Protein 5E75 (pdb70)

B-factor: mean 17.1, std 8.45, range [7.16, 68.56]

GO terms:
  GO:0030247 polysaccharide binding (F, IDA)
  GO:2000899 xyloglucan catabolic process (P, IDA)
  GO:0085030 symbiotic process benefiting host (P, IDA)

Structure (mmCIF, N/CA/C/O backbone):
data_5E75
#
_entry.id   5E75
#
_cell.length_a   52.800
_cell.length_b   81.410
_cell.length_c   57.680
_cell.angle_alpha   90.000
_cell.angle_beta   107.850
_cell.angle_gamma   90.000
#
_symmetry.space_group_name_H-M   'P 1 21 1'
#
loop_
_entity.id
_entity.type
_entity.pdbx_description
1 polymer 'SusD-like protein BACOVA_02651'
2 non-polymer DI(HYDROXYETHYL)ETHER
3 non-polymer 1,2-ETHANEDIOL
4 non-polymer 2-AMINO-2-HYDROXYMETHYL-PROPANE-1,3-DIOL
5 non-polymer 'MAGNESIUM ION'
6 non-polymer 'CHLORIDE ION'
7 water water
#
loop_
_atom_site.group_PDB
_atom_site.id
_atom_site.type_symbol
_atom_site.label_atom_id
_atom_site.label_alt_id
_atom_site.label_comp_id
_atom_site.label_asym_id
_atom_site.label_entity_id
_atom_site.label_seq_id
_atom_site.pdbx_PDB_ins_code
_atom_site.Cartn_x
_atom_site.Cartn_y
_atom_site.Cartn_z
_atom_site.occupancy
_atom_site.B_iso_or_equiv
_atom_site.auth_seq_id
_atom_site.auth_comp_id
_atom_site.auth_asym_id
_atom_site.auth_atom_id
_atom_site.pdbx_PDB_model_num
ATOM 1 N N . PHE A 1 13 ? 51.338 46.669 9.397 1.00 41.30 40 PHE A N 1
ATOM 2 C CA . PHE A 1 13 ? 52.546 45.849 9.441 1.00 40.36 40 PHE A CA 1
ATOM 3 C C . PHE A 1 13 ? 53.167 45.868 10.836 1.00 37.67 40 PHE A C 1
ATOM 4 O O . PHE A 1 13 ? 54.018 46.710 11.135 1.00 36.40 40 PHE A O 1
ATOM 6 N N . TYR A 1 14 ? 52.739 44.938 11.685 1.00 20.11 41 TYR A N 1
ATOM 7 C CA . TYR A 1 14 ? 53.221 44.879 13.064 1.00 21.13 41 TYR A CA 1
ATOM 8 C C . TYR A 1 14 ? 54.527 44.091 13.108 1.00 20.89 41 TYR A C 1
ATOM 9 O O . TYR A 1 14 ? 54.571 42.933 12.700 1.00 21.20 41 TYR A O 1
ATOM 26 N N . THR A 1 15 ? 55.586 44.729 13.600 1.00 19.64 42 THR A N 1
ATOM 27 C CA . THR A 1 15 ? 56.922 44.141 13.574 1.00 21.79 42 THR A CA 1
ATOM 28 C C . THR A 1 15 ? 57.470 43.859 14.973 1.00 22.91 42 THR A C 1
ATOM 29 O O . THR A 1 15 ? 58.611 43.411 15.119 1.00 23.08 42 THR A O 1
ATOM 40 N N . SER A 1 16 ? 56.656 44.101 15.999 1.00 16.51 43 SER A N 1
ATOM 41 C CA . SER A 1 16 ? 57.0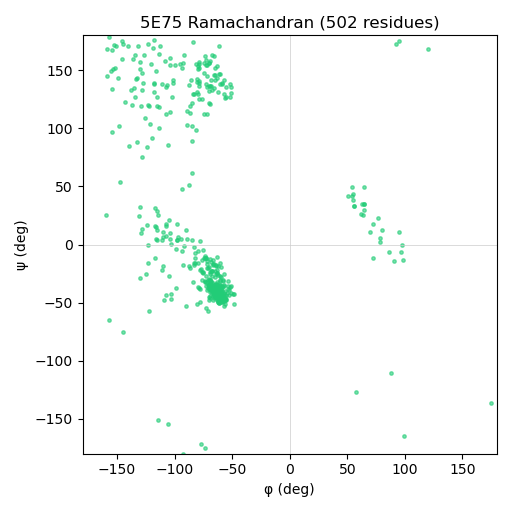27 43.725 17.364 1.00 17.90 43 SER A CA 1
ATOM 42 C C . SER A 1 16 ? 55.798 43.299 18.138 1.00 15.78 43 SER A C 1
ATOM 43 O O . SER A 1 16 ? 54.674 43.647 17.773 1.00 15.37 43 SER A O 1
ATOM 51 N N . ASP A 1 17 ? 56.021 42.557 19.213 1.00 15.53 44 ASP A N 1
ATOM 52 C CA . ASP A 1 17 ? 54.932 42.147 20.089 1.00 14.15 44 ASP A CA 1
ATOM 53 C C . ASP A 1 17 ? 54.204 43.382 20.637 1.00 14.44 44 ASP A C 1
ATOM 54 O O . ASP A 1 17 ? 52.970 43.409 20.691 1.00 15.76 44 ASP A O 1
ATOM 63 N N . GLU A 1 18 ? 54.955 44.423 20.995 1.00 16.24 45 GLU A N 1
ATOM 64 C CA . GLU A 1 18 ? 54.352 45.623 21.570 1.00 17.51 45 GLU A CA 1
ATOM 65 C C . GLU A 1 18 ? 53.474 46.365 20.559 1.00 17.46 45 GLU A C 1
ATOM 66 O O . GLU A 1 18 ? 52.427 46.914 20.920 1.00 16.89 45 GLU A O 1
ATOM 78 N N . ALA A 1 19 ? 53.872 46.344 19.290 1.00 15.49 46 ALA A N 1
ATOM 79 C CA . ALA A 1 19 ? 53.081 46.983 18.253 1.00 15.20 46 ALA A CA 1
ATOM 80 C C . ALA A 1 19 ? 51.759 46.254 18.085 1.00 14.16 46 ALA A C 1
ATOM 81 O O . ALA A 1 19 ? 50.710 46.877 17.904 1.00 16.12 46 ALA A O 1
ATOM 88 N N . LEU A 1 20 ? 51.801 44.928 18.151 1.00 14.78 47 LEU A N 1
ATOM 89 C CA . LEU A 1 20 ? 50.595 44.147 18.015 1.00 14.44 47 LEU A CA 1
ATOM 90 C C . LEU A 1 20 ? 49.682 44.412 19.206 1.00 15.68 47 LEU A C 1
ATOM 91 O O . LEU A 1 20 ? 48.465 44.505 19.059 1.00 15.02 47 LEU A O 1
ATOM 107 N N . GLU A 1 21 ? 50.271 44.542 20.385 1.00 14.50 48 GLU A N 1
ATOM 108 C CA . GLU A 1 21 ? 49.481 44.825 21.581 1.00 14.14 48 GLU A CA 1
ATOM 109 C C . GLU A 1 21 ? 48.771 46.182 21.503 1.00 14.76 48 GLU A C 1
ATOM 110 O O . GLU A 1 21 ? 47.658 46.338 22.013 1.00 13.24 48 GLU A O 1
ATOM 122 N N . ALA A 1 22 ? 49.396 47.158 20.862 1.00 14.91 49 ALA A N 1
ATOM 123 C CA . ALA A 1 22 ? 48.750 48.447 20.643 1.00 15.54 49 ALA A CA 1
ATOM 124 C C . ALA A 1 22 ? 47.499 48.285 19.763 1.00 15.66 49 ALA A C 1
ATOM 125 O O . ALA A 1 22 ? 46.513 49.008 19.935 1.00 19.56 49 ALA A O 1
ATOM 132 N N . ALA A 1 23 ? 47.519 47.324 18.841 1.00 15.75 50 ALA A N 1
ATOM 133 C CA . ALA A 1 23 ? 46.368 47.036 17.992 1.00 19.35 50 ALA A CA 1
ATOM 134 C C . ALA A 1 23 ? 45.241 46.261 18.694 1.00 19.16 50 ALA A C 1
ATOM 135 O O . ALA A 1 23 ? 44.078 46.311 18.266 1.00 19.30 50 ALA A O 1
ATOM 142 N N . THR A 1 24 ? 45.561 45.531 19.756 1.00 14.11 51 THR A N 1
ATOM 143 C CA . THR A 1 24 ? 44.546 44.773 20.475 1.00 13.47 51 THR A CA 1
ATOM 144 C C . THR A 1 24 ? 43.952 45.572 21.652 1.00 14.49 51 THR A C 1
ATOM 145 O O . THR A 1 24 ? 42.880 45.248 22.151 1.00 13.53 51 THR A O 1
ATOM 156 N N . ALA A 1 25 ? 44.645 46.622 22.083 1.00 12.01 52 ALA A N 1
ATOM 157 C CA . ALA A 1 25 ? 44.165 47.448 23.195 1.00 11.23 52 ALA A CA 1
ATOM 158 C C . ALA A 1 25 ? 42.742 47.973 22.981 1.00 11.37 52 ALA A C 1
ATOM 159 O O . ALA A 1 25 ? 41.963 47.982 23.922 1.00 10.31 52 ALA A O 1
ATOM 166 N N . PRO A 1 26 ? 42.370 48.356 21.750 1.00 9.28 53 PRO A N 1
ATOM 167 C CA . PRO A 1 26 ? 41.000 48.863 21.586 1.00 11.33 53 PRO A CA 1
ATOM 168 C C . PRO A 1 26 ? 39.888 47.821 21.807 1.00 9.14 53 PRO A C 1
ATOM 169 O O . PRO A 1 26 ? 38.718 48.206 21.942 1.00 10.06 53 PRO A O 1
ATOM 180 N N . LEU A 1 27 ? 40.224 46.533 21.856 1.00 9.97 54 LEU A N 1
ATOM 181 C CA . LEU A 1 27 ? 39.239 45.514 22.245 1.00 10.33 54 LEU A CA 1
ATOM 182 C C . LEU A 1 27 ? 38.675 45.728 23.644 1.00 10.70 54 LEU A C 1
ATOM 183 O O . LEU A 1 27 ? 37.625 45.188 23.982 1.00 10.99 54 LEU A O 1
ATOM 199 N N . TYR A 1 28 ? 39.386 46.506 24.451 1.00 10.11 55 TYR A N 1
ATOM 200 C CA . TYR A 1 28 ? 38.986 46.749 25.827 1.00 11.04 55 TYR A CA 1
ATOM 201 C C . TYR A 1 28 ? 38.261 48.075 26.017 1.00 10.22 55 TYR A C 1
ATOM 202 O O . TYR A 1 28 ? 37.833 48.370 27.126 1.00 10.47 55 TYR A O 1
ATOM 220 N N . ASN A 1 29 ? 38.134 48.891 24.972 1.00 9.36 56 ASN A N 1
ATOM 221 C CA . ASN A 1 29 ? 37.456 50.183 25.126 1.00 10.52 56 ASN A CA 1
ATOM 222 C C . ASN A 1 29 ? 36.662 50.580 23.888 1.00 9.89 56 ASN A C 1
ATOM 223 O O . ASN A 1 29 ? 35.446 50.459 23.875 1.00 11.08 56 ASN A O 1
ATOM 234 N N . ARG A 1 30 ? 37.349 51.014 22.834 1.00 9.78 57 ARG A N 1
ATOM 235 C CA . ARG A 1 30 ? 36.684 51.433 21.615 1.00 11.01 57 ARG A CA 1
ATOM 236 C C . ARG A 1 30 ? 35.640 50.421 21.125 1.00 9.99 57 ARG A C 1
ATOM 237 O O . ARG A 1 30 ? 34.548 50.794 20.698 1.00 11.16 57 ARG A O 1
ATOM 258 N N . ALA A 1 31 ? 35.978 49.138 21.176 1.00 11.20 58 ALA A N 1
ATOM 259 C CA . ALA A 1 31 ? 35.064 48.103 20.722 1.00 10.06 58 ALA A CA 1
ATOM 260 C C . ALA A 1 31 ? 33.714 48.122 21.442 1.00 9.36 58 ALA A C 1
ATOM 261 O O . ALA A 1 31 ? 32.685 47.872 20.820 1.00 11.19 58 ALA A O 1
ATOM 268 N N . TRP A 1 32 ? 33.745 48.457 22.732 1.00 10.15 59 TRP A N 1
ATOM 269 C CA . TRP A 1 32 ? 32.569 48.413 23.611 1.00 9.49 59 TRP A CA 1
ATOM 270 C C . TRP A 1 32 ? 31.833 49.747 23.700 1.00 13.46 59 TRP A C 1
ATOM 271 O O . TRP A 1 32 ? 30.758 49.830 24.302 1.00 12.73 59 TRP A O 1
ATOM 292 N N . PHE A 1 33 ? 32.388 50.784 23.094 1.00 10.29 60 PHE A N 1
ATOM 293 C CA . PHE A 1 33 ? 31.909 52.142 23.313 1.00 11.22 60 PHE A CA 1
ATOM 294 C C . PHE A 1 33 ? 30.415 52.328 22.987 1.00 12.28 60 PHE A C 1
ATOM 295 O O . PHE A 1 33 ? 29.699 52.970 23.764 1.00 11.78 60 PHE A O 1
ATOM 312 N N . ASP A 1 34 ? 29.924 51.785 21.878 1.00 11.64 61 ASP A N 1
ATOM 313 C CA . ASP A 1 34 ? 28.536 52.036 21.482 1.00 14.89 61 ASP A CA 1
ATOM 314 C C . ASP A 1 34 ? 27.573 51.440 22.499 1.00 11.68 61 ASP A C 1
ATOM 315 O O . ASP A 1 34 ? 26.452 51.906 22.627 1.00 14.51 61 ASP A O 1
ATOM 324 N N . TYR A 1 35 ? 27.997 50.384 23.189 1.00 10.75 62 TYR A N 1
ATOM 325 C CA . TYR A 1 35 ? 27.181 49.776 24.245 1.00 9.71 62 TYR A CA 1
ATOM 326 C C . TYR A 1 35 ? 27.305 50.556 25.548 1.00 10.18 62 TYR A C 1
ATOM 327 O O . TYR A 1 35 ? 26.291 50.941 26.133 1.00 9.23 62 TYR A O 1
ATOM 345 N N . ASN A 1 36 ? 28.533 50.809 25.981 1.00 9.58 63 ASN A N 1
ATOM 346 C CA . ASN A 1 36 ? 28.760 51.516 27.233 1.00 10.01 63 ASN A CA 1
ATOM 347 C C . ASN A 1 36 ? 28.216 52.930 27.236 1.00 11.04 63 ASN A C 1
ATOM 348 O O . ASN A 1 36 ? 27.864 53.445 28.292 1.00 12.15 63 ASN A O 1
ATOM 359 N N . GLN A 1 37 ? 28.106 53.564 26.075 1.00 10.36 64 GLN A N 1
ATOM 360 C CA . GLN A 1 37 ? 27.789 54.983 26.081 1.00 11.02 64 GLN A CA 1
ATOM 361 C C . GLN A 1 37 ? 26.352 55.269 26.489 1.00 14.96 64 GLN A C 1
ATOM 362 O O . GLN A 1 37 ? 26.023 56.404 26.829 1.00 16.37 64 GLN A O 1
ATOM 376 N N . ARG A 1 38 ? 25.489 54.265 26.448 1.00 13.29 65 ARG A N 1
ATOM 377 C CA . ARG A 1 38 ? 24.091 54.494 26.786 1.00 15.39 65 ARG A CA 1
ATOM 378 C C . ARG A 1 38 ? 23.360 53.237 27.235 1.00 14.00 65 ARG A C 1
ATOM 379 O O . ARG A 1 38 ? 22.930 53.160 28.389 1.00 12.36 65 ARG A O 1
ATOM 400 N N . SER A 1 39 ? 23.222 52.275 26.327 1.00 13.47 66 SER A N 1
ATOM 401 C CA . SER A 1 39 ? 22.300 51.163 26.514 1.00 11.66 66 SER A CA 1
ATOM 402 C C . SER A 1 39 ? 22.668 50.196 27.647 1.00 11.33 66 SER A C 1
ATOM 403 O O . SER A 1 39 ? 21.803 49.493 28.143 1.00 10.03 66 SER A O 1
ATOM 411 N N . ILE A 1 40 ? 23.938 50.157 28.027 1.00 9.20 67 ILE A N 1
ATOM 412 C CA . ILE A 1 40 ? 24.373 49.308 29.125 1.00 9.30 67 ILE A CA 1
ATOM 413 C C . ILE A 1 40 ? 23.512 49.548 30.372 1.00 8.88 67 ILE A C 1
ATOM 414 O O . ILE A 1 40 ? 23.190 48.594 31.099 1.00 8.78 67 ILE A O 1
ATOM 430 N N . VAL A 1 41 ? 23.109 50.794 30.608 1.00 9.37 68 VAL A N 1
ATOM 431 C CA . VAL A 1 41 ? 22.377 51.143 31.832 1.00 10.56 68 VAL A CA 1
ATOM 432 C C . VAL A 1 41 ? 20.942 50.575 31.847 1.00 9.14 68 VAL A C 1
ATOM 433 O O . VAL A 1 41 ? 20.597 49.827 32.752 1.00 8.67 68 VAL A O 1
ATOM 446 N N . PRO A 1 42 ? 20.113 50.908 30.839 1.00 9.01 69 PRO A N 1
ATOM 447 C CA . PRO A 1 42 ? 18.749 50.359 30.880 1.00 9.72 69 PRO A CA 1
ATOM 448 C C . PRO A 1 42 ? 18.694 48.856 30.635 1.00 11.55 69 PRO A C 1
ATOM 449 O O . PRO A 1 42 ? 17.831 48.200 31.200 1.00 10.61 69 PRO A O 1
ATOM 460 N N . ILE A 1 43 ? 19.583 48.296 29.830 1.00 9.67 70 ILE A N 1
ATOM 461 C CA . ILE A 1 43 ? 19.505 46.868 29.551 1.00 9.01 70 ILE A CA 1
ATOM 462 C C . ILE A 1 43 ? 20.064 46.039 30.707 1.00 9.09 70 ILE A C 1
ATOM 463 O O . ILE A 1 43 ? 19.413 45.106 31.182 1.00 11.10 70 ILE A O 1
ATOM 479 N N . GLY A 1 44 ? 21.254 46.366 31.189 1.00 9.13 71 GLY A N 1
ATOM 480 C CA . GLY A 1 44 ? 21.892 45.528 32.193 1.00 8.37 71 GLY A CA 1
ATOM 481 C C . GLY A 1 44 ? 21.342 45.699 33.604 1.00 7.74 71 GLY A C 1
ATOM 482 O O . GLY A 1 44 ? 21.226 44.724 34.363 1.00 8.51 71 GLY A O 1
ATOM 486 N N . SER A 1 45 ? 21.025 46.947 33.967 1.00 8.35 72 SER A N 1
ATOM 487 C CA . SER A 1 45 ? 20.555 47.287 35.315 1.00 7.77 72 SER A CA 1
ATOM 488 C C 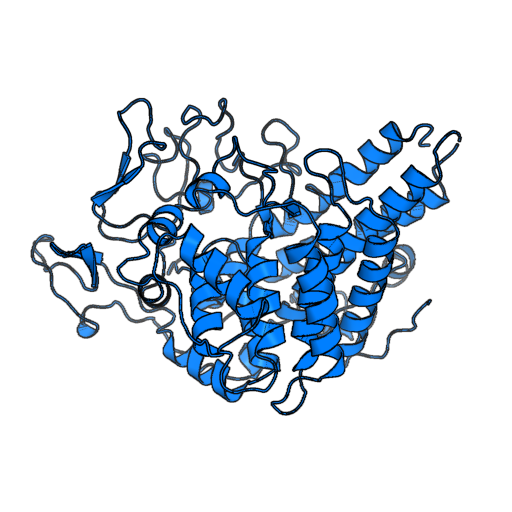. SER A 1 45 ? 19.072 47.664 35.380 1.00 7.92 72 SER A C 1
ATOM 489 O O . SER A 1 45 ? 18.341 47.171 36.240 1.00 8.79 72 SER A O 1
ATOM 497 N N . GLY A 1 46 ? 18.626 48.535 34.480 1.00 8.82 73 GLY A N 1
ATOM 498 C CA . GLY A 1 46 ? 17.234 48.959 34.504 1.00 9.33 73 GLY A CA 1
ATOM 499 C C . GLY A 1 46 ? 16.275 47.789 34.375 1.00 9.30 73 GLY A C 1
ATOM 500 O O . GLY A 1 46 ? 15.314 47.646 35.125 1.00 9.32 73 GLY A O 1
ATOM 504 N N . ARG A 1 47 ? 16.543 46.917 33.417 1.00 8.56 74 ARG A N 1
ATOM 505 C CA . ARG A 1 47 ? 15.624 45.833 33.127 1.00 9.39 74 ARG A CA 1
ATOM 506 C C . ARG A 1 47 ? 15.552 44.823 34.273 1.00 8.80 74 ARG A C 1
ATOM 507 O O . ARG A 1 47 ? 14.545 44.145 34.434 1.00 9.49 74 ARG A O 1
ATOM 528 N N . ALA A 1 48 ? 16.590 44.768 35.106 1.00 8.24 75 ALA A N 1
ATOM 529 C CA . ALA A 1 48 ? 16.588 43.950 36.317 1.00 8.40 75 ALA A CA 1
ATOM 530 C C . ALA A 1 48 ? 15.831 44.609 37.466 1.00 8.18 75 ALA A C 1
ATOM 531 O O . ALA A 1 48 ? 15.670 44.005 38.517 1.00 9.04 75 ALA A O 1
ATOM 538 N N . ASN A 1 49 ? 15.393 45.846 37.263 1.00 8.51 76 ASN A N 1
ATOM 539 C CA . ASN A 1 49 ? 14.849 46.691 38.326 1.00 8.92 76 ASN A CA 1
ATOM 540 C C . ASN A 1 49 ? 15.882 47.034 39.399 1.00 8.49 76 ASN A C 1
ATOM 541 O O . ASN A 1 49 ? 15.557 47.182 40.575 1.00 8.59 76 ASN A O 1
ATOM 552 N N . ASP A 1 50 ? 17.134 47.211 39.002 1.00 8.43 77 ASP A N 1
ATOM 553 C CA . ASP A 1 50 ? 18.121 47.761 39.939 1.00 8.44 77 ASP A CA 1
ATOM 554 C C . ASP A 1 50 ? 17.674 49.170 40.324 1.00 9.06 77 ASP A C 1
ATOM 555 O O . ASP A 1 50 ? 17.794 49.583 41.479 1.00 8.72 77 ASP A O 1
ATOM 564 N N . MET A 1 51 ? 17.193 49.917 39.335 1.00 8.46 78 MET A N 1
ATOM 565 C CA . MET A 1 51 ? 16.847 51.329 39.506 1.00 8.94 78 MET A CA 1
ATOM 566 C C . MET A 1 51 ? 15.782 51.713 38.480 1.00 9.92 78 MET A C 1
ATOM 567 O O . MET A 1 51 ? 15.505 50.965 37.526 1.00 10.07 78 MET A O 1
ATOM 581 N N . TYR A 1 52 ? 15.180 52.877 38.686 1.00 11.01 79 TYR A N 1
ATOM 582 C CA . TYR A 1 52 ? 14.089 53.352 37.850 1.00 9.55 79 TYR A CA 1
ATOM 583 C C . TYR A 1 52 ? 14.087 54.865 37.771 1.00 10.58 79 TYR A C 1
ATOM 584 O O . TYR A 1 52 ? 14.408 55.550 38.737 1.00 11.13 79 TYR A O 1
ATOM 602 N N . SER A 1 53 ? 13.735 55.363 36.594 1.00 10.97 80 SER A N 1
ATOM 603 C CA . SER A 1 53 ? 13.368 56.762 36.401 1.00 12.11 80 SER A CA 1
ATOM 604 C C . SER A 1 53 ? 12.125 56.803 35.541 1.00 11.58 80 SER A C 1
ATOM 605 O O . SER A 1 53 ? 12.074 56.139 34.509 1.00 11.96 80 SER A O 1
ATOM 613 N N . PRO A 1 54 ? 11.134 57.621 35.919 1.00 13.15 81 PRO A N 1
ATOM 614 C CA . PRO A 1 54 ? 9.942 57.735 35.079 1.00 13.28 81 PRO A CA 1
ATOM 615 C C . PRO A 1 54 ? 10.209 58.411 33.741 1.00 13.25 81 PRO A C 1
ATOM 616 O O . PRO A 1 54 ? 9.391 58.284 32.832 1.00 14.50 81 PRO A O 1
ATOM 627 N N . TRP A 1 55 ? 11.354 59.072 33.610 1.00 12.34 82 TRP A N 1
ATOM 628 C CA . TRP A 1 55 ? 11.656 59.825 32.392 1.00 12.32 82 TRP A CA 1
ATOM 629 C C . TRP A 1 55 ? 12.767 59.225 31.542 1.00 17.23 82 TRP A C 1
ATOM 630 O O . TRP A 1 55 ? 12.834 59.494 30.345 1.00 22.74 82 TRP A O 1
ATOM 651 N N . ASN A 1 56 ? 13.626 58.414 32.145 1.00 13.70 83 ASN A N 1
ATOM 652 C CA . ASN A 1 56 ? 14.737 57.822 31.413 1.00 13.65 83 ASN A CA 1
ATOM 653 C C . ASN A 1 56 ? 14.594 56.313 31.288 1.00 11.04 83 ASN A C 1
ATOM 654 O O . ASN A 1 56 ? 14.871 55.566 32.234 1.00 12.64 83 ASN A O 1
ATOM 665 N N . TYR A 1 57 ? 14.123 55.904 30.109 1.00 13.29 84 TYR A N 1
ATOM 666 C CA . TYR A 1 57 ? 13.967 54.497 29.717 1.00 13.86 84 TYR A CA 1
ATOM 667 C C . TYR A 1 57 ? 13.140 53.636 30.672 1.00 14.70 84 TYR A C 1
ATOM 668 O O . TYR A 1 57 ? 13.482 52.483 30.920 1.00 13.52 84 TYR A O 1
ATOM 686 N N . PRO A 1 58 ? 12.018 54.165 31.182 1.00 11.63 85 PRO A N 1
ATOM 687 C CA . PRO A 1 58 ? 11.232 53.346 32.115 1.00 12.94 85 PRO A CA 1
ATOM 688 C C . PRO A 1 58 ? 10.685 52.081 31.461 1.00 11.89 85 PRO A C 1
ATOM 689 O O . PRO A 1 58 ? 10.408 51.088 32.146 1.00 12.05 85 PRO A O 1
ATOM 700 N N . GLN A 1 59 ? 10.528 52.126 30.143 1.00 12.45 86 GLN A N 1
ATOM 701 C CA . GLN A 1 59 ? 9.965 50.994 29.421 1.00 12.48 86 GLN A CA 1
ATOM 702 C C . GLN A 1 59 ? 10.797 49.721 29.580 1.00 11.35 86 GLN A C 1
ATOM 703 O O . GLN A 1 59 ? 10.261 48.627 29.465 1.00 10.87 86 GLN A O 1
ATOM 717 N N . PHE A 1 60 ? 12.095 49.860 29.824 1.00 10.77 87 PHE A N 1
ATOM 718 C CA . PHE A 1 60 ? 12.929 48.692 30.051 1.00 11.56 87 PHE A CA 1
ATOM 719 C C . PHE A 1 60 ? 12.601 47.998 31.361 1.00 11.72 87 PHE A C 1
ATOM 720 O O . PHE A 1 60 ? 12.689 46.771 31.472 1.00 12.07 87 PHE A O 1
ATOM 737 N N . VAL A 1 61 ? 12.190 48.786 32.347 1.00 11.00 88 VAL A N 1
ATOM 738 C CA . VAL A 1 61 ? 11.819 48.284 33.661 1.00 11.49 88 VAL A CA 1
ATOM 739 C C . VAL A 1 61 ? 10.408 47.688 33.652 1.00 11.02 88 VAL A C 1
ATOM 740 O O . VAL A 1 61 ? 10.125 46.703 34.337 1.00 11.66 88 VAL A O 1
ATOM 753 N N . THR A 1 62 ? 9.507 48.309 32.895 1.00 12.93 89 THR A N 1
ATOM 754 C CA . THR A 1 62 ? 8.104 47.914 32.916 1.00 10.90 89 THR A CA 1
ATOM 755 C C . THR A 1 62 ? 7.701 46.982 31.769 1.00 13.65 89 THR A C 1
ATOM 756 O O . THR A 1 62 ? 6.543 46.605 31.642 1.00 15.03 89 THR A O 1
ATOM 767 N N . PHE A 1 63 ? 8.673 46.582 30.955 1.00 11.03 90 PHE A N 1
ATOM 768 C CA . PHE A 1 63 ? 8.449 45.654 29.843 1.00 11.29 90 PHE A CA 1
ATOM 769 C C . PHE A 1 63 ? 7.525 46.220 28.766 1.00 13.98 90 PHE A C 1
ATOM 770 O O . PHE A 1 63 ? 6.576 45.566 28.322 1.00 14.62 90 PHE A O 1
ATOM 787 N N . GLN A 1 64 ? 7.828 47.438 28.337 1.00 12.56 91 GLN A N 1
ATOM 788 C CA . GLN A 1 64 ? 7.074 48.083 27.272 1.00 13.22 91 GLN A CA 1
ATOM 789 C C . GLN A 1 64 ? 7.987 48.647 26.178 1.00 12.36 91 GLN A C 1
ATOM 790 O O . GLN A 1 64 ? 7.671 49.636 25.532 1.00 14.10 91 GLN A O 1
ATOM 804 N N . VAL A 1 65 ? 9.112 47.982 25.946 1.00 12.25 92 VAL A N 1
ATOM 805 C CA . VAL A 1 65 ? 10.065 48.425 24.932 1.00 13.36 92 VAL A CA 1
ATOM 806 C C . VAL A 1 65 ? 9.533 48.169 23.519 1.00 13.27 92 VAL A C 1
ATOM 807 O O . VAL A 1 65 ? 8.944 47.126 23.249 1.00 14.52 92 VAL A O 1
ATOM 820 N N . THR A 1 66 ? 9.726 49.141 22.633 1.00 13.38 93 THR A N 1
ATOM 821 C CA . THR A 1 66 ? 9.366 48.982 21.226 1.00 14.73 93 THR A CA 1
ATOM 822 C C . THR A 1 66 ? 10.619 48.751 20.393 1.00 13.86 93 THR A C 1
ATOM 823 O O . THR A 1 66 ? 11.737 49.060 20.810 1.00 14.19 93 THR A O 1
ATOM 834 N N . ALA A 1 67 ? 10.424 48.202 19.200 1.00 16.24 94 ALA A N 1
ATOM 835 C CA . ALA A 1 67 ? 11.534 47.879 18.309 1.00 14.98 94 ALA A CA 1
ATOM 836 C C . ALA A 1 67 ? 12.315 49.098 17.836 1.00 16.17 94 ALA A C 1
ATOM 837 O O . ALA A 1 67 ? 13.455 48.946 17.381 1.00 15.64 94 ALA A O 1
ATOM 844 N N . LEU A 1 68 ? 11.724 50.289 17.939 1.00 16.57 95 LEU A N 1
ATOM 845 C CA . LEU A 1 68 ? 12.402 51.526 17.534 1.00 15.85 95 LEU A CA 1
ATOM 846 C C . LEU A 1 68 ? 13.357 52.099 18.583 1.00 14.75 95 LEU A C 1
ATOM 847 O O . LEU A 1 68 ? 14.084 53.051 18.313 1.00 17.87 95 LEU A O 1
ATOM 863 N N . ASP A 1 69 ? 13.365 51.519 19.774 1.00 15.38 96 ASP A N 1
ATOM 864 C CA . ASP A 1 69 ? 14.149 52.056 20.872 1.00 14.78 96 ASP A CA 1
ATOM 865 C C . ASP A 1 69 ? 15.644 52.179 20.526 1.00 14.49 96 ASP A C 1
ATOM 866 O O . ASP A 1 69 ? 16.287 51.218 20.068 1.00 14.05 96 ASP A O 1
ATOM 875 N N . GLU A 1 70 ? 16.200 53.360 20.771 1.00 13.74 97 GLU A N 1
ATOM 876 C CA . GLU A 1 70 ? 17.598 53.641 20.434 1.00 14.45 97 GLU A CA 1
ATOM 877 C C . GLU A 1 70 ? 18.570 52.768 21.230 1.00 14.27 97 GLU A C 1
ATOM 878 O O . GLU A 1 70 ? 19.681 52.497 20.787 1.00 14.28 97 GLU A O 1
ATOM 890 N N . ASN A 1 71 ? 18.159 52.303 22.396 1.00 13.24 98 ASN A N 1
ATOM 891 C CA . ASN A 1 71 ? 19.027 51.439 23.169 1.00 12.89 98 ASN A CA 1
ATOM 892 C C . ASN A 1 71 ? 19.223 50.084 22.507 1.00 13.09 98 ASN A C 1
ATOM 893 O O . ASN A 1 71 ? 20.283 49.485 22.652 1.00 13.68 98 ASN A O 1
ATOM 904 N N . LEU A 1 72 ? 18.217 49.599 21.783 1.00 12.11 99 LEU A N 1
ATOM 905 C CA . LEU A 1 72 ? 18.350 48.327 21.091 1.00 12.58 99 LEU A CA 1
ATOM 906 C C . LEU A 1 72 ? 19.336 48.441 19.939 1.00 15.49 99 LEU A C 1
ATOM 907 O O . LEU A 1 72 ? 20.188 47.585 19.774 1.00 14.25 99 LEU A O 1
ATOM 923 N N . SER A 1 73 ? 19.212 49.499 19.141 1.00 14.99 100 SER A N 1
ATOM 924 C CA . SER A 1 73 ? 20.102 49.674 18.007 1.00 16.74 100 SER A CA 1
ATOM 925 C C . SER A 1 73 ? 21.524 49.963 18.493 1.00 16.27 100 SER A C 1
ATOM 926 O O . SER A 1 73 ? 22.488 49.446 17.936 1.00 14.01 100 SER A O 1
ATOM 934 N N . GLY A 1 74 ? 21.662 50.750 19.553 1.00 13.58 101 GLY A N 1
ATOM 935 C CA . GLY A 1 74 ? 22.970 51.051 20.101 1.00 14.97 101 GLY A CA 1
ATOM 936 C C . GLY A 1 74 ? 23.638 49.802 20.654 1.00 12.37 101 GLY A C 1
ATOM 937 O O . GLY A 1 74 ? 24.820 49.564 20.425 1.00 12.55 101 GLY A O 1
ATOM 941 N N . ALA A 1 75 ? 22.890 48.996 21.407 1.00 12.25 102 ALA A N 1
ATOM 942 C CA . ALA A 1 75 ? 23.468 47.780 21.990 1.00 11.07 102 ALA A CA 1
ATOM 943 C C . ALA A 1 75 ? 23.891 46.792 20.900 1.00 10.81 102 ALA A C 1
ATOM 944 O O . ALA A 1 75 ? 24.994 46.253 20.940 1.00 13.03 102 ALA A O 1
ATOM 951 N N . TRP A 1 76 ? 23.006 46.607 19.929 1.00 11.69 103 TRP A N 1
ATOM 952 C CA . TRP A 1 76 ? 23.255 45.720 18.784 1.00 10.83 103 TRP A CA 1
ATOM 953 C C . TRP A 1 76 ? 24.512 46.170 18.062 1.00 12.71 103 TRP A C 1
ATOM 954 O O . TRP A 1 76 ? 25.400 45.367 17.793 1.00 12.11 103 TRP A O 1
ATOM 975 N N . SER A 1 77 ? 24.599 47.466 17.777 1.00 11.89 104 SER A N 1
ATOM 976 C CA . SER A 1 77 ? 25.800 48.035 17.162 1.00 12.47 104 SER A CA 1
ATOM 977 C C . SER A 1 77 ? 27.052 47.801 17.994 1.00 13.60 104 SER A C 1
ATOM 978 O O . SER A 1 77 ? 28.094 47.427 17.461 1.00 12.33 104 SER A O 1
ATOM 986 N N . GLY A 1 78 ? 26.965 48.047 19.299 1.00 11.07 105 GLY A N 1
ATOM 987 C CA . GLY A 1 78 ? 28.098 47.868 20.181 1.00 13.11 105 GLY A CA 1
ATOM 988 C C . GLY A 1 78 ? 28.607 46.450 20.254 1.00 9.59 105 GLY A C 1
ATOM 989 O O . GLY A 1 78 ? 29.802 46.200 20.110 1.00 13.06 105 GLY A O 1
ATOM 993 N N . PHE A 1 79 ? 27.699 45.489 20.471 1.00 10.75 106 PHE A N 1
ATOM 994 C CA . PHE A 1 79 ? 28.127 44.115 20.570 1.00 10.26 106 PHE A CA 1
ATOM 995 C C . PHE A 1 79 ? 28.703 43.657 19.233 1.00 9.59 106 PHE A C 1
ATOM 996 O O . PHE A 1 79 ? 29.723 42.970 19.224 1.00 9.88 106 PHE A O 1
ATOM 1013 N N . TYR A 1 80 ? 28.062 44.029 18.122 1.00 9.08 107 TYR A N 1
ATOM 1014 C CA . TYR A 1 80 ? 28.626 43.653 16.822 1.00 9.89 107 TYR A CA 1
ATOM 1015 C C . TYR A 1 80 ? 29.931 44.391 16.511 1.00 11.25 107 TYR A C 1
ATOM 1016 O O . TYR A 1 80 ? 30.753 43.876 15.771 1.00 11.12 107 TYR A O 1
ATOM 1034 N N . SER A 1 81 ? 30.148 45.552 17.112 1.00 10.33 108 SER A N 1
ATOM 1035 C CA . SER A 1 81 ? 31.446 46.219 16.993 1.00 10.23 108 SER A CA 1
ATOM 1036 C C . SER A 1 81 ? 32.545 45.406 17.675 1.00 11.32 108 SER A C 1
ATOM 1037 O O . SER A 1 81 ? 33.667 45.295 17.178 1.00 11.52 108 SER A O 1
ATOM 1045 N N . VAL A 1 82 ? 32.233 44.818 18.826 1.00 9.77 109 VAL A N 1
ATOM 1046 C CA . VAL A 1 82 ? 33.179 43.917 19.480 1.00 9.07 109 VAL A CA 1
ATOM 1047 C C . VAL A 1 82 ? 33.476 42.710 18.584 1.00 10.08 109 VAL A C 1
ATOM 1048 O O . VAL A 1 82 ? 34.641 42.330 18.394 1.00 10.05 109 VAL A O 1
ATOM 1061 N N . VAL A 1 83 ? 32.431 42.090 18.050 1.00 10.25 110 VAL A N 1
ATOM 1062 C CA . VAL A 1 83 ? 32.601 40.917 17.219 1.00 9.20 110 VAL A CA 1
ATOM 1063 C C . VAL A 1 83 ? 33.450 41.248 16.002 1.00 9.87 110 VAL A C 1
ATOM 1064 O O . VAL A 1 83 ? 34.399 40.524 15.698 1.00 10.68 110 VAL A O 1
ATOM 1077 N N . THR A 1 84 ? 33.111 42.321 15.294 1.00 9.89 111 THR A N 1
ATOM 1078 C CA . THR A 1 84 ? 33.845 42.621 14.063 1.00 10.59 111 THR A CA 1
ATOM 1079 C C . THR A 1 84 ? 35.259 43.110 14.360 1.00 10.93 111 THR A C 1
ATOM 1080 O O . THR A 1 84 ? 36.185 42.789 13.603 1.00 9.91 111 THR A O 1
ATOM 1091 N N . MET A 1 85 ? 35.473 43.853 15.440 1.00 9.89 112 MET A N 1
ATOM 1092 C CA . MET A 1 85 ? 36.862 44.173 15.818 1.00 10.84 112 MET A CA 1
ATOM 1093 C C . MET A 1 85 ? 37.686 42.923 16.159 1.00 11.00 112 MET A C 1
ATOM 1094 O O . MET A 1 85 ? 38.866 42.813 15.794 1.00 11.66 112 MET A O 1
ATOM 1108 N N . ALA A 1 86 ? 37.090 41.999 16.902 1.00 10.26 113 ALA A N 1
ATOM 1109 C CA . ALA A 1 86 ? 37.744 40.732 17.216 1.00 10.33 113 ALA A CA 1
ATOM 1110 C C . ALA A 1 86 ? 38.137 40.023 15.917 1.00 9.81 113 ALA A C 1
ATOM 1111 O O . ALA A 1 86 ? 39.265 39.522 15.775 1.00 10.54 113 ALA A O 1
ATOM 1118 N N . ASN A 1 87 ? 37.201 39.959 14.975 1.00 10.31 114 ASN A N 1
ATOM 1119 C CA . ASN A 1 87 ? 37.479 39.306 13.694 1.00 10.03 114 ASN A CA 1
ATOM 1120 C C . ASN A 1 87 ? 38.629 40.001 12.944 1.00 10.16 114 ASN A C 1
ATOM 1121 O O . ASN A 1 87 ? 39.497 39.340 12.363 1.00 11.95 114 ASN A O 1
ATOM 1132 N N . SER A 1 88 ? 38.654 41.324 13.001 1.00 10.20 115 SER A N 1
ATOM 1133 C CA . SER A 1 88 ? 39.720 42.081 12.351 1.00 10.63 115 SER A CA 1
ATOM 1134 C C . SER A 1 88 ? 41.070 41.809 12.998 1.00 13.01 115 SER A C 1
ATOM 1135 O O . SER A 1 88 ? 42.083 41.663 12.292 1.00 13.79 115 SER A O 1
ATOM 1143 N N . VAL A 1 89 ? 41.114 41.753 14.325 1.00 12.30 116 VAL A N 1
ATOM 1144 C CA . VAL A 1 89 ? 42.343 41.399 15.029 1.00 11.14 116 VAL A CA 1
ATOM 1145 C C . VAL A 1 89 ? 42.838 40.008 14.634 1.00 13.10 116 VAL A C 1
ATOM 1146 O O . VAL A 1 89 ? 44.022 39.817 14.360 1.00 13.95 116 VAL A O 1
ATOM 1159 N N . ILE A 1 90 ? 41.950 39.024 14.598 1.00 11.02 117 ILE A N 1
ATOM 1160 C CA . ILE A 1 90 ? 42.342 37.669 14.236 1.00 12.17 117 ILE A CA 1
ATOM 1161 C C . ILE A 1 90 ? 42.933 37.676 12.819 1.00 14.91 117 ILE A C 1
ATOM 1162 O O . ILE A 1 90 ? 43.968 37.051 12.567 1.00 16.47 117 ILE A O 1
ATOM 1178 N N . ASN A 1 91 ? 42.291 38.405 11.916 1.00 11.68 118 ASN A N 1
ATOM 1179 C CA . ASN A 1 91 ? 42.789 38.530 10.536 1.00 14.46 118 ASN A CA 1
ATOM 1180 C C . ASN A 1 91 ? 44.149 39.224 10.505 1.00 15.10 118 ASN A C 1
ATOM 1181 O O . ASN A 1 91 ? 45.043 38.799 9.767 1.00 15.73 118 ASN A O 1
ATOM 1192 N N . ALA A 1 92 ? 44.312 40.289 11.279 1.00 14.27 119 ALA A N 1
ATOM 1193 C CA . ALA A 1 92 ? 45.576 41.035 11.297 1.00 13.96 119 ALA A CA 1
ATOM 1194 C C . ALA A 1 92 ? 46.732 40.185 11.811 1.00 15.43 119 ALA A C 1
ATOM 1195 O O . ALA A 1 92 ? 47.874 40.326 11.340 1.00 14.06 119 ALA A O 1
ATOM 1202 N N . VAL A 1 93 ? 46.469 39.324 12.783 1.00 14.06 120 VAL A N 1
ATOM 1203 C CA . VAL A 1 93 ? 47.503 38.430 13.302 1.00 14.82 120 VAL A CA 1
ATOM 1204 C C . VAL A 1 93 ? 48.016 37.542 12.170 1.00 19.88 120 VAL A C 1
ATOM 1205 O O . VAL A 1 93 ? 49.221 37.277 12.060 1.00 18.76 120 VAL A O 1
ATOM 1218 N N . GLU A 1 94 ? 47.095 37.128 11.308 1.00 19.85 121 GLU A N 1
ATOM 1219 C CA . GLU A 1 94 ? 47.403 36.187 10.246 1.00 26.12 121 GLU A CA 1
ATOM 1220 C C . GLU A 1 94 ? 47.900 36.861 8.966 1.00 24.25 121 GLU A C 1
ATOM 1221 O O . GLU A 1 94 ? 48.535 36.188 8.154 1.00 35.69 121 GLU A O 1
ATOM 1233 N N . THR A 1 95 ? 47.668 38.164 8.785 1.00 18.92 122 THR A N 1
ATOM 1234 C CA . THR A 1 95 ? 48.067 38.867 7.548 1.00 20.81 122 THR A CA 1
ATOM 1235 C C . THR A 1 95 ? 48.990 40.079 7.719 1.00 25.42 122 THR A C 1
ATOM 1236 O O . THR A 1 95 ? 49.595 40.535 6.742 1.00 26.18 122 THR A O 1
ATOM 1247 N N . GLN A 1 96 ? 49.103 40.616 8.930 1.00 20.87 123 GLN A N 1
ATOM 1248 C CA . GLN A 1 96 ? 49.804 41.886 9.126 1.00 21.42 123 GLN A CA 1
ATOM 1249 C C . GLN A 1 96 ? 50.938 41.800 10.134 1.00 20.00 123 GLN A C 1
ATOM 1250 O O . GLN A 1 96 ? 51.415 42.822 10.615 1.00 25.29 123 GLN A O 1
ATOM 1264 N N . THR A 1 97 ? 51.379 40.590 10.445 1.00 19.70 124 THR A N 1
ATOM 1265 C CA . THR A 1 97 ? 52.525 40.423 11.336 1.00 24.80 124 THR A CA 1
ATOM 1266 C C . THR A 1 97 ? 53.752 39.961 10.561 1.00 29.61 124 THR A C 1
ATOM 1267 O O . THR A 1 97 ? 53.669 39.073 9.718 1.00 28.42 124 THR A O 1
ATOM 1278 N N . GLN A 1 98 ? 54.886 40.582 10.863 1.00 29.46 125 GLN A N 1
ATOM 1279 C CA . GLN A 1 98 ? 56.128 40.338 10.140 1.00 37.53 125 GLN A CA 1
ATOM 1280 C C . GLN A 1 98 ? 57.301 40.302 11.112 1.00 34.39 125 GLN A C 1
ATOM 1281 O O . GLN A 1 98 ? 57.219 40.847 12.218 1.00 32.27 125 GLN A O 1
ATOM 1287 N N . SER A 1 100 ? 59.364 38.801 13.318 1.00 34.27 127 SER A N 1
ATOM 1288 C CA . SER A 1 100 ? 59.821 39.288 14.620 1.00 32.33 127 SER A CA 1
ATOM 1289 C C . SER A 1 100 ? 58.742 39.283 15.718 1.00 30.76 127 SER A C 1
ATOM 1290 O O . SER A 1 100 ? 59.050 39.453 16.896 1.00 29.68 127 SER A O 1
ATOM 1293 N N . VAL A 1 101 ? 57.485 39.078 15.333 1.00 24.93 128 VAL A N 1
ATOM 1294 C CA . VAL A 1 101 ? 56.399 38.918 16.304 1.00 21.30 128 VAL A CA 1
ATOM 1295 C C . VAL A 1 101 ? 56.350 37.464 16.783 1.00 17.25 128 VAL A C 1
ATOM 1296 O O . VAL A 1 101 ? 56.343 36.534 15.976 1.00 21.58 128 VAL A O 1
ATOM 1308 N N . SER A 1 102 ? 56.316 37.260 18.097 1.00 14.01 129 SER A N 1
ATOM 1309 C CA . SER A 1 102 ? 56.388 35.925 18.678 1.00 13.80 129 SER A CA 1
ATOM 1310 C C . SER A 1 102 ? 55.064 35.166 18.619 1.00 15.95 129 SER A C 1
ATOM 1311 O O . SER A 1 102 ? 53.991 35.763 18.569 1.00 14.32 129 SER A O 1
ATOM 1319 N N . GLU A 1 103 ? 55.144 33.842 18.638 1.00 14.97 130 GLU A N 1
ATOM 1320 C CA . GLU A 1 103 ? 53.945 33.016 18.677 1.00 15.64 130 GLU A CA 1
ATOM 1321 C C . GLU A 1 103 ? 53.163 33.264 19.968 1.00 15.71 130 GLU A C 1
ATOM 1322 O O . GLU A 1 103 ? 51.931 33.252 19.955 1.00 14.99 130 GLU A O 1
ATOM 1334 N N . ALA A 1 104 ? 53.847 33.511 21.081 1.00 16.32 131 ALA A N 1
ATOM 1335 C CA . ALA A 1 104 ? 53.180 33.862 22.322 1.00 18.00 131 ALA A CA 1
ATOM 1336 C C . ALA A 1 104 ? 52.293 35.084 22.120 1.00 15.35 131 ALA A C 1
ATOM 1337 O O . ALA A 1 104 ? 51.148 35.102 22.549 1.00 15.12 131 ALA A O 1
ATOM 1344 N N . ALA A 1 105 ? 52.815 36.099 21.451 1.00 12.94 132 ALA A N 1
ATOM 1345 C CA . ALA A 1 105 ? 52.055 37.320 21.260 1.00 13.79 132 ALA A CA 1
ATOM 1346 C C . ALA A 1 105 ? 50.901 37.112 20.274 1.00 12.82 132 ALA A C 1
ATOM 1347 O O . ALA A 1 105 ? 49.812 37.661 20.463 1.00 11.42 132 ALA A O 1
ATOM 1354 N N . LYS A 1 106 ? 51.122 36.318 19.237 1.00 11.32 133 LYS A N 1
ATOM 1355 C CA . LYS A 1 106 ? 50.090 36.096 18.235 1.00 11.27 133 LYS A CA 1
ATOM 1356 C C . LYS A 1 106 ? 48.902 35.359 18.839 1.00 11.51 133 LYS A C 1
ATOM 1357 O O . LYS A 1 106 ? 47.746 35.752 18.645 1.00 10.97 133 LYS A O 1
ATOM 1376 N N . THR A 1 107 ? 49.184 34.311 19.592 1.00 9.83 134 THR A N 1
ATOM 1377 C CA . THR A 1 107 ? 48.131 33.535 20.224 1.00 11.31 134 THR A CA 1
ATOM 1378 C C . THR A 1 107 ? 47.448 34.294 21.354 1.00 13.15 134 THR A C 1
ATOM 1379 O O . THR A 1 107 ? 46.250 34.134 21.557 1.00 10.39 134 THR A O 1
ATOM 1390 N N . LYS A 1 108 ? 48.192 35.130 22.075 1.00 10.43 135 LYS A N 1
ATOM 1391 C CA . LYS A 1 108 ? 47.586 35.992 23.084 1.00 11.83 135 LYS A CA 1
ATOM 1392 C C . LYS A 1 108 ? 46.599 36.957 22.428 1.00 10.91 135 LYS A C 1
ATOM 1393 O O . LYS A 1 108 ? 45.497 37.178 22.945 1.00 10.29 135 LYS A O 1
ATOM 1412 N N . ALA A 1 109 ? 46.977 37.535 21.292 1.00 9.20 136 ALA A N 1
ATOM 1413 C CA . ALA A 1 109 ? 46.101 38.479 20.610 1.00 8.98 136 ALA A CA 1
ATOM 1414 C C . ALA A 1 109 ? 44.827 37.805 20.102 1.00 9.90 136 ALA A C 1
ATOM 1415 O O . ALA A 1 109 ? 43.720 38.343 20.251 1.00 9.49 136 ALA A O 1
ATOM 1422 N N . ILE A 1 110 ? 44.973 36.628 19.499 1.00 10.01 137 ILE A N 1
ATOM 1423 C CA . ILE A 1 110 ? 43.810 35.864 19.067 1.00 10.05 137 ILE A CA 1
ATOM 1424 C C . ILE A 1 110 ? 42.951 35.513 20.273 1.00 10.49 137 ILE A C 1
ATOM 1425 O O . ILE A 1 110 ? 41.720 35.598 20.209 1.00 10.22 137 ILE A O 1
ATOM 1441 N N . ALA A 1 111 ? 43.588 35.131 21.373 1.00 9.53 138 ALA A N 1
ATOM 1442 C CA . ALA A 1 111 ? 42.844 34.762 22.579 1.00 8.80 138 ALA A CA 1
ATOM 1443 C C . ALA A 1 111 ? 42.066 35.941 23.163 1.00 9.72 138 ALA A C 1
ATOM 1444 O O . ALA A 1 111 ? 40.929 35.770 23.599 1.00 9.58 138 ALA A O 1
ATOM 1451 N N . GLU A 1 112 ? 42.665 37.134 23.180 1.00 9.59 139 GLU A N 1
ATOM 1452 C CA . GLU A 1 112 ? 41.946 38.298 23.683 1.00 8.80 139 GLU A CA 1
ATOM 1453 C C . GLU A 1 112 ? 40.768 38.620 22.775 1.00 10.05 139 GLU A C 1
ATOM 1454 O O . GLU A 1 112 ? 39.676 38.936 23.265 1.00 9.37 139 GLU A O 1
ATOM 1466 N N . ALA A 1 113 ? 40.972 38.545 21.462 1.00 8.87 140 ALA A N 1
ATOM 1467 C CA . ALA A 1 113 ? 39.905 38.782 20.498 1.00 8.48 140 ALA A CA 1
ATOM 1468 C C . ALA A 1 113 ? 38.774 37.776 20.725 1.00 9.51 140 ALA A C 1
ATOM 1469 O O . ALA A 1 113 ? 37.610 38.163 20.806 1.00 9.49 140 ALA A O 1
ATOM 1476 N N . ARG A 1 114 ? 39.105 36.492 20.840 1.00 9.44 141 ARG A N 1
ATOM 1477 C CA . ARG A 1 114 ? 38.070 35.479 20.987 1.00 8.88 141 ARG A CA 1
ATOM 1478 C C . ARG A 1 114 ? 37.369 35.582 22.351 1.00 9.62 141 ARG A C 1
ATOM 1479 O O . ARG A 1 114 ? 36.165 35.339 22.451 1.00 9.29 141 ARG A O 1
ATOM 1500 N N . LEU A 1 115 ? 38.091 35.983 23.390 1.00 8.84 142 LEU A N 1
ATOM 1501 C CA . LEU A 1 115 ? 37.458 36.225 24.691 1.00 8.87 142 LEU A CA 1
ATOM 1502 C C . LEU A 1 115 ? 36.422 37.328 24.588 1.00 9.60 142 LEU A C 1
ATOM 1503 O O . LEU A 1 115 ? 35.310 37.201 25.114 1.00 8.84 142 LEU A O 1
ATOM 1519 N N . MET A 1 116 ? 36.771 38.425 23.929 1.00 8.68 143 MET A N 1
ATOM 1520 C CA . MET A 1 116 ? 35.835 39.534 23.812 1.00 8.62 143 MET A CA 1
ATOM 1521 C C . MET A 1 116 ? 34.659 39.163 22.931 1.00 9.07 143 MET A C 1
ATOM 1522 O O . MET A 1 116 ? 33.516 39.511 23.245 1.00 9.32 143 MET A O 1
ATOM 1536 N N . ARG A 1 117 ? 34.906 38.441 21.847 1.00 9.05 144 ARG A N 1
ATOM 1537 C CA . ARG A 1 117 ? 33.831 37.984 20.982 1.00 8.89 144 ARG A CA 1
ATOM 1538 C C . ARG A 1 117 ? 32.861 37.087 21.757 1.00 8.35 144 ARG A C 1
ATOM 1539 O O . ARG A 1 117 ? 31.636 37.206 21.616 1.00 8.93 144 ARG A O 1
ATOM 1560 N N . ALA A 1 118 ? 33.404 36.219 22.598 1.00 7.97 145 ALA A N 1
ATOM 1561 C CA . ALA A 1 118 ? 32.590 35.356 23.438 1.00 7.81 145 ALA A CA 1
ATOM 1562 C C . ALA A 1 118 ? 31.744 36.170 24.397 1.00 7.97 145 ALA A C 1
ATOM 1563 O O . ALA A 1 118 ? 30.556 35.907 24.561 1.00 8.31 145 ALA A O 1
ATOM 1570 N N . CYS A 1 119 ? 32.344 37.157 25.047 1.00 8.47 146 CYS A N 1
ATOM 1571 C CA . CYS A 1 119 ? 31.575 37.993 25.942 1.00 8.71 146 CYS A CA 1
ATOM 1572 C C . CYS A 1 119 ? 30.447 38.729 25.242 1.00 8.80 146 CYS A C 1
ATOM 1573 O O . CYS A 1 119 ? 29.338 38.814 25.773 1.00 8.73 146 CYS A O 1
ATOM 1581 N N . ALA A 1 120 ? 30.715 39.294 24.080 1.00 8.00 147 ALA A N 1
ATOM 1582 C CA . ALA A 1 120 ? 29.694 39.988 23.322 1.00 8.11 147 ALA A CA 1
ATOM 1583 C C . ALA A 1 120 ? 28.536 39.058 22.971 1.00 8.08 147 ALA A C 1
ATOM 1584 O O . ALA A 1 120 ? 27.381 39.415 23.171 1.00 8.80 147 ALA A O 1
ATOM 1591 N N . TYR A 1 121 ? 28.843 37.872 22.459 1.00 8.09 148 TYR A N 1
ATOM 1592 C CA . TYR A 1 121 ? 27.790 36.926 22.111 1.00 8.32 148 TYR A CA 1
ATOM 1593 C C . TYR A 1 121 ? 27.041 36.444 23.349 1.00 7.93 148 TYR A C 1
ATOM 1594 O O . TYR A 1 121 ? 25.842 36.224 23.284 1.00 7.82 148 TYR A O 1
ATOM 1612 N N . PHE A 1 122 ? 27.721 36.296 24.482 1.00 8.16 149 PHE A N 1
ATOM 1613 C CA . PHE A 1 122 ? 27.039 35.846 25.698 1.00 7.48 149 PHE A CA 1
ATOM 1614 C C . PHE A 1 122 ? 26.076 36.908 26.212 1.00 9.93 149 PHE A C 1
ATOM 1615 O O . PHE A 1 122 ? 24.974 36.576 26.688 1.00 9.37 149 PHE A O 1
ATOM 1632 N N . TYR A 1 123 ? 26.426 38.191 26.109 1.00 7.94 150 TYR A N 1
ATOM 1633 C CA . TYR A 1 123 ? 25.453 39.236 26.403 1.00 7.79 150 TYR A CA 1
ATOM 1634 C C . TYR A 1 123 ? 24.270 39.165 25.428 1.00 8.76 150 TYR A C 1
ATOM 1635 O O . TYR A 1 123 ? 23.098 39.182 25.836 1.00 8.70 150 TYR A O 1
ATOM 1653 N N . MET A 1 124 ? 24.557 39.093 24.129 1.00 8.12 151 MET A N 1
ATOM 1654 C CA . MET A 1 124 ? 23.483 39.078 23.126 1.00 9.33 151 MET A CA 1
ATOM 1655 C C . MET A 1 124 ? 22.520 37.911 23.297 1.00 8.18 151 MET A C 1
ATOM 1656 O O . MET A 1 124 ? 21.305 38.052 23.100 1.00 8.94 151 MET A O 1
ATOM 1670 N N . LEU A 1 125 ? 23.058 36.759 23.689 1.00 8.65 152 LEU A N 1
ATOM 1671 C CA . LEU A 1 125 ? 22.271 35.550 23.900 1.00 8.76 152 LEU A CA 1
ATOM 1672 C C . LEU A 1 125 ? 21.209 35.765 24.987 1.00 9.90 152 LEU A C 1
ATOM 1673 O O . LEU A 1 125 ? 20.145 35.146 24.946 1.00 10.71 152 LEU A O 1
ATOM 1689 N N . ARG A 1 126 ? 21.508 36.632 25.950 1.00 10.00 153 ARG A N 1
ATOM 1690 C CA . ARG A 1 126 ? 20.629 36.902 27.082 1.00 12.73 153 ARG A CA 1
ATOM 1691 C C . ARG A 1 126 ? 19.919 38.265 26.930 1.00 15.13 153 ARG A C 1
ATOM 1692 O O . ARG A 1 126 ? 19.508 38.850 27.952 1.00 20.75 153 ARG A O 1
ATOM 1713 N N . ILE A 1 127 ? 19.835 38.785 25.690 1.00 10.04 154 ILE A N 1
ATOM 1714 C CA . ILE A 1 127 ? 19.030 39.954 25.298 1.00 10.59 154 ILE A CA 1
ATOM 1715 C C . ILE A 1 127 ? 18.050 39.568 24.191 1.00 12.05 154 ILE A C 1
ATOM 1716 O O . ILE A 1 127 ? 16.835 39.717 24.350 1.00 11.65 154 ILE A O 1
ATOM 1732 N N . TRP A 1 128 ? 18.578 39.047 23.086 1.00 11.30 155 TRP A N 1
ATOM 1733 C CA . TRP A 1 128 ? 17.785 38.656 21.919 1.00 9.95 155 TRP A CA 1
ATOM 1734 C C . TRP A 1 128 ? 17.594 37.142 21.774 1.00 11.93 155 TRP A C 1
ATOM 1735 O O . TRP A 1 128 ? 16.594 36.708 21.197 1.00 13.25 155 TRP A O 1
ATOM 1756 N N . GLY A 1 129 ? 18.530 36.347 22.294 1.00 10.39 156 GLY A N 1
ATOM 1757 C CA . GLY A 1 129 ? 18.504 34.902 22.095 1.00 9.72 156 GLY A CA 1
ATOM 1758 C C . GLY A 1 129 ? 19.245 34.563 20.812 1.00 9.30 156 GLY A C 1
ATOM 1759 O O . GLY A 1 129 ? 20.451 34.743 20.757 1.00 10.85 156 GLY A O 1
ATOM 1763 N N . PRO A 1 130 ? 18.539 34.105 19.763 1.00 9.89 157 PRO A N 1
ATOM 1764 C CA . PRO A 1 130 ? 19.217 33.883 18.486 1.00 11.77 157 PRO A CA 1
ATOM 1765 C C . PRO A 1 130 ? 19.860 35.163 17.982 1.00 11.01 157 PRO A C 1
ATOM 1766 O O . PRO A 1 130 ? 19.265 36.244 18.061 1.00 10.91 157 PRO A O 1
ATOM 1777 N N . VAL A 1 131 ? 21.074 35.046 17.461 1.00 9.38 158 VAL A N 1
ATOM 1778 C CA . VAL A 1 131 ? 21.754 36.172 16.812 1.00 9.54 158 VAL A CA 1
ATOM 1779 C C . VAL A 1 131 ? 22.583 35.620 15.653 1.00 10.20 158 VAL A C 1
ATOM 1780 O O . VAL A 1 131 ? 22.676 34.399 15.498 1.00 10.94 158 VAL A O 1
ATOM 1793 N N . ILE A 1 132 ? 23.162 36.490 14.829 1.00 9.13 159 ILE A N 1
ATOM 1794 C CA . ILE A 1 132 ? 23.958 36.054 13.687 1.00 10.66 159 ILE A CA 1
ATOM 1795 C C . ILE A 1 132 ? 25.402 35.813 14.129 1.00 10.28 159 ILE A C 1
ATOM 1796 O O . ILE A 1 132 ? 26.065 36.741 14.607 1.00 10.76 159 ILE A O 1
ATOM 1812 N N . LEU A 1 133 ? 25.880 34.582 13.977 1.00 9.45 160 LEU A N 1
ATOM 1813 C CA . LEU A 1 133 ? 27.266 34.232 14.278 1.00 10.23 160 LEU A CA 1
ATOM 1814 C C . LEU A 1 133 ? 28.162 34.556 13.091 1.00 12.46 160 LEU A C 1
ATOM 1815 O O . LEU A 1 133 ? 27.841 34.206 11.949 1.00 12.14 160 LEU A O 1
ATOM 1831 N N . ILE A 1 134 ? 29.251 35.273 13.365 1.00 10.54 161 ILE A N 1
ATOM 1832 C CA . ILE A 1 134 ? 30.134 35.804 12.319 1.00 11.76 161 ILE A CA 1
ATOM 1833 C C . ILE A 1 134 ? 31.590 35.618 12.693 1.00 10.49 161 ILE A C 1
ATOM 1834 O O . ILE A 1 134 ? 32.042 36.148 13.716 1.00 12.15 161 ILE A O 1
ATOM 1850 N N . GLU A 1 135 ? 32.327 34.882 11.860 1.00 12.66 162 GLU A N 1
ATOM 1851 C CA . GLU A 1 135 ? 33.779 34.788 11.993 1.00 11.97 162 GLU A CA 1
ATOM 1852 C C . GLU A 1 135 ? 34.521 35.502 10.861 1.00 13.45 162 GLU A C 1
ATOM 1853 O O . GLU A 1 135 ? 35.704 35.787 11.003 1.00 15.08 162 GLU A O 1
ATOM 1865 N N . ASP A 1 136 ? 33.825 35.763 9.751 1.00 12.41 163 ASP A N 1
ATOM 1866 C CA . ASP A 1 136 ? 34.432 36.368 8.557 1.00 13.85 163 ASP A CA 1
ATOM 1867 C C . ASP A 1 136 ? 33.702 37.665 8.246 1.00 12.47 163 ASP A C 1
ATOM 1868 O O . ASP A 1 136 ? 32.594 37.651 7.713 1.00 11.81 163 ASP A O 1
ATOM 1877 N N . ASN A 1 137 ? 34.330 38.783 8.578 1.00 10.85 164 ASN A N 1
ATOM 1878 C CA . ASN A 1 137 ? 33.729 40.086 8.324 1.00 10.89 164 ASN A CA 1
ATOM 1879 C C . ASN A 1 137 ? 33.399 40.295 6.848 1.00 12.43 164 ASN A C 1
ATOM 1880 O O . ASN A 1 137 ? 32.440 40.980 6.534 1.00 14.13 164 ASN A O 1
ATOM 1891 N N . GLN A 1 138 ? 34.186 39.705 5.951 1.00 12.92 165 GLN A N 1
ATOM 1892 C CA . GLN A 1 138 ? 33.964 39.909 4.522 1.00 14.66 165 GLN A CA 1
ATOM 1893 C C . GLN A 1 138 ? 32.655 39.295 4.060 1.00 16.63 165 GLN A C 1
ATOM 1894 O O . GLN A 1 138 ? 32.005 39.826 3.158 1.00 14.33 165 GLN A O 1
ATOM 1908 N N . LYS A 1 139 ? 32.258 38.177 4.667 1.00 16.20 166 LYS A N 1
ATOM 1909 C CA . LYS A 1 139 ? 30.976 37.576 4.332 1.00 16.03 166 LYS A CA 1
ATOM 1910 C C . LYS A 1 139 ? 29.840 38.542 4.609 1.00 15.74 166 LYS A C 1
ATOM 1911 O O . LYS A 1 139 ? 28.893 38.627 3.836 1.00 15.74 166 LYS A O 1
ATOM 1930 N N . LEU A 1 140 ? 29.948 39.290 5.708 1.00 17.32 167 LEU A N 1
ATOM 1931 C CA . LEU A 1 140 ? 28.940 40.272 6.091 1.00 20.25 167 LEU A CA 1
ATOM 1932 C C . LEU A 1 140 ? 28.881 41.449 5.134 1.00 19.03 167 LEU A C 1
ATOM 1933 O O . LEU A 1 140 ? 27.832 42.013 4.866 1.00 19.55 167 LEU A O 1
ATOM 1949 N N . VAL A 1 141 ? 30.040 41.838 4.632 1.00 15.68 168 VAL A N 1
ATOM 1950 C CA . VAL A 1 141 ? 30.122 42.955 3.710 1.00 15.65 168 VAL A CA 1
ATOM 1951 C C . VAL A 1 141 ? 29.491 42.554 2.378 1.00 15.43 168 VAL A C 1
ATOM 1952 O O . VAL A 1 141 ? 28.721 43.311 1.787 1.00 19.99 168 VAL A O 1
ATOM 1965 N N . ASP A 1 142 ? 29.823 41.358 1.907 1.00 17.09 169 ASP A N 1
ATOM 1966 C CA . ASP A 1 142 ? 29.337 40.881 0.615 1.00 14.01 169 ASP A CA 1
ATOM 1967 C C . ASP A 1 142 ? 27.837 40.595 0.613 1.00 22.47 169 ASP A C 1
ATOM 1968 O O . ASP A 1 142 ? 27.159 40.846 -0.382 1.00 22.81 169 ASP A O 1
ATOM 1977 N N . ASN A 1 143 ? 27.307 40.058 1.707 1.00 19.69 170 ASN A N 1
ATOM 1978 C CA . ASN A 1 143 ? 25.858 39.938 1.801 1.00 24.51 170 ASN A CA 1
ATOM 1979 C C . ASN A 1 143 ? 25.400 40.074 3.235 1.00 16.23 170 ASN A C 1
ATOM 1980 O O . ASN A 1 143 ? 25.510 39.124 4.016 1.00 19.38 170 ASN A O 1
ATOM 1991 N N . PRO A 1 144 ? 24.887 41.260 3.575 1.00 19.91 171 PRO A N 1
ATOM 1992 C CA . PRO A 1 144 ? 24.443 41.506 4.945 1.00 15.82 171 PRO A CA 1
ATOM 1993 C C . PRO A 1 144 ? 23.126 40.817 5.259 1.00 18.57 171 PRO A C 1
ATOM 1994 O O . PRO A 1 144 ? 22.762 40.756 6.430 1.00 18.13 171 PRO A O 1
ATOM 2005 N N . VAL A 1 145 ? 22.426 40.301 4.256 1.00 13.94 172 VAL A N 1
ATOM 2006 C CA . VAL A 1 145 ? 21.165 39.592 4.502 1.00 13.19 172 VAL A CA 1
ATOM 2007 C C . VAL A 1 145 ? 21.465 38.134 4.838 1.00 17.25 172 VAL A C 1
ATOM 2008 O O . VAL A 1 145 ? 21.552 37.279 3.960 1.00 17.23 172 VAL A O 1
ATOM 2021 N N . ARG A 1 146 ? 21.671 37.893 6.131 1.00 15.81 173 ARG A N 1
ATOM 2022 C CA . ARG A 1 146 ? 22.124 36.610 6.654 1.00 16.82 173 ARG A CA 1
ATOM 2023 C C . ARG A 1 146 ? 21.192 36.146 7.768 1.00 13.24 173 ARG A C 1
ATOM 2024 O O . ARG A 1 146 ? 20.679 36.974 8.516 1.00 14.04 173 ARG A O 1
ATOM 2045 N N . PRO A 1 147 ? 21.002 34.823 7.903 1.00 12.81 174 PRO A N 1
ATOM 2046 C CA . PRO A 1 147 ? 20.054 34.343 8.903 1.00 12.04 174 PRO A CA 1
ATOM 2047 C C . PRO A 1 147 ? 20.603 34.336 10.322 1.00 11.29 174 PRO A C 1
ATOM 2048 O O . PRO A 1 147 ? 21.820 34.304 10.545 1.00 13.50 174 PRO A O 1
ATOM 2059 N N . LEU A 1 148 ? 19.678 34.379 11.268 1.00 10.46 175 LEU A N 1
ATOM 2060 C CA . LEU A 1 148 ? 19.974 34.122 12.660 1.00 11.65 175 LEU A CA 1
ATOM 2061 C C . LEU A 1 148 ? 20.427 32.684 12.848 1.00 10.64 175 LEU A C 1
ATOM 2062 O O . LEU A 1 148 ? 20.028 31.794 12.097 1.00 10.78 175 LEU A O 1
ATOM 2078 N N . ASN A 1 149 ? 21.241 32.461 13.874 1.00 10.29 176 ASN A N 1
ATOM 2079 C CA . ASN A 1 149 ? 21.580 31.112 14.308 1.00 10.56 176 ASN A CA 1
ATOM 2080 C C . ASN A 1 149 ? 20.916 30.773 15.634 1.00 11.29 176 ASN A C 1
ATOM 2081 O O . ASN A 1 149 ? 20.542 31.666 16.396 1.00 11.89 176 ASN A O 1
ATOM 2092 N N . ARG A 1 150 ? 20.761 29.481 15.913 1.00 11.25 177 ARG A N 1
ATOM 2093 C CA . ARG A 1 150 ? 19.976 29.044 17.069 1.00 11.27 177 ARG A CA 1
ATOM 2094 C C . ARG A 1 150 ? 20.694 29.316 18.380 1.00 10.30 177 ARG A C 1
ATOM 2095 O O . ARG A 1 150 ? 21.910 29.409 18.418 1.00 11.08 177 ARG A O 1
ATOM 2116 N N . GLU A 1 151 ? 19.930 29.462 19.454 1.00 10.48 178 GLU A N 1
ATOM 2117 C CA . GLU A 1 151 ? 20.503 29.635 20.775 1.00 11.31 178 GLU A CA 1
ATOM 2118 C C . GLU A 1 151 ? 21.575 28.573 21.081 1.00 9.18 178 GLU A C 1
ATOM 2119 O O . GLU A 1 151 ? 22.627 28.910 21.627 1.00 10.68 178 GLU A O 1
ATOM 2131 N N . GLU A 1 152 ? 21.344 27.302 20.738 1.00 10.43 179 GLU A N 1
ATOM 2132 C CA . GLU A 1 152 ? 22.349 26.283 21.019 1.00 10.39 179 GLU A CA 1
ATOM 2133 C C . GLU A 1 152 ? 23.642 26.515 20.238 1.00 11.69 179 GLU A C 1
ATOM 2134 O O . GLU A 1 152 ? 24.718 26.253 20.766 1.00 11.56 179 GLU A O 1
ATOM 2146 N N . ASP A 1 153 ? 23.533 26.986 18.994 1.00 10.89 180 ASP A N 1
ATOM 2147 C CA . ASP A 1 153 ? 24.710 27.315 18.197 1.00 10.26 180 ASP A CA 1
ATOM 2148 C C . ASP A 1 153 ? 25.508 28.425 18.868 1.00 10.24 180 ASP A C 1
ATOM 2149 O O . ASP A 1 153 ? 26.743 28.386 18.887 1.00 9.95 180 ASP A O 1
ATOM 2158 N N . VAL A 1 154 ? 24.802 29.438 19.373 1.00 10.02 181 VAL A N 1
ATOM 2159 C CA . VAL A 1 154 ? 25.434 30.600 19.987 1.00 9.18 181 VAL A CA 1
ATOM 2160 C C . VAL A 1 154 ? 26.203 30.134 21.220 1.00 9.17 181 VAL A C 1
ATOM 2161 O O . VAL A 1 154 ? 27.372 30.480 21.394 1.00 9.51 181 VAL A O 1
ATOM 2174 N N . PHE A 1 155 ? 25.586 29.273 22.036 1.00 7.98 182 PHE A N 1
ATOM 2175 C CA . PHE A 1 155 ? 26.303 28.706 23.169 1.00 9.46 182 PHE A CA 1
ATOM 2176 C C . PHE A 1 155 ? 27.584 27.989 22.746 1.00 9.82 182 PHE A C 1
ATOM 2177 O O . PHE A 1 155 ? 28.632 28.177 23.356 1.00 9.82 182 PHE A O 1
ATOM 2194 N N . GLN A 1 156 ? 27.504 27.138 21.728 1.00 10.40 183 GLN A N 1
ATOM 2195 C CA . GLN A 1 156 ? 28.684 26.392 21.315 1.00 10.39 183 GLN A CA 1
ATOM 2196 C C . GLN A 1 156 ? 29.779 27.321 20.784 1.00 9.41 183 GLN A C 1
ATOM 2197 O O . GLN A 1 156 ? 30.959 27.101 21.044 1.00 9.60 183 GLN A O 1
ATOM 2211 N N . PHE A 1 157 ? 29.391 28.376 20.070 1.00 8.81 184 PHE A N 1
ATOM 2212 C CA . PHE A 1 157 ? 30.342 29.334 19.510 1.00 7.97 184 PHE A CA 1
ATOM 2213 C C . PHE A 1 157 ? 31.085 30.039 20.650 1.00 9.22 184 PHE A C 1
ATOM 2214 O O . PHE A 1 157 ? 32.305 30.204 20.621 1.00 10.37 184 PHE A O 1
ATOM 2231 N N . ILE A 1 158 ? 30.333 30.463 21.660 1.00 7.98 185 ILE A N 1
ATOM 2232 C CA . ILE A 1 158 ? 30.904 31.085 22.848 1.00 9.05 185 ILE A CA 1
ATOM 2233 C C . ILE A 1 158 ? 31.882 30.141 23.558 1.00 9.37 185 ILE A C 1
ATOM 2234 O O . ILE A 1 158 ? 33.002 30.517 23.893 1.00 8.92 185 ILE A O 1
ATOM 2250 N N . ILE A 1 159 ? 31.461 28.894 23.751 1.00 9.23 186 ILE A N 1
ATOM 2251 C CA . ILE A 1 159 ? 32.314 27.892 24.389 1.00 9.40 186 ILE A CA 1
ATOM 2252 C C . ILE A 1 159 ? 33.622 27.671 23.607 1.00 10.92 186 ILE A C 1
ATOM 2253 O O . ILE A 1 159 ? 34.719 27.608 24.190 1.00 9.83 186 ILE A O 1
ATOM 2269 N N . ASN A 1 160 ? 33.520 27.586 22.290 1.00 9.77 187 ASN A N 1
ATOM 2270 C CA . ASN A 1 160 ? 34.713 27.368 21.482 1.00 10.39 187 ASN A CA 1
ATOM 2271 C C . ASN A 1 160 ? 35.699 28.527 21.629 1.00 9.59 187 ASN A C 1
ATOM 2272 O O . ASN A 1 160 ? 36.913 28.322 21.758 1.00 9.39 187 ASN A O 1
ATOM 2283 N N . ASP A 1 161 ? 35.180 29.746 21.617 1.00 9.22 188 ASP A N 1
ATOM 2284 C CA . ASP A 1 161 ? 36.012 30.931 21.779 1.00 9.52 188 ASP A CA 1
ATOM 2285 C C . ASP A 1 161 ? 36.671 30.940 23.163 1.00 10.43 188 ASP A C 1
ATOM 2286 O O . ASP A 1 161 ? 37.876 31.209 23.294 1.00 9.01 188 ASP A O 1
ATOM 2295 N N . LEU A 1 162 ? 35.893 30.647 24.198 1.00 9.19 189 LEU A N 1
ATOM 2296 C CA . LEU A 1 162 ? 36.450 30.611 25.535 1.00 9.45 189 LEU A CA 1
ATOM 2297 C C . LEU A 1 162 ? 37.488 29.503 25.718 1.00 9.67 189 LEU A C 1
ATOM 2298 O O . LEU A 1 162 ? 38.476 29.694 26.439 1.00 10.24 189 LEU A O 1
ATOM 2314 N N . ASN A 1 163 ? 37.274 28.351 25.089 1.00 9.33 190 ASN A N 1
ATOM 2315 C CA . ASN A 1 163 ? 38.259 27.260 25.161 1.00 11.56 190 ASN A CA 1
ATOM 2316 C C . ASN A 1 163 ? 39.604 27.736 24.631 1.00 11.53 190 ASN A C 1
ATOM 2317 O O . ASN A 1 163 ? 40.627 27.487 25.244 1.00 11.88 190 ASN A O 1
ATOM 2328 N N . TYR A 1 164 ? 39.589 28.435 23.502 1.00 10.07 191 TYR A N 1
ATOM 2329 C CA . TYR A 1 164 ? 40.834 28.928 22.937 1.00 9.89 191 TYR A CA 1
ATOM 2330 C C . TYR A 1 164 ? 41.486 29.902 23.907 1.00 11.37 191 TYR A C 1
ATOM 2331 O O . TYR A 1 164 ? 42.695 29.860 24.128 1.00 11.00 191 TYR A O 1
ATOM 2349 N N . ALA A 1 165 ? 40.696 30.788 24.507 1.00 10.25 192 ALA A N 1
ATOM 2350 C CA . ALA A 1 165 ? 41.255 31.771 25.418 1.00 9.98 192 ALA A CA 1
ATOM 2351 C C . ALA A 1 165 ? 41.811 31.126 26.688 1.00 11.45 192 ALA A C 1
ATOM 2352 O O . ALA A 1 165 ? 42.846 31.551 27.196 1.00 11.25 192 ALA A O 1
ATOM 2359 N N . VAL A 1 166 ? 41.125 30.111 27.216 1.00 10.84 193 VAL A N 1
ATOM 2360 C CA . VAL A 1 166 ? 41.644 29.395 28.374 1.00 10.60 193 VAL A CA 1
ATOM 2361 C C . VAL A 1 166 ? 43.025 28.810 28.044 1.00 13.27 193 VAL A C 1
ATOM 2362 O O . VAL A 1 166 ? 43.943 28.865 28.862 1.00 15.06 193 VAL A O 1
ATOM 2375 N N . ASP A 1 167 ? 43.157 28.235 26.855 1.00 12.19 194 ASP A N 1
ATOM 2376 C CA . ASP A 1 167 ? 44.402 27.571 26.471 1.00 15.00 194 ASP A CA 1
ATOM 2377 C C . ASP A 1 167 ? 45.528 28.514 26.069 1.00 15.36 194 ASP A C 1
ATOM 2378 O O . ASP A 1 167 ? 46.698 28.116 26.103 1.00 18.20 194 ASP A O 1
ATOM 2387 N N . ASN A 1 168 ? 45.209 29.745 25.687 1.00 12.43 195 ASN A N 1
ATOM 2388 C CA . ASN A 1 168 ? 46.226 30.623 25.108 1.00 12.66 195 ASN A CA 1
ATOM 2389 C C . ASN A 1 168 ? 46.464 31.964 25.803 1.00 14.41 195 ASN A C 1
ATOM 2390 O O . ASN A 1 168 ? 47.308 32.750 25.371 1.00 17.30 195 ASN A O 1
ATOM 2401 N N . LEU A 1 169 ? 45.728 32.244 26.864 1.00 11.84 196 LEU A N 1
ATOM 2402 C CA . LEU A 1 169 ? 46.074 33.364 27.726 1.00 12.87 196 LEU A CA 1
ATOM 2403 C C . LEU A 1 169 ? 46.954 32.831 28.850 1.00 14.84 196 LEU A C 1
ATOM 2404 O O . LEU A 1 169 ? 46.906 31.652 29.181 1.00 15.71 196 LEU A O 1
ATOM 2420 N N . SER A 1 170 ? 47.752 33.702 29.442 1.00 17.92 197 SER A N 1
ATOM 2421 C CA . SER A 1 170 ? 48.601 33.307 30.560 1.00 15.95 197 SER A CA 1
ATOM 2422 C C . SER A 1 170 ? 47.888 33.545 31.877 1.00 16.52 197 SER A C 1
ATOM 2423 O O . SER A 1 170 ? 46.900 34.281 31.924 1.00 15.04 197 SER A O 1
ATOM 2431 N N . GLU A 1 171 ? 48.391 32.927 32.942 1.00 14.33 198 GLU A N 1
ATOM 2432 C CA . GLU A 1 171 ? 47.849 33.115 34.285 1.00 16.01 198 GLU A CA 1
ATOM 2433 C C . GLU A 1 171 ? 48.079 34.522 34.812 1.00 15.07 198 GLU A C 1
ATOM 2434 O O . GLU A 1 171 ? 47.332 35.003 35.667 1.00 17.14 198 GLU A O 1
ATOM 2446 N N . GLN A 1 172 ? 49.135 35.165 34.323 1.00 15.20 199 GLN A N 1
ATOM 2447 C CA . GLN A 1 172 ? 49.418 36.555 34.674 1.00 14.77 199 GLN A CA 1
ATOM 2448 C C . GLN A 1 172 ? 49.425 37.395 33.404 1.00 14.71 199 GLN A C 1
ATOM 2449 O O . GLN A 1 172 ? 49.667 36.878 32.324 1.00 18.28 199 GLN A O 1
ATOM 2463 N N . SER A 1 173 ? 49.163 38.687 33.550 1.00 13.13 200 SER A N 1
ATOM 2464 C CA . SER A 1 173 ? 49.095 39.605 32.438 1.00 14.41 200 SER A CA 1
ATOM 2465 C C . SER A 1 173 ? 49.484 40.996 32.883 1.00 11.93 200 SER A C 1
ATOM 2466 O O . SER A 1 173 ? 49.619 41.264 34.072 1.00 14.15 200 SER A O 1
ATOM 2474 N N . ASP A 1 174 ? 49.638 41.885 31.920 1.00 13.03 201 ASP A N 1
ATOM 2475 C CA . ASP A 1 174 ? 49.784 43.297 32.200 1.00 13.87 201 ASP A CA 1
ATOM 2476 C C . ASP A 1 174 ? 48.512 43.755 32.915 1.00 12.99 201 ASP A C 1
ATOM 2477 O O . ASP A 1 174 ? 47.418 43.266 32.620 1.00 14.10 201 ASP A O 1
ATOM 2486 N N . LYS A 1 175 ? 48.642 44.711 33.821 1.00 14.49 202 LYS A N 1
ATOM 2487 C CA . LYS A 1 175 ? 47.467 45.247 34.495 1.00 15.16 202 LYS A CA 1
ATOM 2488 C C . LYS A 1 175 ? 46.453 45.780 33.479 1.00 14.55 202 LYS A C 1
ATOM 2489 O O . LYS A 1 175 ? 46.790 46.582 32.625 1.00 16.34 202 LYS A O 1
ATOM 2508 N N . GLY A 1 176 ? 45.208 45.304 33.578 1.00 13.16 203 GLY A N 1
ATOM 2509 C CA . GLY A 1 176 ? 44.160 45.676 32.649 1.00 13.85 203 GLY A CA 1
ATOM 2510 C C . GLY A 1 176 ? 43.904 44.680 31.538 1.00 13.06 203 GLY A C 1
ATOM 2511 O O . GLY A 1 176 ? 42.898 44.779 30.846 1.00 14.42 203 GLY A O 1
ATOM 2515 N N . ARG A 1 177 ? 44.812 43.727 31.353 1.00 11.55 204 ARG A N 1
ATOM 2516 C CA . ARG A 1 177 ? 44.655 42.714 30.321 1.00 12.29 204 ARG A CA 1
ATOM 2517 C C . ARG A 1 177 ? 44.132 41.401 30.878 1.00 11.37 204 ARG A C 1
ATOM 2518 O O . ARG A 1 177 ? 44.333 41.076 32.054 1.00 14.38 204 ARG A O 1
ATOM 2539 N N . ALA A 1 178 ? 43.474 40.633 30.019 1.00 12.00 205 ALA A N 1
ATOM 2540 C CA . ALA A 1 178 ? 42.857 39.384 30.432 1.00 11.35 205 ALA A CA 1
ATOM 2541 C C . ALA A 1 178 ? 43.873 38.292 30.730 1.00 12.11 205 ALA A C 1
ATOM 2542 O O . ALA A 1 178 ? 44.912 38.186 30.085 1.00 12.74 205 ALA A O 1
ATOM 2549 N N . THR A 1 179 ? 43.545 37.471 31.716 1.00 11.42 206 THR A N 1
ATOM 2550 C CA . THR A 1 179 ? 44.277 36.251 32.006 1.00 11.03 206 THR A CA 1
ATOM 2551 C C . THR A 1 179 ? 43.417 35.026 31.715 1.00 11.33 206 THR A C 1
ATOM 2552 O O . THR A 1 179 ? 42.207 35.124 31.489 1.00 11.40 206 THR A O 1
ATOM 2563 N N . SER A 1 180 ? 44.025 33.853 31.764 1.00 10.43 207 SER A N 1
ATOM 2564 C CA . SER A 1 180 ? 43.255 32.628 31.622 1.00 9.90 207 SER A CA 1
ATOM 2565 C C . SER A 1 180 ? 42.242 32.437 32.756 1.00 10.72 207 SER A C 1
ATOM 2566 O O . SER A 1 180 ? 41.237 31.773 32.551 1.00 10.79 207 SER A O 1
ATOM 2574 N N . TRP A 1 181 ? 42.479 33.040 33.926 1.00 10.85 208 TRP A N 1
ATOM 2575 C CA . TRP A 1 181 ? 41.496 32.983 35.008 1.00 10.18 208 TRP A CA 1
ATOM 2576 C C . TRP A 1 181 ? 40.196 33.675 34.616 1.00 10.74 208 TRP A C 1
ATOM 2577 O O . TRP A 1 181 ? 39.105 33.199 34.970 1.00 10.91 208 TRP A O 1
ATOM 2598 N N . ALA A 1 182 ? 40.297 34.795 33.905 1.00 9.88 209 ALA A N 1
ATOM 2599 C CA . ALA A 1 182 ? 39.108 35.474 33.414 1.00 10.09 209 ALA A CA 1
ATOM 2600 C C . ALA A 1 182 ? 38.338 34.582 32.441 1.00 10.08 209 ALA A C 1
ATOM 2601 O O . ALA A 1 182 ? 37.121 34.458 32.523 1.00 9.85 209 ALA A O 1
ATOM 2608 N N . ALA A 1 183 ? 39.047 33.945 31.512 1.00 9.44 210 ALA A N 1
ATOM 2609 C CA . ALA A 1 183 ? 38.403 33.056 30.546 1.00 9.00 210 ALA A CA 1
ATOM 2610 C C . ALA A 1 183 ? 37.728 31.874 31.250 1.00 8.66 210 ALA A C 1
ATOM 2611 O O . ALA A 1 183 ? 36.613 31.506 30.907 1.00 9.46 210 ALA A O 1
ATOM 2618 N N . LYS A 1 184 ? 38.399 31.285 32.231 1.00 9.13 211 LYS A N 1
ATOM 2619 C CA . LYS A 1 184 ? 37.814 30.178 32.969 1.00 8.73 211 LYS A CA 1
ATOM 2620 C C . LYS A 1 184 ? 36.567 30.628 33.748 1.00 8.61 211 LYS A C 1
ATOM 2621 O O . LYS A 1 184 ? 35.578 29.893 33.823 1.00 9.77 211 LYS A O 1
ATOM 2640 N N . GLY A 1 185 ? 36.610 31.825 34.325 1.00 8.55 212 GLY A N 1
ATOM 2641 C CA . GLY A 1 185 ? 35.472 32.351 35.065 1.00 9.14 212 GLY A CA 1
ATOM 2642 C C . GLY A 1 185 ? 34.252 32.579 34.190 1.00 9.96 212 GLY A C 1
ATOM 2643 O O . GLY A 1 185 ? 33.124 32.224 34.561 1.00 10.17 212 GLY A O 1
ATOM 2647 N N . ILE A 1 186 ? 34.461 33.180 33.019 1.00 9.05 213 ILE A N 1
ATOM 2648 C CA . ILE A 1 186 ? 33.353 33.361 32.077 1.00 9.38 213 ILE A CA 1
ATOM 2649 C C . ILE A 1 186 ? 32.822 32.003 31.615 1.00 10.05 213 ILE A C 1
ATOM 2650 O O . ILE A 1 186 ? 31.621 31.793 31.536 1.00 9.15 213 ILE A O 1
ATOM 2666 N N . LEU A 1 187 ? 33.724 31.072 31.317 1.00 8.72 214 LEU A N 1
ATOM 2667 C CA . LEU A 1 187 ? 33.308 29.756 30.864 1.00 8.83 214 LEU A CA 1
ATOM 2668 C C . LEU A 1 187 ? 32.466 29.014 31.910 1.00 7.66 214 LEU A C 1
ATOM 2669 O O . LEU A 1 187 ? 31.469 28.370 31.572 1.00 8.91 214 LEU A O 1
ATOM 2685 N N . ALA A 1 188 ? 32.822 29.174 33.185 1.00 9.14 215 ALA A N 1
ATOM 2686 C CA . ALA A 1 188 ? 32.014 28.602 34.254 1.00 7.73 215 ALA A CA 1
ATOM 2687 C C . ALA A 1 188 ? 30.597 29.180 34.218 1.00 9.34 215 ALA A C 1
ATOM 2688 O O . ALA A 1 188 ? 29.605 28.438 34.364 1.00 10.10 215 ALA A O 1
ATOM 2695 N N . LYS A 1 189 ? 30.498 30.497 34.027 1.00 8.82 216 LYS A N 1
ATOM 2696 C CA . LYS A 1 189 ? 29.200 31.167 33.954 1.00 8.64 216 LYS A CA 1
ATOM 2697 C C . LYS A 1 189 ? 28.385 30.673 32.764 1.00 7.92 216 LYS A C 1
ATOM 2698 O O . LYS A 1 189 ? 27.172 30.507 32.852 1.00 9.35 216 LYS A O 1
ATOM 2717 N N . VAL A 1 190 ? 29.058 30.452 31.639 1.00 8.59 217 VAL A N 1
ATOM 2718 C CA . VAL A 1 190 ? 28.397 29.980 30.423 1.00 7.61 217 VAL A CA 1
ATOM 2719 C C . VAL A 1 190 ? 27.852 28.553 30.604 1.00 8.90 217 VAL A C 1
ATOM 2720 O O . VAL A 1 190 ? 26.701 28.284 30.262 1.00 8.84 217 VAL A O 1
ATOM 2733 N N . TYR A 1 191 ? 28.669 27.651 31.141 1.00 9.65 218 TYR A N 1
ATOM 2734 C CA . TYR A 1 191 ? 28.190 26.295 31.394 1.00 9.16 218 TYR A CA 1
ATOM 2735 C C . TYR A 1 191 ? 27.028 26.288 32.391 1.00 9.37 218 TYR A C 1
ATOM 2736 O O . TYR A 1 191 ? 26.042 25.565 32.202 1.00 10.44 218 TYR A O 1
ATOM 2754 N N . LEU A 1 192 ? 27.120 27.092 33.448 1.00 8.68 219 LEU A N 1
ATOM 2755 C CA . LEU A 1 192 ? 26.007 27.171 34.388 1.00 9.33 219 LEU A CA 1
ATOM 2756 C C . LEU A 1 192 ? 24.748 27.685 33.696 1.00 9.89 219 LEU A C 1
ATOM 2757 O O . LEU A 1 192 ? 23.642 27.143 33.902 1.00 9.80 219 LEU A O 1
ATOM 2773 N N . ALA A 1 193 ? 24.898 28.716 32.856 1.00 8.29 220 ALA A N 1
ATOM 2774 C CA . ALA A 1 193 ? 23.756 29.261 32.136 1.00 9.02 220 ALA A CA 1
ATOM 2775 C C . ALA A 1 193 ? 23.155 28.245 31.176 1.00 9.44 220 ALA A C 1
ATOM 2776 O O . ALA A 1 193 ? 21.938 28.175 31.025 1.00 9.62 220 ALA A O 1
ATOM 2783 N N . ARG A 1 194 ? 24.001 27.462 30.505 1.00 8.94 221 ARG A N 1
ATOM 2784 C CA . ARG A 1 194 ? 23.493 26.470 29.565 1.00 9.53 221 ARG A CA 1
ATOM 2785 C C . ARG A 1 194 ? 22.794 25.299 30.270 1.00 10.58 221 ARG A C 1
ATOM 2786 O O . ARG A 1 194 ? 21.856 24.711 29.717 1.00 12.02 221 ARG A O 1
ATOM 2807 N N . SER A 1 195 ? 23.243 24.979 31.482 1.00 9.68 222 SER A N 1
ATOM 2808 C CA . SER A 1 195 ? 22.827 23.742 32.142 1.00 10.17 222 SER A CA 1
ATOM 2809 C C . SER A 1 195 ? 21.306 23.600 32.193 1.00 11.77 222 SER A C 1
ATOM 2810 O O . SER A 1 195 ? 20.784 22.525 31.922 1.00 12.38 222 SER A O 1
ATOM 2818 N N . GLY A 1 196 ? 20.596 24.674 32.523 1.00 10.95 223 GLY A N 1
ATOM 2819 C CA . GLY A 1 196 ? 19.149 24.616 32.639 1.00 12.34 223 GLY A CA 1
ATOM 2820 C C . GLY A 1 196 ? 18.382 25.237 31.488 1.00 11.25 223 GLY A C 1
ATOM 2821 O O . GLY A 1 196 ? 17.156 25.336 31.530 1.00 13.54 223 GLY A O 1
ATOM 2825 N N . TRP A 1 197 ? 19.099 25.676 30.457 1.00 10.15 224 TRP A N 1
ATOM 2826 C CA . TRP A 1 197 ? 18.505 26.535 29.428 1.00 11.38 224 TRP A CA 1
ATOM 2827 C C . TRP A 1 197 ? 17.553 25.765 28.537 1.00 13.10 224 TRP A C 1
ATOM 2828 O O . TRP A 1 197 ? 17.971 24.910 27.780 1.00 14.18 224 TRP A O 1
ATOM 2849 N N . ASN A 1 198 ? 16.261 26.081 28.631 1.00 14.76 225 ASN A N 1
ATOM 2850 C CA . ASN A 1 198 ? 15.218 25.355 27.892 1.00 16.80 225 ASN A CA 1
ATOM 2851 C C . ASN A 1 198 ? 15.287 23.852 28.173 1.00 15.35 225 ASN A C 1
ATOM 2852 O O . ASN A 1 198 ? 15.082 23.042 27.271 1.00 21.71 225 ASN A O 1
ATOM 2863 N N . ASN A 1 199 ? 15.585 23.478 29.415 1.00 15.02 226 ASN A N 1
ATOM 2864 C CA . ASN A 1 199 ? 15.835 22.074 29.743 1.00 14.60 226 ASN A CA 1
ATOM 2865 C C . ASN A 1 199 ? 14.801 21.462 30.699 1.00 20.72 226 ASN A C 1
ATOM 2866 O O . ASN A 1 199 ? 15.119 20.560 31.488 1.00 20.45 226 ASN A O 1
ATOM 2877 N N . GLY A 1 200 ? 13.577 21.979 30.658 1.00 19.47 227 GLY A N 1
ATOM 2878 C CA . GLY A 1 200 ? 12.461 21.346 31.339 1.00 19.07 227 GLY A CA 1
ATOM 2879 C C . GLY A 1 200 ? 12.461 21.444 32.852 1.00 23.37 227 GLY A C 1
ATOM 2880 O O . GLY A 1 200 ? 11.765 20.679 33.516 1.00 25.82 227 GLY A O 1
ATOM 2884 N N . GLY A 1 201 ? 13.230 22.371 33.412 1.00 18.82 228 GLY A N 1
ATOM 2885 C CA . GLY A 1 201 ? 13.215 22.610 34.844 1.00 19.15 228 GLY A CA 1
ATOM 2886 C C . GLY A 1 201 ? 14.283 21.877 35.632 1.00 18.58 228 GLY A C 1
ATOM 2887 O O . GLY A 1 201 ? 14.254 21.859 36.868 1.00 22.95 228 GLY A O 1
ATOM 2891 N N . THR A 1 202 ? 15.241 21.278 34.936 1.00 15.04 229 THR A N 1
ATOM 2892 C CA . THR A 1 202 ? 16.401 20.681 35.587 1.00 15.28 229 THR A CA 1
ATOM 2893 C C . THR A 1 202 ? 17.681 21.166 34.912 1.00 13.93 229 THR A C 1
ATOM 2894 O O . THR A 1 202 ? 17.656 21.621 33.765 1.00 14.31 229 THR A O 1
ATOM 2905 N N . ARG A 1 203 ? 18.781 21.112 35.652 1.00 12.29 230 ARG A N 1
ATOM 2906 C CA . ARG A 1 203 ? 20.081 21.522 35.145 1.00 13.08 230 ARG A CA 1
ATOM 2907 C C . ARG A 1 203 ? 20.929 20.304 34.787 1.00 14.08 230 ARG A C 1
ATOM 2908 O O . ARG A 1 203 ? 21.121 19.392 35.593 1.00 15.37 230 ARG A O 1
ATOM 2929 N N . ASP A 1 204 ? 21.429 20.300 33.557 1.00 11.89 231 ASP A N 1
ATOM 2930 C CA . ASP A 1 204 ? 22.253 19.213 33.048 1.00 12.87 231 ASP A CA 1
ATOM 2931 C C . ASP A 1 204 ? 23.441 18.965 33.957 1.00 14.19 231 ASP A C 1
ATOM 2932 O O . ASP A 1 204 ? 24.219 19.871 34.231 1.00 13.10 231 ASP A O 1
ATOM 2941 N N . GLU A 1 205 ? 23.617 17.722 34.392 1.00 13.62 232 GLU A N 1
ATOM 2942 C CA . GLU A 1 205 ? 24.670 17.407 35.343 1.00 14.61 232 GLU A CA 1
ATOM 2943 C C . GLU A 1 205 ? 26.067 17.522 34.721 1.00 13.13 232 GLU A C 1
ATOM 2944 O O . GLU A 1 205 ? 27.032 17.856 35.407 1.00 14.38 232 GLU A O 1
ATOM 2956 N N . GLY A 1 206 ? 26.179 17.267 33.421 1.00 13.62 233 GLY A N 1
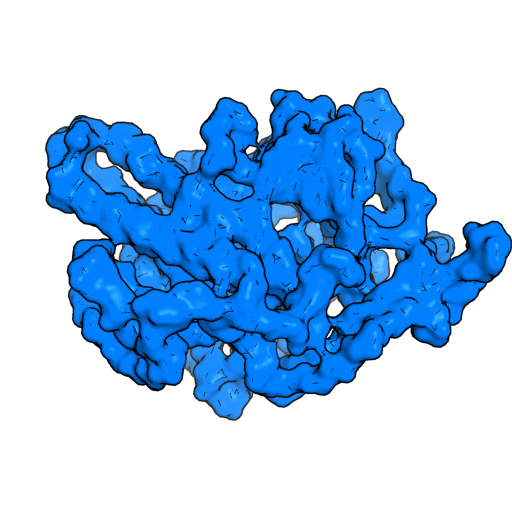ATOM 2957 C CA . GLY A 1 206 ? 27.441 17.456 32.736 1.00 15.66 233 GLY A CA 1
ATOM 2958 C C . GLY A 1 206 ? 27.885 18.908 32.741 1.00 14.31 233 GLY A C 1
ATOM 2959 O O . GLY A 1 206 ? 29.033 19.206 33.056 1.00 14.55 233 GLY A O 1
ATOM 2963 N N . ASP A 1 207 ? 26.969 19.801 32.391 1.00 13.00 234 ASP A N 1
ATOM 2964 C CA . ASP A 1 207 ? 27.277 21.223 32.401 1.00 12.49 234 ASP A CA 1
ATOM 2965 C C . ASP A 1 207 ? 27.535 21.724 33.822 1.00 11.24 234 ASP A C 1
ATOM 2966 O O . ASP A 1 207 ? 28.411 22.560 34.015 1.00 11.65 234 ASP A O 1
ATOM 2975 N N . LEU A 1 208 ? 26.786 21.223 34.810 1.00 11.28 235 LEU A N 1
ATOM 2976 C CA . LEU A 1 208 ? 27.043 21.584 36.206 1.00 11.22 235 LEU A CA 1
ATOM 2977 C C . LEU A 1 208 ? 28.452 21.186 36.623 1.00 11.05 235 LEU A C 1
ATOM 2978 O O . LEU A 1 208 ? 29.163 21.935 37.292 1.00 12.31 235 LEU A O 1
ATOM 2994 N N . GLU A 1 209 ? 28.855 19.983 36.231 1.00 11.12 236 GLU A N 1
ATOM 2995 C CA . GLU A 1 209 ? 30.178 19.499 36.578 1.00 13.59 236 GLU A CA 1
ATOM 2996 C C . GLU A 1 209 ? 31.253 20.387 35.953 1.00 12.48 236 GLU A C 1
ATOM 2997 O O . GLU A 1 209 ? 32.215 20.755 36.609 1.00 12.11 236 GLU A O 1
ATOM 3009 N N . LEU A 1 210 ? 31.096 20.717 34.676 1.00 12.28 237 LEU A N 1
ATOM 3010 C CA . LEU A 1 210 ? 32.045 21.607 34.021 1.00 11.86 237 LEU A CA 1
ATOM 3011 C C . LEU A 1 210 ? 32.091 23.009 34.657 1.00 10.01 237 LEU A C 1
ATOM 3012 O O . LEU A 1 210 ? 33.167 23.557 34.870 1.00 11.35 237 LEU A O 1
ATOM 3028 N N . ALA A 1 211 ? 30.934 23.576 34.987 1.00 11.30 238 ALA A N 1
ATOM 3029 C CA . ALA A 1 211 ? 30.890 24.860 35.684 1.00 9.95 238 ALA A CA 1
ATOM 3030 C C . ALA A 1 211 ? 31.660 24.785 37.006 1.00 10.03 238 ALA A C 1
ATOM 3031 O O . ALA A 1 211 ? 32.424 25.682 37.357 1.00 11.09 238 ALA A O 1
ATOM 3038 N N . ARG A 1 212 ? 31.452 23.696 37.747 1.00 11.26 239 ARG A N 1
ATOM 3039 C CA . ARG A 1 212 ? 32.183 23.515 39.007 1.00 11.51 239 ARG A CA 1
ATOM 3040 C C . ARG A 1 212 ? 33.682 23.390 38.783 1.00 10.81 239 ARG A C 1
ATOM 3041 O O . ARG A 1 212 ? 34.477 23.944 39.528 1.00 12.63 239 ARG A O 1
ATOM 3062 N N . GLN A 1 213 ? 34.075 22.635 37.767 1.00 11.57 240 GLN A N 1
ATOM 3063 C CA . GLN A 1 213 ? 35.492 22.459 37.505 1.00 12.94 240 GLN A CA 1
ATOM 3064 C C . GLN A 1 213 ? 36.184 23.780 37.167 1.00 11.60 240 GLN A C 1
ATOM 3065 O O . GLN A 1 213 ? 37.234 24.088 37.717 1.00 14.08 240 GLN A O 1
ATOM 3079 N N . TYR A 1 214 ? 35.594 24.568 36.266 1.00 11.83 241 TYR A N 1
ATOM 3080 C CA . TYR A 1 214 ? 36.201 25.842 35.905 1.00 11.36 241 TYR A CA 1
ATOM 3081 C C . TYR A 1 214 ? 36.145 26.853 37.057 1.00 11.87 241 TYR A C 1
ATOM 3082 O O . TYR A 1 214 ? 37.126 27.545 37.317 1.00 12.41 241 TYR A O 1
ATOM 3100 N N . ALA A 1 215 ? 35.003 26.953 37.731 1.00 11.08 242 ALA A N 1
ATOM 3101 C CA . ALA A 1 215 ? 34.888 27.931 38.799 1.00 9.75 242 ALA A CA 1
ATOM 3102 C C . ALA A 1 215 ? 35.787 27.557 39.985 1.00 10.04 242 ALA A C 1
ATOM 3103 O O . ALA A 1 215 ? 36.444 28.413 40.559 1.00 10.93 242 ALA A O 1
ATOM 3110 N N . SER A 1 216 ? 35.835 26.272 40.335 1.00 10.43 243 SER A N 1
ATOM 3111 C CA . SER A 1 216 ? 36.654 25.850 41.473 1.00 11.50 243 SER A CA 1
ATOM 3112 C C . SER A 1 216 ? 38.129 26.113 41.204 1.00 11.99 243 SER A C 1
ATOM 3113 O O . SER A 1 216 ? 38.864 26.519 42.090 1.00 12.99 243 SER A O 1
ATOM 3121 N N . ASP A 1 217 ? 38.559 25.906 39.957 1.00 12.13 244 ASP A N 1
ATOM 3122 C CA . ASP A 1 217 ? 39.953 26.167 39.592 1.00 12.61 244 ASP A CA 1
ATOM 3123 C C . ASP A 1 217 ? 40.290 27.646 39.879 1.00 11.28 244 ASP A C 1
ATOM 3124 O O . ASP A 1 217 ? 41.280 27.964 40.536 1.00 12.16 244 ASP A O 1
ATOM 3133 N N . VAL A 1 218 ? 39.434 28.560 39.425 1.00 11.87 245 VAL A N 1
ATOM 3134 C CA . VAL A 1 218 ? 39.656 29.978 39.690 1.00 11.89 245 VAL A CA 1
ATOM 3135 C C . VAL A 1 218 ? 39.645 30.285 41.191 1.00 10.98 245 VAL A C 1
ATOM 3136 O O . VAL A 1 218 ? 40.543 30.948 41.713 1.00 12.16 245 VAL A O 1
ATOM 3149 N N . CYS A 1 219 ? 38.619 29.813 41.882 1.00 11.37 246 CYS A N 1
ATOM 3150 C CA . CYS A 1 219 ? 38.473 30.116 43.295 1.00 11.27 246 CYS A CA 1
ATOM 3151 C C . CYS A 1 219 ? 39.623 29.577 44.133 1.00 11.51 246 CYS A C 1
ATOM 3152 O O . CYS A 1 219 ? 40.155 30.272 45.001 1.00 12.54 246 CYS A O 1
ATOM 3160 N N . GLU A 1 220 ? 39.982 28.322 43.895 1.00 11.73 247 GLU A N 1
ATOM 3161 C CA . GLU A 1 220 ? 40.992 27.649 44.713 1.00 13.21 247 GLU A CA 1
ATOM 3162 C C . GLU A 1 220 ? 42.434 27.917 44.309 1.00 14.26 247 GLU A C 1
ATOM 3163 O O . GLU A 1 220 ? 43.301 27.945 45.183 1.00 16.57 247 GLU A O 1
ATOM 3175 N N . ASN A 1 221 ? 42.704 28.128 43.014 1.00 12.99 248 ASN A N 1
ATOM 3176 C CA . ASN A 1 221 ? 44.074 28.066 42.497 1.00 14.31 248 ASN A CA 1
ATOM 3177 C C . ASN A 1 221 ? 44.628 29.363 41.921 1.00 12.52 248 ASN A C 1
ATOM 3178 O O . ASN A 1 221 ? 45.826 29.448 41.646 1.00 14.90 248 ASN A O 1
ATOM 3189 N N . SER A 1 222 ? 43.784 30.371 41.709 1.00 12.91 249 SER A N 1
ATOM 3190 C CA . SER A 1 222 ? 44.238 31.599 41.067 1.00 12.26 249 SER A CA 1
ATOM 3191 C C . SER A 1 222 ? 45.187 32.439 41.907 1.00 14.41 249 SER A C 1
ATOM 3192 O O . SER A 1 222 ? 45.948 33.231 41.351 1.00 17.35 249 SER A O 1
ATOM 3200 N N . GLY A 1 223 ? 45.111 32.308 43.231 1.00 14.22 250 GLY A N 1
ATOM 3201 C CA . GLY A 1 223 ? 45.899 33.139 44.119 1.00 20.59 250 GLY A CA 1
ATOM 3202 C C . GLY A 1 223 ? 45.307 34.530 44.282 1.00 20.13 250 GLY A C 1
ATOM 3203 O O . GLY A 1 223 ? 45.914 35.388 44.923 1.00 22.89 250 GLY A O 1
ATOM 3207 N N . LEU A 1 224 ? 44.125 34.752 43.705 1.00 13.38 251 LEU A N 1
ATOM 3208 C CA . LEU A 1 224 ? 43.444 36.034 43.792 1.00 13.50 251 LEU A CA 1
ATOM 3209 C C . LEU A 1 224 ? 42.476 36.009 44.954 1.00 13.37 251 LEU A C 1
ATOM 3210 O O . LEU A 1 224 ? 41.965 34.952 45.326 1.00 13.52 251 LEU A O 1
ATOM 3226 N N . ASP A 1 225 ? 42.220 37.180 45.521 1.00 12.82 252 ASP A N 1
ATOM 3227 C CA . ASP A 1 225 ? 41.241 37.275 46.598 1.00 11.86 252 ASP A CA 1
ATOM 3228 C C . ASP A 1 225 ? 40.315 38.451 46.367 1.00 11.99 252 ASP A C 1
ATOM 3229 O O . ASP A 1 225 ? 40.593 39.348 45.577 1.00 13.41 252 ASP A O 1
ATOM 3238 N N . LEU A 1 226 ? 39.198 38.435 47.073 1.00 10.74 253 LEU A N 1
ATOM 3239 C CA . LEU A 1 226 ? 38.308 39.593 47.106 1.00 11.26 253 LEU A CA 1
ATOM 3240 C C . LEU A 1 226 ? 38.983 40.791 47.771 1.00 11.71 253 LEU A C 1
ATOM 3241 O O . LEU A 1 226 ? 39.725 40.626 48.744 1.00 13.25 253 LEU A O 1
ATOM 3257 N N . MET A 1 227 ? 38.747 41.995 47.256 1.00 9.63 254 MET A N 1
ATOM 3258 C CA . MET A 1 227 ? 39.175 43.192 47.974 1.00 11.06 254 MET A CA 1
ATOM 3259 C C . MET A 1 227 ? 38.548 43.194 49.380 1.00 11.28 254 MET A C 1
ATOM 3260 O O . MET A 1 227 ? 37.392 42.810 49.563 1.00 11.10 254 MET A O 1
ATOM 3274 N N . THR A 1 228 ? 39.316 43.638 50.372 1.00 12.87 255 THR A N 1
ATOM 3275 C CA . THR A 1 228 ? 38.851 43.653 51.756 1.00 13.25 255 THR A CA 1
ATOM 3276 C C . THR A 1 228 ? 37.592 44.497 51.939 1.00 11.15 255 THR A C 1
ATOM 3277 O O . THR A 1 228 ? 36.664 44.112 52.665 1.00 13.80 255 THR A O 1
ATOM 3288 N N . ASN A 1 229 ? 37.560 45.653 51.285 1.00 11.92 256 ASN A N 1
ATOM 3289 C CA . ASN A 1 229 ? 36.438 46.575 51.414 1.00 11.55 256 ASN A CA 1
ATOM 3290 C C . ASN A 1 229 ? 35.692 46.694 50.101 1.00 11.44 256 ASN A C 1
ATOM 3291 O O . ASN A 1 229 ? 36.263 47.117 49.103 1.00 10.80 256 ASN A O 1
ATOM 3302 N N . TYR A 1 230 ? 34.420 46.310 50.111 1.00 10.42 257 TYR A N 1
ATOM 3303 C CA . TYR A 1 230 ? 33.590 46.375 48.927 1.00 10.09 257 TYR A CA 1
ATOM 3304 C C . TYR A 1 230 ? 33.644 47.756 48.270 1.00 9.40 257 TYR A C 1
ATOM 3305 O O . TYR A 1 230 ? 33.712 47.848 47.056 1.00 10.20 257 TYR A O 1
ATOM 3323 N N . GLU A 1 231 ? 33.617 48.828 49.065 1.00 11.91 258 GLU A N 1
ATOM 3324 C CA . GLU A 1 231 ? 33.601 50.174 48.502 1.00 10.33 258 GLU A CA 1
ATOM 3325 C C . GLU A 1 231 ? 34.823 50.467 47.640 1.00 10.24 258 GLU A C 1
ATOM 3326 O O . GLU A 1 231 ? 34.761 51.287 46.721 1.00 11.36 258 GLU A O 1
ATOM 3338 N N . ASP A 1 232 ? 35.937 49.799 47.940 1.00 10.07 259 ASP A N 1
ATOM 3339 C CA . ASP A 1 232 ? 37.177 50.058 47.221 1.00 10.17 259 ASP A CA 1
ATOM 3340 C C . ASP A 1 232 ? 37.122 49.610 45.763 1.00 10.07 259 ASP A C 1
ATOM 3341 O O . ASP A 1 232 ? 37.870 50.124 44.937 1.00 10.94 259 ASP A O 1
ATOM 3350 N N . LEU A 1 233 ? 36.229 48.672 45.443 1.00 8.80 260 LEU A N 1
ATOM 3351 C CA . LEU A 1 233 ? 36.109 48.171 44.077 1.00 9.08 260 LEU A CA 1
ATOM 3352 C C . LEU A 1 233 ? 35.675 49.263 43.103 1.00 9.95 260 LEU A C 1
ATOM 3353 O O . LEU A 1 233 ? 35.904 49.155 41.903 1.00 9.84 260 LEU A O 1
ATOM 3369 N N . PHE A 1 234 ? 35.044 50.314 43.621 1.00 9.25 261 PHE A N 1
ATOM 3370 C CA . PHE A 1 234 ? 34.356 51.294 42.786 1.00 9.47 261 PHE A CA 1
ATOM 3371 C C . PHE A 1 234 ? 34.982 52.670 42.906 1.00 10.31 261 PHE A C 1
ATOM 3372 O O . PHE A 1 234 ? 34.324 53.692 42.721 1.00 9.95 261 PHE A O 1
ATOM 3389 N N . LYS A 1 235 ? 36.297 52.664 43.149 1.00 10.64 262 LYS A N 1
ATOM 3390 C CA . LYS A 1 235 ? 37.125 53.860 43.165 1.00 10.91 262 LYS A CA 1
ATOM 3391 C C . LYS A 1 235 ? 38.166 53.735 42.062 1.00 9.98 262 LYS A C 1
ATOM 3392 O O . LYS A 1 235 ? 38.734 52.658 41.845 1.00 11.10 262 LYS A O 1
ATOM 3411 N N . TYR A 1 236 ? 38.411 54.834 41.366 1.00 10.31 263 TYR A N 1
ATOM 3412 C CA . TYR A 1 236 ? 39.319 54.838 40.220 1.00 11.64 263 TYR A CA 1
ATOM 3413 C C . TYR A 1 236 ? 40.751 54.395 40.559 1.00 12.00 263 TYR A C 1
ATOM 3414 O O . TYR A 1 236 ? 41.402 53.721 39.754 1.00 11.06 263 TYR A O 1
ATOM 3432 N N . LYS A 1 237 ? 41.236 54.743 41.747 1.00 11.13 264 LYS A N 1
ATOM 3433 C CA . LYS A 1 237 ? 42.589 54.350 42.139 1.00 13.24 264 LYS A CA 1
ATOM 3434 C C . LYS A 1 237 ? 42.733 52.847 42.207 1.00 11.44 264 LYS A C 1
ATOM 3435 O O . LYS A 1 237 ? 43.853 52.341 42.181 1.00 14.63 264 LYS A O 1
ATOM 3454 N N . ASN A 1 238 ? 41.618 52.123 42.299 1.00 10.77 265 ASN A N 1
ATOM 3455 C CA . ASN A 1 238 ? 41.649 50.665 42.365 1.00 10.64 265 ASN A CA 1
ATOM 3456 C C . ASN A 1 238 ? 41.163 50.000 41.088 1.00 10.20 265 ASN A C 1
ATOM 3457 O O . ASN A 1 238 ? 40.863 48.808 41.102 1.00 11.80 265 ASN A O 1
ATOM 3468 N N . ASN A 1 239 ? 41.123 50.738 39.977 1.00 10.32 266 ASN A N 1
ATOM 3469 C CA . ASN A 1 239 ? 40.909 50.098 38.686 1.00 10.02 266 ASN A CA 1
ATOM 3470 C C . ASN A 1 239 ? 41.934 48.964 38.577 1.00 11.56 266 ASN A C 1
ATOM 3471 O O . ASN A 1 239 ? 43.095 49.124 38.972 1.00 11.13 266 ASN A O 1
ATOM 3482 N N . ASN A 1 240 ? 41.505 47.816 38.060 1.00 11.06 267 ASN A N 1
ATOM 3483 C CA . ASN A 1 240 ? 42.389 46.671 37.820 1.00 10.60 267 ASN A CA 1
ATOM 3484 C C . ASN A 1 240 ? 42.984 46.088 39.087 1.00 10.94 267 ASN A C 1
ATOM 3485 O O . ASN A 1 240 ? 44.059 45.501 39.087 1.00 11.81 267 ASN A O 1
ATOM 3496 N N . ASN A 1 241 ? 42.239 46.212 40.166 1.00 10.47 268 ASN A N 1
ATOM 3497 C CA . ASN A 1 241 ? 42.545 45.516 41.402 1.00 9.81 268 ASN A CA 1
ATOM 3498 C C . ASN A 1 241 ? 42.504 43.998 41.194 1.00 10.33 268 ASN A C 1
ATOM 3499 O O . ASN A 1 241 ? 42.055 43.508 40.148 1.00 10.34 268 ASN A O 1
ATOM 3510 N N . GLN A 1 242 ? 42.950 43.239 42.187 1.00 9.69 269 GLN A N 1
ATOM 3511 C CA . GLN A 1 242 ? 43.084 41.796 42.005 1.00 11.59 269 GLN A CA 1
ATOM 3512 C C . GLN A 1 242 ? 41.759 41.066 41.782 1.00 10.75 269 GLN A C 1
ATOM 3513 O O . GLN A 1 242 ? 41.754 39.967 41.214 1.00 10.83 269 GLN A O 1
ATOM 3527 N N . GLU A 1 243 ? 40.654 41.664 42.231 1.00 9.59 270 GLU A N 1
ATOM 3528 C CA . GLU A 1 243 ? 39.317 41.084 42.045 1.00 9.02 270 GLU A CA 1
ATOM 3529 C C . GLU A 1 243 ? 38.768 41.344 40.629 1.00 9.12 270 GLU A C 1
ATOM 3530 O O . GLU A 1 243 ? 37.806 40.694 40.185 1.00 10.13 270 GLU A O 1
ATOM 3542 N N . SER A 1 244 ? 39.376 42.288 39.920 1.00 9.81 271 SER A N 1
ATOM 3543 C CA . SER A 1 244 ? 38.940 42.643 38.576 1.00 10.02 271 SER A CA 1
ATOM 3544 C C . SER A 1 244 ? 39.520 41.646 37.572 1.00 10.52 271 SER A C 1
ATOM 3545 O O . SER A 1 244 ? 40.690 41.769 37.150 1.00 11.75 271 SER A O 1
ATOM 3553 N N . LEU A 1 245 ? 38.732 40.653 37.174 1.00 9.30 272 LEU A N 1
ATOM 3554 C CA . LEU A 1 245 ? 39.201 39.648 36.222 1.00 8.64 272 LEU A CA 1
ATOM 3555 C C . LEU A 1 245 ? 39.136 40.170 34.788 1.00 8.80 272 LEU A C 1
ATOM 3556 O O . LEU A 1 245 ? 40.021 39.887 33.978 1.00 9.67 272 LEU A O 1
ATOM 3572 N N . LEU A 1 246 ? 38.110 40.953 34.472 1.00 9.34 273 LEU A N 1
ATOM 3573 C CA . LEU A 1 246 ? 37.961 41.515 33.139 1.00 8.13 273 LEU A CA 1
ATOM 3574 C C . LEU A 1 246 ? 37.137 42.790 33.251 1.00 9.82 273 LEU A C 1
ATOM 3575 O O . LEU A 1 246 ? 36.091 42.813 33.912 1.00 9.37 273 LEU A O 1
ATOM 3591 N N . ALA A 1 247 ? 37.589 43.852 32.599 1.00 8.37 274 ALA A N 1
ATOM 3592 C CA . ALA A 1 247 ? 36.890 45.130 32.632 1.00 8.54 274 ALA A CA 1
ATOM 3593 C C . ALA A 1 247 ? 37.208 45.915 31.381 1.00 8.63 274 ALA A C 1
ATOM 3594 O O . ALA A 1 247 ? 38.306 45.792 30.810 1.00 9.33 274 ALA A O 1
ATOM 3601 N N . MET A 1 248 ? 36.253 46.750 30.980 1.00 9.02 275 MET A N 1
ATOM 3602 C CA . MET A 1 248 ? 36.492 47.746 29.949 1.00 8.24 275 MET A CA 1
ATOM 3603 C C . MET A 1 248 ? 37.417 48.817 30.514 1.00 8.52 275 MET A C 1
ATOM 3604 O O . MET A 1 248 ? 37.219 49.338 31.609 1.00 10.69 275 MET A O 1
ATOM 3618 N N . GLN A 1 249 ? 38.439 49.125 29.728 1.00 9.68 276 GLN A N 1
ATOM 3619 C CA . GLN A 1 249 ? 39.587 49.909 30.160 1.00 9.47 276 GLN A CA 1
ATOM 3620 C C . GLN A 1 249 ? 39.513 51.322 29.580 1.00 11.60 276 GLN A C 1
ATOM 3621 O O . GLN A 1 249 ? 40.086 51.618 28.530 1.00 12.77 276 GLN A O 1
ATOM 3635 N N . TRP A 1 250 ? 38.811 52.201 30.273 1.00 11.48 277 TRP A N 1
ATOM 3636 C CA . TRP A 1 250 ? 38.568 53.533 29.738 1.00 11.68 277 TRP A CA 1
ATOM 3637 C C . TRP A 1 250 ? 39.782 54.455 29.894 1.00 17.98 277 TRP A C 1
ATOM 3638 O O . TRP A 1 250 ? 40.607 54.278 30.791 1.00 18.27 277 TRP A O 1
ATOM 3659 N N . VAL A 1 251 ? 39.879 55.419 28.977 1.00 15.88 278 VAL A N 1
ATOM 3660 C CA . VAL A 1 251 ? 41.018 56.334 28.887 1.00 18.10 278 VAL A CA 1
ATOM 3661 C C . VAL A 1 251 ? 40.483 57.763 28.967 1.00 21.67 278 VAL A C 1
ATOM 3662 O O . VAL A 1 251 ? 40.262 58.406 27.941 1.00 19.38 278 VAL A O 1
ATOM 3675 N N . PRO A 1 252 ? 40.270 58.271 30.185 1.00 19.21 279 PRO A N 1
ATOM 3676 C CA . PRO A 1 252 ? 39.626 59.583 30.361 1.00 20.08 279 PRO A CA 1
ATOM 3677 C C . PRO A 1 252 ? 40.347 60.752 29.676 1.00 27.59 279 PRO A C 1
ATOM 3678 O O . PRO A 1 252 ? 39.682 61.702 29.250 1.00 21.27 279 PRO A O 1
ATOM 3689 N N . LEU A 1 253 ? 41.670 60.674 29.555 1.00 19.35 280 LEU A N 1
ATOM 3690 C CA . LEU A 1 253 ? 42.427 61.723 28.874 1.00 24.17 280 LEU A CA 1
ATOM 3691 C C . LEU A 1 253 ? 42.734 61.359 27.415 1.00 31.77 280 LEU A C 1
ATOM 3692 O O . LEU A 1 253 ? 43.600 61.975 26.795 1.00 29.51 280 LEU A O 1
ATOM 3708 N N . GLY A 1 254 ? 42.006 60.383 26.867 1.00 28.50 281 GLY A N 1
ATOM 3709 C CA . GLY A 1 254 ? 42.200 59.935 25.489 1.00 24.70 281 GLY A CA 1
ATOM 3710 C C . GLY A 1 254 ? 41.105 60.399 24.543 1.00 27.29 281 GLY A C 1
ATOM 3711 O O . GLY A 1 254 ? 40.453 61.408 24.793 1.00 32.67 281 GLY A O 1
ATOM 3715 N N . GLU A 1 255 ? 40.896 59.662 23.453 1.00 24.92 282 GLU A N 1
ATOM 3716 C CA . GLU A 1 255 ? 39.920 60.055 22.432 1.00 29.03 282 GLU A CA 1
ATOM 3717 C C . GLU A 1 255 ? 38.490 59.831 22.905 1.00 32.15 282 GLU A C 1
ATOM 3718 O O . GLU A 1 255 ? 38.258 59.076 23.849 1.00 23.55 282 GLU A O 1
ATOM 3730 N N . TRP A 1 256 ? 37.533 60.474 22.240 1.00 26.43 283 TRP A N 1
ATOM 3731 C CA . TRP A 1 256 ? 36.134 60.386 22.641 1.00 28.98 283 TRP A CA 1
ATOM 3732 C C . TRP A 1 256 ? 35.629 58.936 22.706 1.00 29.72 283 TRP A C 1
ATOM 3733 O O . TRP A 1 256 ? 34.881 58.580 23.606 1.00 24.14 283 TRP A O 1
ATOM 3754 N N . TYR A 1 257 ? 36.041 58.106 21.755 1.00 29.31 284 TYR A N 1
ATOM 3755 C CA . TYR A 1 257 ? 35.585 56.710 21.698 1.00 24.22 284 TYR A CA 1
ATOM 3756 C C . TYR A 1 257 ? 36.311 55.810 22.705 1.00 16.21 284 TYR A C 1
ATOM 3757 O O . TYR A 1 257 ? 36.073 54.600 22.743 1.00 17.55 284 TYR A O 1
ATOM 3775 N N . GLU A 1 258 ? 37.189 56.401 23.509 1.00 15.61 285 GLU A N 1
ATOM 3776 C CA . GLU A 1 258 ? 37.949 55.697 24.538 1.00 16.25 285 GLU A CA 1
ATOM 3777 C C . GLU A 1 258 ? 37.508 56.085 25.943 1.00 12.49 285 GLU A C 1
ATOM 3778 O O . GLU A 1 258 ? 38.109 55.666 26.914 1.00 15.96 285 GLU A O 1
ATOM 3790 N N . CYS A 1 259 ? 36.478 56.909 26.058 1.00 12.86 286 CYS A N 1
ATOM 3791 C CA A CYS A 1 259 ? 36.034 57.389 27.367 0.64 11.89 286 CYS A CA 1
ATOM 3792 C CA B CYS A 1 259 ? 36.064 57.373 27.382 0.36 11.88 286 CYS A CA 1
ATOM 3793 C C . CYS A 1 259 ? 34.775 56.714 27.851 1.00 10.53 286 CYS A C 1
ATOM 3794 O O . CYS A 1 259 ? 33.963 56.260 27.045 1.00 10.89 286 CYS A O 1
ATOM 3807 N N . ASN A 1 260 ? 34.640 56.667 29.175 1.00 11.83 287 ASN A N 1
ATOM 3808 C CA . ASN A 1 260 ? 33.445 56.197 29.850 1.00 10.87 287 ASN A CA 1
ATOM 3809 C C . ASN A 1 260 ? 32.493 57.381 29.946 1.00 11.10 287 ASN A C 1
ATOM 3810 O O . ASN A 1 260 ? 32.679 58.254 30.799 1.00 12.79 287 ASN A O 1
ATOM 3821 N N . THR A 1 261 ? 31.483 57.424 29.081 1.00 10.96 288 THR A N 1
ATOM 3822 C CA . THR A 1 261 ? 30.645 58.611 28.974 1.00 12.91 288 THR A CA 1
ATOM 3823 C C . THR A 1 261 ? 29.416 58.635 29.886 1.00 16.02 288 THR A C 1
ATOM 3824 O O . THR A 1 261 ? 28.568 59.516 29.742 1.00 17.63 288 THR A O 1
ATOM 3835 N N . LEU A 1 262 ? 29.348 57.729 30.853 1.00 11.38 289 LEU A N 1
ATOM 3836 C CA . LEU A 1 262 ? 28.152 57.557 31.682 1.00 12.07 289 LEU A CA 1
ATOM 3837 C C . LEU A 1 262 ? 28.027 58.523 32.854 1.00 13.60 289 LEU A C 1
ATOM 3838 O O . LEU A 1 262 ? 26.961 58.569 33.461 1.00 12.87 289 LEU A O 1
ATOM 3854 N N . LEU A 1 263 ? 29.083 59.266 33.183 1.00 11.59 290 LEU A N 1
ATOM 3855 C CA . LEU A 1 263 ? 29.147 60.050 34.429 1.00 13.25 290 LEU A CA 1
ATOM 3856 C C . LEU A 1 263 ? 27.897 60.894 34.660 1.00 12.92 290 LEU A C 1
ATOM 3857 O O . LEU A 1 263 ? 27.283 60.857 35.737 1.00 13.53 290 LEU A O 1
ATOM 3873 N N . SER A 1 264 ? 27.517 61.659 33.648 1.00 12.36 291 SER A N 1
ATOM 3874 C CA . SER A 1 264 ? 26.460 62.642 33.804 1.00 14.19 291 SER A CA 1
ATOM 3875 C C . SER A 1 264 ? 25.067 62.011 33.848 1.00 14.92 291 SER A C 1
ATOM 3876 O O . SER A 1 264 ? 24.129 62.590 34.417 1.00 15.46 291 SER A O 1
ATOM 3884 N N . ASP A 1 265 ? 24.923 60.824 33.269 1.00 14.14 292 ASP A N 1
ATOM 3885 C CA . ASP A 1 265 ? 23.647 60.118 33.279 1.00 14.78 292 ASP A CA 1
ATOM 3886 C C . ASP A 1 265 ? 23.417 59.334 34.575 1.00 13.72 292 ASP A C 1
ATOM 3887 O O . ASP A 1 265 ? 22.289 58.951 34.858 1.00 14.62 292 ASP A O 1
ATOM 3896 N N . LEU A 1 266 ? 24.481 59.113 35.344 1.00 10.10 293 LEU A N 1
ATOM 3897 C CA . LEU A 1 266 ? 24.399 58.389 36.613 1.00 10.21 293 LEU A CA 1
ATOM 3898 C C . LEU A 1 266 ? 24.334 59.335 37.814 1.00 11.29 293 LEU A C 1
ATOM 3899 O O . LEU A 1 266 ? 23.618 59.076 38.778 1.00 11.09 293 LEU A O 1
ATOM 3915 N N . ALA A 1 267 ? 25.067 60.444 37.748 1.00 11.88 294 ALA A N 1
ATOM 3916 C CA . ALA A 1 267 ? 25.167 61.376 38.870 1.00 10.74 294 ALA A CA 1
ATOM 3917 C C . ALA A 1 267 ? 23.948 62.303 38.957 1.00 12.77 294 ALA A C 1
ATOM 3918 O O . ALA A 1 267 ? 23.571 62.926 37.978 1.00 11.54 294 ALA A O 1
ATOM 3925 N N . PHE A 1 268 ? 23.359 62.388 40.147 1.00 11.56 295 PHE A N 1
ATOM 3926 C CA . PHE A 1 268 ? 22.087 63.088 40.352 1.00 10.54 295 PHE A CA 1
ATOM 3927 C C . PHE A 1 268 ? 22.249 64.587 40.624 1.00 11.56 295 PHE A C 1
ATOM 3928 O O . PHE A 1 268 ? 21.290 65.351 40.460 1.00 13.85 295 PHE A O 1
ATOM 3945 N N . SER A 1 269 ? 23.440 64.994 41.040 1.00 10.49 296 SER A N 1
ATOM 3946 C CA . SER A 1 269 ? 23.668 66.372 41.467 1.00 10.61 296 SER A CA 1
ATOM 3947 C C . SER A 1 269 ? 25.133 66.757 41.411 1.00 12.87 296 SER A C 1
ATOM 3948 O O . SER A 1 269 ? 26.016 65.946 41.706 1.00 11.50 296 SER A O 1
ATOM 3956 N N . THR A 1 270 ? 25.391 68.014 41.066 1.00 12.56 297 THR A N 1
ATOM 3957 C CA . THR A 1 270 ? 26.750 68.530 41.069 1.00 12.41 297 THR A CA 1
ATOM 3958 C C . THR A 1 270 ? 27.399 68.472 42.446 1.00 11.16 297 THR A C 1
ATOM 3959 O O . THR A 1 270 ? 28.622 68.566 42.558 1.00 13.57 297 THR A O 1
ATOM 3970 N N . GLU A 1 271 ? 26.605 68.282 43.493 1.00 12.14 298 GLU A N 1
ATOM 3971 C CA . GLU A 1 271 ? 27.165 68.176 44.829 1.00 13.34 298 GLU A CA 1
ATOM 3972 C C . GLU A 1 271 ? 28.029 66.920 45.015 1.00 14.71 298 GLU A C 1
ATOM 3973 O O . GLU A 1 271 ? 28.818 66.860 45.959 1.00 16.28 298 GLU A O 1
ATOM 3985 N N . VAL A 1 272 ? 27.879 65.932 44.126 1.00 12.48 299 VAL A N 1
ATOM 3986 C CA . VAL A 1 272 ? 28.706 64.716 44.179 1.00 11.47 299 VAL A CA 1
ATOM 3987 C C . VAL A 1 272 ? 29.583 64.541 42.940 1.00 13.90 299 VAL A C 1
ATOM 3988 O O . VAL A 1 272 ? 30.112 63.461 42.697 1.00 13.83 299 VAL A O 1
ATOM 4001 N N . THR A 1 273 ? 29.748 65.612 42.167 1.00 11.60 300 THR A N 1
ATOM 4002 C CA . THR A 1 273 ? 30.637 65.592 41.011 1.00 11.75 300 THR A CA 1
ATOM 4003 C C . THR A 1 273 ? 31.627 66.757 41.018 1.00 12.13 300 THR A C 1
ATOM 4004 O O . THR A 1 273 ? 32.270 67.020 40.003 1.00 13.51 300 THR A O 1
ATOM 4015 N N . GLY A 1 274 ? 31.748 67.451 42.144 1.00 14.81 301 GLY A N 1
ATOM 4016 C CA . GLY A 1 274 ? 32.664 68.581 42.222 1.00 15.04 301 GLY A CA 1
ATOM 4017 C C . GLY A 1 274 ? 32.286 69.723 41.292 1.00 17.24 301 GLY A C 1
ATOM 4018 O O . GLY A 1 274 ? 33.153 70.496 40.852 1.00 17.92 301 GLY A O 1
ATOM 4022 N N . GLY A 1 275 ? 31.005 69.820 40.960 1.00 14.23 302 GLY A N 1
ATOM 4023 C CA . GLY A 1 275 ? 30.521 70.878 40.091 1.00 15.04 302 GLY A CA 1
ATOM 4024 C C . GLY A 1 275 ? 30.381 70.499 38.628 1.00 14.04 302 GLY A C 1
ATOM 4025 O O . GLY A 1 275 ? 29.879 71.277 37.826 1.00 14.56 302 GLY A O 1
ATOM 4029 N N . VAL A 1 276 ? 30.828 69.301 38.261 1.00 13.45 303 VAL A N 1
ATOM 4030 C CA . VAL A 1 276 ? 30.718 68.826 36.886 1.00 13.45 303 VAL A CA 1
ATOM 4031 C C . VAL A 1 276 ? 29.244 68.570 36.517 1.00 12.95 303 VAL A C 1
ATOM 4032 O O . VAL A 1 276 ? 28.499 67.971 37.295 1.00 12.50 303 VAL A O 1
ATOM 4045 N N . ASN A 1 277 ? 28.829 69.000 35.328 1.00 13.19 304 ASN A N 1
ATOM 4046 C CA . ASN A 1 277 ? 27.441 68.901 34.898 1.00 14.82 304 ASN A CA 1
ATOM 4047 C C . ASN A 1 277 ? 26.946 67.460 34.895 1.00 13.30 304 ASN A C 1
ATOM 4048 O O . ASN A 1 277 ? 27.666 66.552 34.475 1.00 14.42 304 ASN A O 1
ATOM 4059 N N . CYS A 1 278 ? 25.713 67.267 35.357 1.00 13.27 305 CYS A N 1
ATOM 4060 C CA . CYS A 1 278 ? 25.096 65.936 35.407 1.00 14.27 305 CYS A CA 1
ATOM 4061 C C . CYS A 1 278 ? 23.590 66.115 35.459 1.00 13.50 305 CYS A C 1
ATOM 4062 O O . CYS A 1 278 ? 23.114 67.232 35.675 1.00 16.08 305 CYS A O 1
ATOM 4070 N N . TRP A 1 279 ? 22.827 65.037 35.276 1.00 15.15 306 TRP A N 1
ATOM 4071 C CA . TRP A 1 279 ? 21.383 65.164 35.116 1.00 14.77 306 TRP A CA 1
ATOM 4072 C C . TRP A 1 279 ? 20.601 63.873 35.409 1.00 14.58 306 TRP A C 1
ATOM 4073 O O . TRP A 1 279 ? 19.492 63.689 34.918 1.00 16.60 306 TRP A O 1
ATOM 4094 N N . SER A 1 280 ? 21.149 62.986 36.227 1.00 13.47 307 SER A N 1
ATOM 4095 C CA . SER A 1 280 ? 20.465 61.712 36.467 1.00 13.01 307 SER A CA 1
ATOM 4096 C C . SER A 1 280 ? 19.189 61.879 37.266 1.00 12.88 307 SER A C 1
ATOM 4097 O O . SER A 1 280 ? 19.176 62.579 38.276 1.00 13.82 307 SER A O 1
ATOM 4105 N N . SER A 1 281 ? 18.137 61.190 36.834 1.00 12.24 308 SER A N 1
ATOM 4106 C CA . SER A 1 281 ? 16.930 61.053 37.638 1.00 14.43 308 SER A CA 1
ATOM 4107 C C . SER A 1 281 ? 16.684 59.593 38.060 1.00 11.27 308 SER A C 1
ATOM 4108 O O . SER A 1 281 ? 15.606 59.240 38.524 1.00 12.86 308 SER A O 1
ATOM 4116 N N . TYR A 1 282 ? 17.682 58.728 37.888 1.00 10.05 309 TYR A N 1
ATOM 4117 C CA . TYR A 1 282 ? 17.558 57.361 38.386 1.00 11.30 309 TYR A CA 1
ATOM 4118 C C . TYR A 1 282 ? 17.545 57.307 39.910 1.00 11.06 309 TYR A C 1
ATOM 4119 O O . TYR A 1 282 ? 18.282 58.026 40.593 1.00 12.31 309 TYR A O 1
ATOM 4137 N N . ASN A 1 283 ? 16.721 56.416 40.439 1.00 10.30 310 ASN A N 1
ATOM 4138 C CA . ASN A 1 283 ? 16.784 56.056 41.851 1.00 9.75 310 ASN A CA 1
ATOM 4139 C C . ASN A 1 283 ? 16.724 54.548 42.013 1.00 9.61 310 ASN A C 1
ATOM 4140 O O . ASN A 1 283 ? 15.970 53.881 41.296 1.00 10.18 310 ASN A O 1
ATOM 4151 N N . GLY A 1 284 ? 17.481 54.009 42.965 1.00 9.43 311 GLY A N 1
ATOM 4152 C CA . GLY A 1 284 ? 17.379 52.600 43.312 1.00 9.87 311 GLY A CA 1
ATOM 4153 C C . GLY A 1 284 ? 15.918 52.256 43.570 1.00 9.20 311 GLY A C 1
ATOM 4154 O O . GLY A 1 284 ? 15.195 53.036 44.211 1.00 10.69 311 GLY A O 1
ATOM 4158 N N . SER A 1 285 ? 15.449 51.129 43.038 1.00 9.62 312 SER A N 1
ATOM 4159 C CA . SER A 1 285 ? 14.044 50.798 43.135 1.00 9.47 312 SER A CA 1
ATOM 4160 C C . SER A 1 285 ? 13.689 50.380 44.547 1.00 8.79 312 SER A C 1
ATOM 4161 O O . SER A 1 285 ? 14.533 49.985 45.336 1.00 9.42 312 SER A O 1
ATOM 4169 N N . ILE A 1 286 ? 12.405 50.481 44.878 1.00 9.47 313 ILE A N 1
ATOM 4170 C CA . ILE A 1 286 ? 11.937 50.019 46.173 1.00 11.38 313 ILE A CA 1
ATOM 4171 C C . ILE A 1 286 ? 12.316 48.539 46.359 1.00 9.41 313 ILE A C 1
ATOM 4172 O O . ILE A 1 286 ? 12.872 48.155 47.389 1.00 9.85 313 ILE A O 1
ATOM 4188 N N . ASP A 1 287 ? 12.031 47.724 45.343 1.00 9.48 314 ASP A N 1
ATOM 4189 C CA . ASP A 1 287 ? 12.371 46.304 45.341 1.00 9.85 314 ASP A CA 1
ATOM 4190 C C . ASP A 1 287 ? 13.871 46.077 45.562 1.00 9.36 314 ASP A C 1
ATOM 4191 O O . ASP A 1 287 ? 14.271 45.296 46.433 1.00 10.41 314 ASP A O 1
ATOM 4200 N N . MET A 1 288 ? 14.714 46.756 44.790 1.00 8.94 315 MET A N 1
ATOM 4201 C CA . MET A 1 288 ? 16.158 46.598 44.937 1.00 8.33 315 MET A CA 1
ATOM 4202 C C . MET A 1 288 ? 16.639 46.985 46.337 1.00 8.36 315 MET A C 1
ATOM 4203 O O . MET A 1 288 ? 17.413 46.260 46.977 1.00 8.94 315 MET A O 1
ATOM 4217 N N . LEU A 1 289 ? 16.157 48.123 46.841 1.00 9.64 316 LEU A N 1
ATOM 4218 C CA . LEU A 1 289 ? 16.566 48.569 48.168 1.00 8.99 316 LEU A CA 1
ATOM 4219 C C . LEU A 1 289 ? 16.179 47.553 49.237 1.00 10.73 316 LEU A C 1
ATOM 4220 O O . LEU A 1 289 ? 16.913 47.351 50.206 1.00 11.40 316 LEU A O 1
ATOM 4236 N N . GLN A 1 290 ? 15.041 46.895 49.063 1.00 10.60 317 GLN A N 1
ATOM 4237 C CA . GLN A 1 290 ? 14.605 45.906 50.042 1.00 9.86 317 GLN A CA 1
ATOM 4238 C C . GLN A 1 290 ? 15.437 44.634 50.002 1.00 9.62 317 GLN A C 1
ATOM 4239 O O . GLN A 1 290 ? 15.364 43.807 50.908 1.00 11.37 317 GLN A O 1
ATOM 4253 N N . GLN A 1 291 ? 16.225 44.439 48.949 1.00 8.70 318 GLN A N 1
ATOM 4254 C CA . GLN A 1 291 ? 17.082 43.256 48.877 1.00 9.57 318 GLN A CA 1
ATOM 4255 C C . GLN A 1 291 ? 18.224 43.326 49.884 1.00 9.69 318 GLN A C 1
ATOM 4256 O O . GLN A 1 291 ? 18.714 42.289 50.346 1.00 11.05 318 GLN A O 1
ATOM 4270 N N . TYR A 1 292 ? 18.685 44.526 50.215 1.00 9.39 319 TYR A N 1
ATOM 4271 C CA . TYR A 1 292 ? 19.766 44.641 51.184 1.00 9.69 319 TYR A CA 1
ATOM 4272 C C . TYR A 1 292 ? 19.265 44.278 52.575 1.00 10.74 319 TYR A C 1
ATOM 4273 O O . TYR A 1 292 ? 18.338 44.892 53.103 1.00 10.65 319 TYR A O 1
ATOM 4291 N N . GLU A 1 293 ? 19.901 43.286 53.173 1.00 11.28 320 GLU A N 1
ATOM 4292 C CA . GLU A 1 293 ? 19.615 42.958 54.564 1.00 9.55 320 GLU A CA 1
ATOM 4293 C C . GLU A 1 293 ? 19.993 44.146 55.431 1.00 9.75 320 GLU A C 1
ATOM 4294 O O . GLU A 1 293 ? 20.830 44.961 55.063 1.00 11.19 320 GLU A O 1
ATOM 4306 N N . LEU A 1 294 ? 19.348 44.266 56.583 1.00 11.94 321 LEU A N 1
ATOM 4307 C CA . LEU A 1 294 ? 19.549 45.414 57.458 1.00 13.84 321 LEU A CA 1
ATOM 4308 C C . LEU A 1 294 ? 21.023 45.648 57.778 1.00 11.46 321 LEU A C 1
ATOM 4309 O O . LEU A 1 294 ? 21.476 46.796 57.781 1.00 13.74 321 LEU A O 1
ATOM 4325 N N . ALA A 1 295 ? 21.769 44.566 57.985 1.00 12.97 322 ALA A N 1
ATOM 4326 C CA . ALA A 1 295 ? 23.176 44.650 58.315 1.00 12.57 322 ALA A CA 1
ATOM 4327 C C . ALA A 1 295 ? 24.053 44.989 57.113 1.00 12.85 322 ALA A C 1
ATOM 4328 O O . ALA A 1 295 ? 25.206 45.352 57.299 1.00 13.64 322 ALA A O 1
ATOM 4335 N N . ASP A 1 296 ? 23.504 44.896 55.899 1.00 10.95 323 ASP A N 1
ATOM 4336 C CA . ASP A 1 296 ? 24.295 45.014 54.648 1.00 10.91 323 ASP A CA 1
ATOM 4337 C C . ASP A 1 296 ? 24.418 46.465 54.193 1.00 11.29 323 ASP A C 1
ATOM 4338 O O . ASP A 1 296 ? 24.197 46.787 53.021 1.00 14.41 323 ASP A O 1
ATOM 4347 N N . THR A 1 297 ? 24.840 47.332 55.108 1.00 11.05 324 THR A N 1
ATOM 4348 C CA . THR A 1 297 ? 24.940 48.757 54.819 1.00 12.48 324 THR A CA 1
ATOM 4349 C C . THR A 1 297 ? 26.134 49.112 53.944 1.00 11.74 324 THR A C 1
ATOM 4350 O O . THR A 1 297 ? 26.109 50.139 53.266 1.00 11.69 324 THR A O 1
ATOM 4361 N N . LEU A 1 298 ? 27.175 48.285 53.942 1.00 10.22 325 LEU A N 1
ATOM 4362 C CA . LEU A 1 298 ? 28.369 48.611 53.159 1.00 11.30 325 LEU A CA 1
ATOM 4363 C C . LEU A 1 298 ? 28.062 48.483 51.663 1.00 10.63 325 LEU A C 1
ATOM 4364 O O . LEU A 1 298 ? 28.380 49.377 50.877 1.00 11.15 325 LEU A O 1
ATOM 4380 N N . ARG A 1 299 ? 27.438 47.382 51.274 1.00 9.47 326 ARG A N 1
ATOM 4381 C CA . ARG A 1 299 ? 27.080 47.217 49.879 1.00 8.82 326 ARG A CA 1
ATOM 4382 C C . ARG A 1 299 ? 25.956 48.182 49.489 1.00 9.13 326 ARG A C 1
ATOM 4383 O O . ARG A 1 299 ? 25.981 48.763 48.402 1.00 9.73 326 ARG A O 1
ATOM 4404 N N . ARG A 1 300 ? 24.995 48.406 50.378 1.00 9.05 327 ARG A N 1
ATOM 4405 C CA . ARG A 1 300 ? 23.929 49.347 50.055 1.00 10.01 327 ARG A CA 1
ATOM 4406 C C . ARG A 1 300 ? 24.515 50.743 49.831 1.00 9.30 327 ARG A C 1
ATOM 4407 O O . ARG A 1 300 ? 24.239 51.372 48.818 1.00 8.67 327 ARG A O 1
ATOM 4428 N N . ASN A 1 301 ? 25.337 51.222 50.757 1.00 8.84 328 ASN A N 1
ATOM 4429 C CA . ASN A 1 301 ? 25.854 52.591 50.631 1.00 10.27 328 ASN A CA 1
ATOM 4430 C C . ASN A 1 301 ? 26.742 52.770 49.406 1.00 8.90 328 ASN A C 1
ATOM 4431 O O . ASN A 1 301 ? 26.757 53.858 48.788 1.00 10.19 328 ASN A O 1
ATOM 4442 N N . ALA A 1 302 ? 27.511 51.735 49.056 1.00 8.78 329 ALA A N 1
ATOM 4443 C CA . ALA A 1 302 ? 28.377 51.838 47.891 1.00 8.76 329 ALA A CA 1
ATOM 4444 C C . ALA A 1 302 ? 27.601 51.781 46.585 1.00 8.65 329 ALA A C 1
ATOM 4445 O O . ALA A 1 302 ? 28.154 52.036 45.521 1.00 9.37 329 ALA A O 1
ATOM 4452 N N . THR A 1 303 ? 26.329 51.410 46.656 1.00 8.74 330 THR A N 1
ATOM 4453 C CA . THR A 1 303 ? 25.513 51.286 45.452 1.00 8.36 330 THR A CA 1
ATOM 4454 C C . THR A 1 303 ? 24.542 52.464 45.257 1.00 8.01 330 THR A C 1
ATOM 4455 O O . THR A 1 303 ? 24.442 53.010 44.138 1.00 8.75 330 THR A O 1
ATOM 4466 N N . PHE A 1 304 ? 23.833 52.838 46.321 1.00 8.79 331 PHE A N 1
ATOM 4467 C CA . PHE A 1 304 ? 22.884 53.960 46.299 1.00 9.44 331 PHE A CA 1
ATOM 4468 C C . PHE A 1 304 ? 23.083 54.865 47.498 1.00 9.84 331 PHE A C 1
ATOM 4469 O O . PHE A 1 304 ? 23.327 54.393 48.599 1.00 9.16 331 PHE A O 1
ATOM 4486 N N . PHE A 1 305 ? 22.923 56.166 47.282 1.00 9.36 332 PHE A N 1
ATOM 4487 C CA . PHE A 1 305 ? 22.808 57.135 48.377 1.00 9.11 332 PHE A CA 1
ATOM 4488 C C . PHE A 1 305 ? 21.444 56.936 49.037 1.00 10.95 332 PHE A C 1
ATOM 4489 O O . PHE A 1 305 ? 20.455 56.790 48.338 1.00 10.72 332 PHE A O 1
ATOM 4506 N N . THR A 1 306 ? 21.374 56.928 50.367 1.00 9.65 333 THR A N 1
ATOM 4507 C CA . THR A 1 306 ? 20.099 57.039 51.067 1.00 10.33 333 THR A CA 1
ATOM 4508 C C . THR A 1 306 ? 20.290 58.009 52.222 1.00 10.26 333 THR A C 1
ATOM 4509 O O . THR A 1 306 ? 21.414 58.270 52.632 1.00 10.61 333 THR A O 1
ATOM 4520 N N . LYS A 1 307 ? 19.186 58.555 52.719 1.00 11.95 334 LYS A N 1
ATOM 4521 C CA . LYS A 1 307 ? 19.230 59.686 53.645 1.00 12.08 334 LYS A CA 1
ATOM 4522 C C . LYS A 1 307 ? 20.151 59.455 54.840 1.00 11.91 334 LYS A C 1
ATOM 4523 O O . LYS A 1 307 ? 20.011 58.470 55.563 1.00 13.41 334 LYS A O 1
ATOM 4542 N N . GLY A 1 308 ? 21.068 60.390 55.050 1.00 12.27 335 GLY A N 1
ATOM 4543 C CA . GLY A 1 308 ? 21.966 60.330 56.188 1.00 14.67 335 GLY A CA 1
ATOM 4544 C C . GLY A 1 308 ? 23.227 59.507 55.982 1.00 14.09 335 GLY A C 1
ATOM 4545 O O . GLY A 1 308 ? 24.106 59.502 56.841 1.00 15.87 335 GLY A O 1
ATOM 4549 N N . SER A 1 309 ? 23.351 58.818 54.847 1.00 11.91 336 SER A N 1
ATOM 4550 C CA . SER A 1 309 ? 24.562 58.049 54.601 1.00 12.66 336 SER A CA 1
ATOM 4551 C C . SER A 1 309 ? 25.745 58.972 54.356 1.00 11.88 336 SER A C 1
ATOM 4552 O O . SER A 1 309 ? 25.630 59.962 53.624 1.00 11.98 336 SER A O 1
ATOM 4560 N N . TYR A 1 310 ? 26.867 58.625 54.983 1.00 12.54 337 TYR A N 1
ATOM 4561 C CA . TYR A 1 310 ? 28.105 59.406 54.942 1.00 11.81 337 TYR A CA 1
ATOM 4562 C C . TYR A 1 310 ? 29.207 58.708 54.154 1.00 11.41 337 TYR A C 1
ATOM 4563 O O . TYR A 1 310 ? 29.394 57.502 54.254 1.00 12.44 337 TYR A O 1
ATOM 4581 N N . TYR A 1 311 ? 29.905 59.501 53.353 1.00 11.55 338 TYR A N 1
ATOM 4582 C CA . TYR A 1 311 ? 30.984 59.040 52.481 1.00 11.67 338 TYR A CA 1
ATOM 4583 C C . TYR A 1 311 ? 32.240 59.859 52.760 1.00 11.99 338 TYR A C 1
ATOM 4584 O O . TYR A 1 311 ? 32.314 61.024 52.384 1.00 14.21 338 TYR A O 1
ATOM 4602 N N . SER A 1 312 ? 33.250 59.256 53.378 1.00 11.97 339 SER A N 1
ATOM 4603 C CA . SER A 1 312 ? 34.478 59.990 53.681 1.00 13.88 339 SER A CA 1
ATOM 4604 C C . SER A 1 312 ? 35.278 60.324 52.437 1.00 14.92 339 SER A C 1
ATOM 4605 O O . SER A 1 312 ? 36.106 61.242 52.455 1.00 14.99 339 SER A O 1
ATOM 4613 N N . TYR A 1 313 ? 35.004 59.603 51.350 1.00 12.21 340 TYR A N 1
ATOM 4614 C CA . TYR A 1 313 ? 35.835 59.636 50.147 1.00 12.45 340 TYR A CA 1
ATOM 4615 C C . TYR A 1 313 ? 35.190 60.389 48.974 1.00 11.69 340 TYR A C 1
ATOM 4616 O O . TYR A 1 313 ? 35.721 60.392 47.854 1.00 11.64 340 TYR A O 1
ATOM 4634 N N . ILE A 1 314 ? 34.053 61.028 49.257 1.00 12.26 341 ILE A N 1
ATOM 4635 C CA . ILE A 1 314 ? 33.374 61.920 48.329 1.00 12.27 341 ILE A CA 1
ATOM 4636 C C . ILE A 1 314 ? 33.362 63.309 48.983 1.00 12.85 341 ILE A C 1
ATOM 4637 O O . ILE A 1 314 ? 33.143 63.406 50.182 1.00 13.69 341 ILE A O 1
ATOM 4653 N N . CYS A 1 315 ? 33.617 64.36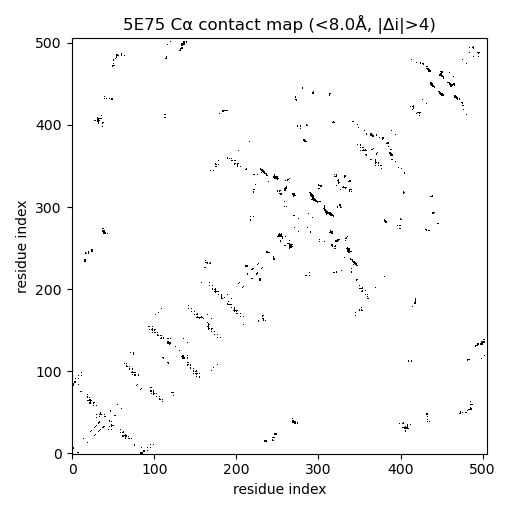2 48.204 1.00 12.69 342 CYS A N 1
ATOM 4654 C CA . CYS A 1 315 ? 33.746 65.721 48.744 1.00 14.24 342 CYS A CA 1
ATOM 4655 C C . CYS A 1 315 ? 34.788 65.740 49.846 1.00 14.18 342 CYS A C 1
ATOM 4656 O O . CYS A 1 315 ? 34.554 66.272 50.940 1.00 14.09 342 CYS A O 1
ATOM 4664 N N . ILE A 1 316 ? 35.945 65.172 49.547 1.00 14.18 343 ILE A N 1
ATOM 4665 C CA . ILE A 1 316 ? 37.008 65.004 50.537 1.00 14.13 343 ILE A CA 1
ATOM 4666 C C . ILE A 1 316 ? 37.486 66.359 51.079 1.00 17.35 343 ILE A C 1
ATOM 4667 O O . ILE A 1 316 ? 37.781 66.472 52.272 1.00 19.01 343 ILE A O 1
ATOM 4683 N N . LYS A 1 317 ? 37.537 67.370 50.214 1.00 17.10 344 LYS A N 1
ATOM 4684 C CA . LYS A 1 317 ? 37.954 68.723 50.614 1.00 19.86 344 LYS A CA 1
ATOM 4685 C C . LYS A 1 317 ? 36.948 69.431 51.513 1.00 20.30 344 LYS A C 1
ATOM 4686 O O . LYS A 1 317 ? 37.269 70.471 52.094 1.00 22.51 344 LYS A O 1
ATOM 4705 N N . ASP A 1 318 ? 35.738 68.888 51.620 1.00 15.35 345 ASP A N 1
ATOM 4706 C CA . ASP A 1 318 ? 34.713 69.436 52.501 1.00 15.65 345 ASP A CA 1
ATOM 4707 C C . ASP A 1 318 ? 34.389 68.454 53.620 1.00 13.91 345 ASP A C 1
ATOM 4708 O O . ASP A 1 318 ? 33.289 68.485 54.164 1.00 17.11 345 ASP A O 1
ATOM 4717 N N . GLY A 1 319 ? 35.347 67.590 53.950 1.00 15.90 346 GLY A N 1
ATOM 4718 C CA . GLY A 1 319 ? 35.239 66.688 55.091 1.00 16.08 346 GLY A CA 1
ATOM 4719 C C . GLY A 1 319 ? 34.346 65.472 54.880 1.00 14.13 346 GLY A C 1
ATOM 4720 O O . GLY A 1 319 ? 33.837 64.875 55.833 1.00 14.11 346 GLY A O 1
ATOM 4724 N N . GLY A 1 320 ? 34.161 65.107 53.618 1.00 13.77 347 GLY A N 1
ATOM 4725 C CA . GLY A 1 320 ? 33.267 64.015 53.280 1.00 15.84 347 GLY A CA 1
ATOM 4726 C C . GLY A 1 320 ? 31.886 64.531 52.925 1.00 15.79 347 GLY A C 1
ATOM 4727 O O . GLY A 1 320 ? 31.612 65.723 53.034 1.00 16.53 347 GLY A O 1
ATOM 4731 N N . TYR A 1 321 ? 31.015 63.625 52.496 1.00 13.08 348 TYR A N 1
ATOM 4732 C CA . TYR A 1 321 ? 29.696 63.961 51.988 1.00 12.04 348 TYR A CA 1
ATOM 4733 C C . TYR A 1 321 ? 28.608 63.162 52.687 1.00 11.74 348 TYR A C 1
ATOM 4734 O O . TYR A 1 321 ? 28.711 61.936 52.836 1.00 12.70 348 TYR A O 1
ATOM 4752 N N . THR A 1 322 ? 27.551 63.857 53.098 1.00 12.51 349 THR A N 1
ATOM 4753 C CA . THR A 1 322 ? 26.360 63.228 53.627 1.00 11.98 349 THR A CA 1
ATOM 4754 C C . THR A 1 322 ? 25.211 63.513 52.676 1.00 11.63 349 THR A C 1
ATOM 4755 O O . THR A 1 322 ? 24.934 64.664 52.354 1.00 13.77 349 THR A O 1
ATOM 4766 N N . TYR A 1 323 ? 24.524 62.465 52.231 1.00 11.59 350 TYR A N 1
ATOM 4767 C CA . TYR A 1 323 ? 23.334 62.648 51.417 1.00 11.67 350 TYR A CA 1
ATOM 4768 C C . TYR A 1 323 ? 22.173 63.078 52.302 1.00 13.13 350 TYR A C 1
ATOM 4769 O O . TYR A 1 323 ? 21.840 62.395 53.267 1.00 13.52 350 TYR A O 1
ATOM 4787 N N . LYS A 1 324 ? 21.551 64.200 51.959 1.00 12.11 351 LYS A N 1
ATOM 4788 C CA . LYS A 1 324 ? 20.502 64.778 52.808 1.00 13.11 351 LYS A CA 1
ATOM 4789 C C . LYS A 1 324 ? 19.145 64.812 52.123 1.00 16.48 351 LYS A C 1
ATOM 4790 O O . LYS A 1 324 ? 18.175 65.351 52.673 1.00 16.17 351 LYS A O 1
ATOM 4809 N N . GLY A 1 325 ? 19.058 64.239 50.931 1.00 12.69 352 GLY A N 1
ATOM 4810 C CA . GLY A 1 325 ? 17.786 64.083 50.251 1.00 12.85 352 GLY A CA 1
ATOM 4811 C C . GLY A 1 325 ? 16.968 62.940 50.820 1.00 11.91 352 GLY A C 1
ATOM 4812 O O . GLY A 1 325 ? 17.347 62.332 51.826 1.00 15.29 352 GLY A O 1
ATOM 4816 N N . THR A 1 326 ? 15.875 62.612 50.144 1.00 13.18 353 THR A N 1
ATOM 4817 C CA . THR A 1 326 ? 14.961 61.568 50.605 1.00 13.53 353 THR A CA 1
ATOM 4818 C C . THR A 1 326 ? 14.633 60.582 49.501 1.00 13.25 353 THR A C 1
ATOM 4819 O O . THR A 1 326 ? 13.607 59.932 49.527 1.00 13.66 353 THR A O 1
ATOM 4830 N N . ALA A 1 327 ? 15.526 60.486 48.530 1.00 11.71 354 ALA A N 1
ATOM 4831 C CA . ALA A 1 327 ? 15.394 59.533 47.434 1.00 11.81 354 ALA A CA 1
ATOM 4832 C C . ALA A 1 327 ? 16.522 58.490 47.506 1.00 11.07 354 ALA A C 1
ATOM 4833 O O . ALA A 1 327 ? 17.000 58.159 48.596 1.00 12.72 354 ALA A O 1
ATOM 4840 N N . SER A 1 328 ? 16.929 57.942 46.364 1.00 10.25 355 SER A N 1
ATOM 4841 C CA . SER A 1 328 ? 17.890 56.848 46.363 1.00 10.28 355 SER A CA 1
ATOM 4842 C C . SER A 1 328 ? 18.777 56.912 45.113 1.00 10.17 355 SER A C 1
ATOM 4843 O O . SER A 1 328 ? 18.898 55.933 44.372 1.00 9.80 355 SER A O 1
ATOM 4851 N N . PRO A 1 329 ? 19.417 58.061 44.868 1.00 9.15 356 PRO A N 1
ATOM 4852 C CA . PRO A 1 329 ? 20.208 58.176 43.644 1.00 10.10 356 PRO A CA 1
ATOM 4853 C C . PRO A 1 329 ? 21.422 57.241 43.636 1.00 9.43 356 PRO A C 1
ATOM 4854 O O . PRO A 1 329 ? 21.879 56.732 44.669 1.00 9.14 356 PRO A O 1
ATOM 4865 N N . ILE A 1 330 ? 21.943 57.032 42.439 1.00 9.72 357 ILE A N 1
ATOM 4866 C CA . ILE A 1 330 ? 23.031 56.097 42.224 1.00 9.15 357 ILE A CA 1
ATOM 4867 C C . ILE A 1 330 ? 24.327 56.598 42.889 1.00 9.11 357 ILE A C 1
ATOM 4868 O O . ILE A 1 330 ? 24.727 57.751 42.709 1.00 10.12 357 ILE A O 1
ATOM 4884 N N . LYS A 1 331 ? 25.005 55.709 43.616 1.00 8.93 358 LYS A N 1
ATOM 4885 C CA . LYS A 1 331 ? 26.372 55.940 44.084 1.00 8.08 358 LYS A CA 1
ATOM 4886 C C . LYS A 1 331 ? 27.407 55.174 43.259 1.00 9.21 358 LYS A C 1
ATOM 4887 O O . LYS A 1 331 ? 28.460 55.710 42.928 1.00 9.35 358 LYS A O 1
ATOM 4906 N N . LYS A 1 332 ? 27.137 53.918 42.925 1.00 8.40 359 LYS A N 1
ATOM 4907 C CA . LYS A 1 332 ? 28.084 53.136 42.142 1.00 8.76 359 LYS A CA 1
ATOM 4908 C C . LYS A 1 332 ? 28.195 53.648 40.720 1.00 7.99 359 LYS A C 1
ATOM 4909 O O . LYS A 1 332 ? 27.208 53.678 39.997 1.00 9.83 359 LYS A O 1
ATOM 4928 N N . GLY A 1 333 ? 29.405 54.042 40.319 1.00 8.48 360 GLY A N 1
ATOM 4929 C CA . GLY A 1 333 ? 29.615 54.722 39.050 1.00 9.69 360 GLY A CA 1
ATOM 4930 C C . GLY A 1 333 ? 29.695 56.237 39.182 1.00 8.74 360 GLY A C 1
ATOM 4931 O O . GLY A 1 333 ? 29.892 56.930 38.180 1.00 10.22 360 GLY A O 1
ATOM 4935 N N . VAL A 1 334 ? 29.556 56.747 40.403 1.00 9.20 361 VAL A N 1
ATOM 4936 C CA . VAL A 1 334 ? 29.588 58.181 40.688 1.00 9.24 361 VAL A CA 1
ATOM 4937 C C . VAL A 1 334 ? 30.764 58.355 41.651 1.00 9.36 361 VAL A C 1
ATOM 4938 O O . VAL A 1 334 ? 30.619 58.216 42.869 1.00 10.49 361 VAL A O 1
ATOM 4951 N N . PRO A 1 335 ? 31.955 58.632 41.108 1.00 11.01 362 PRO A N 1
ATOM 4952 C CA . PRO A 1 335 ? 33.180 58.544 41.910 1.00 11.20 362 PRO A CA 1
ATOM 4953 C C . PRO A 1 335 ? 33.559 59.829 42.646 1.00 10.99 362 PRO A C 1
ATOM 4954 O O . PRO A 1 335 ? 34.623 59.888 43.279 1.00 10.60 362 PRO A O 1
ATOM 4965 N N . GLY A 1 336 ? 32.699 60.837 42.565 1.00 10.31 363 GLY A N 1
ATOM 4966 C CA . GLY A 1 336 ? 32.979 62.117 43.188 1.00 11.32 363 GLY A CA 1
ATOM 4967 C C . GLY A 1 336 ? 33.500 63.139 42.196 1.00 11.36 363 GLY A C 1
ATOM 4968 O O . GLY A 1 336 ? 33.384 62.982 40.976 1.00 11.21 363 GLY A O 1
ATOM 4972 N N . GLY A 1 337 ? 34.074 64.210 42.733 1.00 11.52 364 GLY A N 1
ATOM 4973 C CA . GLY A 1 337 ? 34.628 65.262 41.907 1.00 11.98 364 GLY A CA 1
ATOM 4974 C C . GLY A 1 337 ? 36.044 64.975 41.447 1.00 12.15 364 GLY A C 1
ATOM 4975 O O . GLY A 1 337 ? 36.673 63.994 41.845 1.00 12.94 364 GLY A O 1
ATOM 4979 N N . PRO A 1 338 ? 36.563 65.850 40.592 1.00 11.36 365 PRO A N 1
ATOM 4980 C CA . PRO A 1 338 ? 37.923 65.702 40.077 1.00 13.22 365 PRO A CA 1
ATOM 4981 C C . PRO A 1 338 ? 38.975 65.490 41.174 1.00 12.43 365 PRO A C 1
ATOM 4982 O O . PRO A 1 338 ? 39.924 64.730 40.963 1.00 14.28 365 PRO A O 1
ATOM 4993 N N . ASP A 1 339 ? 38.811 66.133 42.325 1.00 13.19 366 ASP A N 1
ATOM 4994 C CA . ASP A 1 339 ? 39.814 66.054 43.375 1.00 15.40 366 ASP A CA 1
ATOM 4995 C C . ASP A 1 339 ? 39.566 64.998 44.422 1.00 17.13 366 ASP A C 1
ATOM 4996 O O . ASP A 1 339 ? 40.316 64.926 45.388 1.00 16.04 366 ASP A O 1
ATOM 5005 N N . ASP A 1 340 ? 38.526 64.179 44.249 1.00 13.52 367 ASP A N 1
ATOM 5006 C CA . ASP A 1 340 ? 38.231 63.114 45.216 1.00 12.77 367 ASP A CA 1
ATOM 5007 C C . ASP A 1 340 ? 39.056 61.854 44.913 1.00 12.80 367 ASP A C 1
ATOM 5008 O O . ASP A 1 340 ? 38.514 60.773 44.623 1.00 13.25 367 ASP A O 1
ATOM 5017 N N . ASP A 1 341 ? 40.382 62.006 44.981 1.00 13.77 368 ASP A N 1
ATOM 5018 C CA . ASP A 1 341 ? 41.324 60.955 44.614 1.00 13.22 368 ASP A CA 1
ATOM 5019 C C . ASP A 1 341 ? 41.078 60.469 43.182 1.00 14.29 368 ASP A C 1
ATOM 5020 O O . ASP A 1 341 ? 41.281 59.293 42.878 1.00 13.53 368 ASP A O 1
ATOM 5029 N N . ASN A 1 342 ? 40.648 61.374 42.303 1.00 12.88 369 ASN A N 1
ATOM 5030 C CA . ASN A 1 342 ? 40.417 61.043 40.893 1.00 11.83 369 ASN A CA 1
ATOM 5031 C C . ASN A 1 342 ? 41.429 61.667 39.926 1.00 13.89 369 ASN A C 1
ATOM 5032 O O . ASN A 1 342 ? 41.267 61.573 38.714 1.00 12.98 369 ASN A O 1
ATOM 5043 N N . ASP A 1 343 ? 42.455 62.310 40.481 1.00 14.66 370 ASP A N 1
ATOM 5044 C CA . ASP A 1 343 ? 43.568 62.872 39.683 1.00 14.41 370 ASP A CA 1
ATOM 5045 C C . ASP A 1 343 ? 43.075 63.831 38.603 1.00 16.98 370 ASP A C 1
ATOM 5046 O O . ASP A 1 343 ? 43.665 63.923 37.527 1.00 16.86 370 ASP A O 1
ATOM 5055 N N . GLY A 1 344 ? 41.992 64.541 38.903 1.00 14.91 371 GLY A N 1
ATOM 5056 C CA . GLY A 1 344 ? 41.415 65.503 37.988 1.00 16.68 371 GLY A CA 1
ATOM 5057 C C . GLY A 1 344 ? 40.584 64.903 36.872 1.00 18.20 371 GLY A C 1
ATOM 5058 O O . GLY A 1 344 ? 40.071 65.638 36.031 1.00 20.40 371 GLY A O 1
ATOM 5062 N N . LYS A 1 345 ? 40.425 63.579 36.868 1.00 14.40 372 LYS A N 1
ATOM 5063 C CA . LYS A 1 345 ? 39.853 62.885 35.718 1.00 14.66 372 LYS A CA 1
ATOM 5064 C C . LYS A 1 345 ? 38.336 62.671 35.808 1.00 17.24 372 LYS A C 1
ATOM 5065 O O . LYS A 1 345 ? 37.834 61.569 35.582 1.00 20.94 372 LYS A O 1
ATOM 5084 N N . VAL A 1 346 ? 37.612 63.723 36.156 1.00 14.58 373 VAL A N 1
ATOM 5085 C CA . VAL A 1 346 ? 36.152 63.717 36.139 1.00 13.63 373 VAL A CA 1
ATOM 5086 C C . VAL A 1 346 ? 35.731 64.954 35.354 1.00 13.75 373 VAL A C 1
ATOM 5087 O O . VAL A 1 346 ? 36.063 66.074 35.742 1.00 14.11 373 VAL A O 1
ATOM 5100 N N . LYS A 1 347 ? 35.024 64.759 34.245 1.00 12.56 374 LYS A N 1
ATOM 5101 C CA . LYS A 1 347 ? 34.484 65.853 33.443 1.00 13.21 374 LYS A CA 1
ATOM 5102 C C . LYS A 1 347 ? 33.107 65.448 32.962 1.00 13.07 374 LYS A C 1
ATOM 5103 O O . LYS A 1 347 ? 32.685 64.309 33.173 1.00 12.69 374 LYS A O 1
ATOM 5122 N N . GLN A 1 348 ? 32.371 66.380 32.365 1.00 13.46 375 GLN A N 1
ATOM 5123 C CA . GLN A 1 348 ? 31.055 66.077 31.823 1.00 12.63 375 GLN A CA 1
ATOM 5124 C C . GLN A 1 348 ? 31.152 64.851 30.920 1.00 13.77 375 GLN A C 1
ATOM 5125 O O . GLN A 1 348 ? 32.026 64.781 30.052 1.00 14.55 375 GLN A O 1
ATOM 5139 N N . MET A 1 349 ? 30.267 63.882 31.141 1.00 14.29 376 MET A N 1
ATOM 5140 C CA . MET A 1 349 ? 30.239 62.659 30.353 1.00 13.69 376 MET A CA 1
ATOM 5141 C C . MET A 1 349 ? 31.621 62.014 30.269 1.00 13.34 376 MET A C 1
ATOM 5142 O O . MET A 1 349 ? 32.016 61.519 29.216 1.00 14.78 376 MET A O 1
ATOM 5156 N N . ASN A 1 350 ? 32.352 61.999 31.384 1.00 12.86 377 ASN A N 1
ATOM 5157 C CA . ASN A 1 350 ? 33.700 61.430 31.391 1.00 14.22 377 ASN A CA 1
ATOM 5158 C C . ASN A 1 350 ? 34.075 60.942 32.781 1.00 13.39 377 ASN A C 1
ATOM 5159 O O . ASN A 1 350 ? 34.495 61.723 33.649 1.00 14.02 377 ASN A O 1
ATOM 5170 N N . SER A 1 351 ? 33.893 59.642 32.989 1.00 11.28 378 SER A N 1
ATOM 5171 C CA . SER A 1 351 ? 34.188 58.993 34.260 1.00 11.20 378 SER A CA 1
ATOM 5172 C C . SER A 1 351 ? 35.512 58.251 34.175 1.00 12.49 378 SER A C 1
ATOM 5173 O O . SER A 1 351 ? 35.791 57.620 33.158 1.00 11.34 378 SER A O 1
ATOM 5181 N N . PRO A 1 352 ? 36.303 58.284 35.252 1.00 11.44 379 PRO A N 1
ATOM 5182 C CA . PRO A 1 352 ? 37.577 57.562 35.300 1.00 13.70 379 PRO A CA 1
ATOM 5183 C C . PRO A 1 352 ? 37.444 56.083 35.684 1.00 12.17 379 PRO A C 1
ATOM 5184 O O . PRO A 1 352 ? 38.443 55.363 35.708 1.00 13.15 379 PRO A O 1
ATOM 5195 N N . LEU A 1 353 ? 36.237 55.624 35.978 1.00 11.74 380 LEU A N 1
ATOM 5196 C CA . LEU A 1 353 ? 36.062 54.242 36.383 1.00 10.52 380 LEU A CA 1
ATOM 5197 C C . LEU A 1 353 ? 36.042 53.293 35.208 1.00 10.59 380 LEU A C 1
ATOM 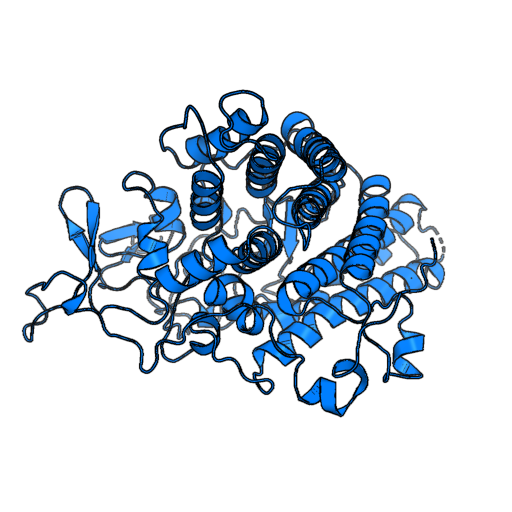5198 O O . LEU A 1 353 ? 35.453 53.579 34.157 1.00 11.58 380 LEU A O 1
ATOM 5214 N N . ASN A 1 354 ? 36.691 52.146 35.381 1.00 10.08 381 ASN A N 1
ATOM 5215 C CA . ASN A 1 354 ? 36.501 51.060 34.442 1.00 10.41 381 ASN A CA 1
ATOM 5216 C C . ASN A 1 354 ? 35.076 50.514 34.546 1.00 10.90 381 ASN A C 1
ATOM 5217 O O . ASN A 1 354 ? 34.376 50.767 35.553 1.00 12.36 381 ASN A O 1
ATOM 5228 N N . THR A 1 355 ? 34.646 49.769 33.527 1.00 10.50 382 THR A N 1
ATOM 5229 C CA . THR A 1 355 ? 33.351 49.080 33.582 1.00 9.06 382 THR A CA 1
ATOM 5230 C C . THR A 1 355 ? 33.610 47.588 33.745 1.00 8.60 382 THR A C 1
ATOM 5231 O O . THR A 1 355 ? 34.154 46.939 32.867 1.00 9.19 382 THR A O 1
ATOM 5242 N N . TYR A 1 356 ? 33.255 47.032 34.893 1.00 8.62 383 TYR A N 1
ATOM 5243 C CA . TYR A 1 356 ? 33.467 45.612 35.137 1.00 8.16 383 TYR A CA 1
ATOM 5244 C C . TYR A 1 356 ? 32.710 44.734 34.146 1.00 8.33 383 TYR A C 1
ATOM 5245 O O . TYR A 1 356 ? 31.548 45.002 33.818 1.00 9.51 383 TYR A O 1
ATOM 5263 N N . ILE A 1 357 ? 33.381 43.680 33.685 1.00 8.99 384 ILE A N 1
ATOM 5264 C CA . ILE A 1 357 ? 32.750 42.594 32.952 1.00 8.49 384 ILE A CA 1
ATOM 5265 C C . ILE A 1 357 ? 32.682 41.355 33.845 1.00 10.50 384 ILE A C 1
ATOM 5266 O O . ILE A 1 357 ? 31.648 40.684 33.903 1.00 11.11 384 ILE A O 1
ATOM 5282 N N . LEU A 1 358 ? 33.773 41.066 34.557 1.00 9.22 385 LEU A N 1
ATOM 5283 C CA . LEU A 1 358 ? 33.809 39.956 35.505 1.00 7.88 385 LEU A CA 1
ATOM 5284 C C . LEU A 1 358 ? 34.631 40.275 36.759 1.00 8.75 385 LEU A C 1
ATOM 5285 O O . LEU A 1 358 ? 35.816 40.613 36.652 1.00 9.26 385 LEU A O 1
ATOM 5301 N N . ARG A 1 359 ? 34.004 40.163 37.931 1.00 8.68 386 ARG A N 1
ATOM 5302 C CA . ARG A 1 359 ? 34.707 40.209 39.207 1.00 8.25 386 ARG A CA 1
ATOM 5303 C C . ARG A 1 359 ? 34.851 38.811 39.816 1.00 8.65 386 ARG A C 1
ATOM 5304 O O . ARG A 1 359 ? 34.016 37.933 39.604 1.00 9.29 386 ARG A O 1
ATOM 5325 N N . LEU A 1 360 ? 35.874 38.631 40.644 1.00 9.49 387 LEU A N 1
ATOM 5326 C CA . LEU A 1 360 ? 36.075 37.352 41.328 1.00 9.21 387 LEU A CA 1
ATOM 5327 C C . LEU A 1 360 ? 34.856 36.943 42.160 1.00 9.79 387 LEU A C 1
ATOM 5328 O O . LEU A 1 360 ? 34.528 35.748 42.220 1.00 9.76 387 LEU A O 1
ATOM 5344 N N . ALA A 1 361 ? 34.152 37.900 42.766 1.00 8.76 388 ALA A N 1
ATOM 5345 C CA . ALA A 1 361 ? 32.983 37.534 43.565 1.00 8.78 388 ALA A CA 1
ATOM 5346 C C . ALA A 1 361 ? 31.921 36.832 42.721 1.00 9.47 388 ALA A C 1
ATOM 5347 O O . ALA A 1 361 ? 31.170 36.015 43.238 1.00 9.09 388 ALA A O 1
ATOM 5354 N N . ASP A 1 362 ? 31.828 37.181 41.444 1.00 8.94 389 ASP A N 1
ATOM 5355 C CA . ASP A 1 362 ? 30.902 36.510 40.522 1.00 9.51 389 ASP A CA 1
ATOM 5356 C C . ASP A 1 362 ? 31.269 35.028 40.405 1.00 8.61 389 ASP A C 1
ATOM 5357 O O . ASP A 1 362 ? 30.402 34.149 40.410 1.00 9.53 389 ASP A O 1
ATOM 5366 N N . VAL A 1 363 ? 32.562 34.748 40.278 1.00 7.97 390 VAL A N 1
ATOM 5367 C CA . VAL A 1 363 ? 33.007 33.369 40.166 1.00 9.00 390 VAL A CA 1
ATOM 5368 C C . VAL A 1 363 ? 32.696 32.619 41.467 1.00 9.75 390 VAL A C 1
ATOM 5369 O O . VAL A 1 363 ? 32.291 31.455 41.417 1.00 10.04 390 VAL A O 1
ATOM 5382 N N . TYR A 1 364 ? 32.865 33.282 42.610 1.00 8.65 391 TYR A N 1
ATOM 5383 C CA . TYR A 1 364 ? 32.513 32.660 43.897 1.00 9.57 391 TYR A CA 1
ATOM 5384 C C . TYR A 1 364 ? 31.045 32.262 43.919 1.00 11.42 391 TYR A C 1
ATOM 5385 O O . TYR A 1 364 ? 30.691 31.141 44.301 1.00 10.12 391 TYR A O 1
ATOM 5403 N N . LEU A 1 365 ? 30.171 33.185 43.540 1.00 9.02 392 LEU A N 1
ATOM 5404 C CA . LEU A 1 365 ? 28.746 32.906 43.578 1.00 8.68 392 LEU A CA 1
ATOM 5405 C C . LEU A 1 365 ? 28.321 31.899 42.511 1.00 8.60 392 LEU A C 1
ATOM 5406 O O . LEU A 1 365 ? 27.427 31.087 42.738 1.00 9.86 392 LEU A O 1
ATOM 5422 N N . THR A 1 366 ? 28.972 31.946 41.351 1.00 8.91 393 THR A N 1
ATOM 5423 C CA . THR A 1 366 ? 28.729 30.958 40.288 1.00 9.42 393 THR A CA 1
ATOM 5424 C C . THR A 1 366 ? 29.103 29.552 40.742 1.00 9.75 393 THR A C 1
ATOM 5425 O O . THR A 1 366 ? 28.364 28.594 40.510 1.00 9.54 393 THR A O 1
ATOM 5436 N N . TYR A 1 367 ? 30.234 29.427 41.416 1.00 9.61 394 TYR A N 1
ATOM 5437 C CA . TYR A 1 367 ? 30.640 28.137 41.950 1.00 8.87 394 TYR A CA 1
ATOM 5438 C C . TYR A 1 367 ? 29.584 27.618 42.940 1.00 8.88 394 TYR A C 1
ATOM 5439 O O . TYR A 1 367 ? 29.170 26.455 42.870 1.00 9.87 394 TYR A O 1
ATOM 5457 N N . ALA A 1 368 ? 29.120 28.481 43.842 1.00 9.07 395 ALA A N 1
ATOM 5458 C CA . ALA A 1 368 ? 28.104 28.081 44.801 1.00 9.06 395 ALA A CA 1
ATOM 5459 C C . ALA A 1 368 ? 26.846 27.572 44.109 1.00 10.37 395 ALA A C 1
ATOM 5460 O O . ALA A 1 368 ? 26.275 26.543 44.488 1.00 9.73 395 ALA A O 1
ATOM 5467 N N . GLU A 1 369 ? 26.393 28.288 43.086 1.00 8.87 396 GLU A N 1
ATOM 5468 C CA . GLU A 1 369 ? 25.167 27.920 42.391 1.00 8.98 396 GLU A CA 1
ATOM 5469 C C . GLU A 1 369 ? 25.353 26.599 41.646 1.00 9.84 396 GLU A C 1
ATOM 5470 O O . GLU A 1 369 ? 24.438 25.766 41.574 1.00 10.11 396 GLU A O 1
ATOM 5482 N N . ALA A 1 370 ? 26.541 26.392 41.082 1.00 9.53 397 ALA A N 1
ATOM 5483 C CA . ALA A 1 370 ? 26.820 25.138 40.384 1.00 9.92 397 ALA A CA 1
ATOM 5484 C C . ALA A 1 370 ? 26.918 23.957 41.358 1.00 9.49 397 ALA A C 1
ATOM 5485 O O . ALA A 1 370 ? 26.579 22.830 40.983 1.00 10.99 397 ALA A O 1
ATOM 5492 N N . CYS A 1 371 ? 27.359 24.211 42.590 1.00 10.66 398 CYS A N 1
ATOM 5493 C CA . CYS A 1 371 ? 27.341 23.176 43.632 1.00 10.82 398 CYS A CA 1
ATOM 5494 C C . CYS A 1 371 ? 25.919 22.868 44.115 1.00 11.09 398 CYS A C 1
ATOM 5495 O O . CYS A 1 371 ? 25.577 21.701 44.355 1.00 12.41 398 CYS A O 1
ATOM 5503 N N . LEU A 1 372 ? 25.076 23.886 44.256 1.00 10.11 399 LEU A N 1
ATOM 5504 C CA . LEU A 1 372 ? 23.669 23.660 44.560 1.00 10.56 399 LEU A CA 1
ATOM 5505 C C . LEU A 1 372 ? 23.040 22.724 43.524 1.00 12.48 399 LEU A C 1
ATOM 5506 O O . LEU A 1 372 ? 22.343 21.761 43.872 1.00 12.37 399 LEU A O 1
ATOM 5522 N N . GLY A 1 373 ? 23.302 22.995 42.248 1.00 11.10 400 GLY A N 1
ATOM 5523 C CA . GLY A 1 373 ? 22.874 22.103 41.187 1.00 12.54 400 GLY A CA 1
ATOM 5524 C C . GLY A 1 373 ? 21.377 21.904 41.206 1.00 14.95 400 GLY A C 1
ATOM 5525 O O . GLY A 1 373 ? 20.634 22.864 41.212 1.00 13.77 400 GLY A O 1
ATOM 5529 N N . ASN A 1 374 ? 20.950 20.641 41.227 1.00 14.27 401 ASN A N 1
ATOM 5530 C CA . ASN A 1 374 ? 19.539 20.295 41.215 1.00 12.78 401 ASN A CA 1
ATOM 5531 C C . ASN A 1 374 ? 19.000 20.006 42.604 1.00 14.77 401 ASN A C 1
ATOM 5532 O O . ASN A 1 374 ? 17.823 19.657 42.764 1.00 17.59 401 ASN A O 1
ATOM 5543 N N . ASN A 1 375 ? 19.842 20.179 43.614 1.00 13.46 402 ASN A N 1
ATOM 5544 C CA . ASN A 1 375 ? 19.367 20.020 44.987 1.00 16.28 402 ASN A CA 1
ATOM 5545 C C . ASN A 1 375 ? 18.614 21.255 45.471 1.00 13.86 402 ASN A C 1
ATOM 5546 O O . ASN A 1 375 ? 18.829 22.366 44.979 1.00 15.37 402 ASN A O 1
ATOM 5557 N N . SER A 1 376 ? 17.710 21.077 46.426 1.00 14.68 403 SER A N 1
ATOM 5558 C CA . SER A 1 376 ? 16.918 22.205 46.898 1.00 15.06 403 SER A CA 1
ATOM 5559 C C . SER A 1 376 ? 17.721 23.082 47.858 1.00 13.55 403 SER A C 1
ATOM 5560 O O . SER A 1 376 ? 17.423 24.262 48.014 1.00 14.93 403 SER A O 1
ATOM 5568 N N . THR A 1 377 ? 18.764 22.510 48.460 1.00 13.39 404 THR A N 1
ATOM 5569 C CA A THR A 1 377 ? 19.617 23.236 49.395 0.65 13.84 404 THR A CA 1
ATOM 5570 C CA B THR A 1 377 ? 19.609 23.235 49.398 0.35 13.87 404 THR A CA 1
ATOM 5571 C C . THR A 1 377 ? 21.047 22.758 49.258 1.00 14.19 404 THR A C 1
ATOM 5572 O O . THR A 1 377 ? 21.295 21.624 48.826 1.00 15.22 404 THR A O 1
ATOM 5591 N N . LEU A 1 378 ? 21.975 23.636 49.612 1.00 12.69 405 LEU A N 1
ATOM 5592 C CA . LEU A 1 378 ? 23.397 23.336 49.688 1.00 12.26 405 LEU A CA 1
ATOM 5593 C C . LEU A 1 378 ? 23.836 23.671 51.104 1.00 12.55 405 LEU A C 1
ATOM 5594 O O . LEU A 1 378 ? 23.690 24.813 51.546 1.00 12.89 405 LEU A O 1
ATOM 5610 N N . SER A 1 379 ? 24.357 22.683 51.834 1.00 12.99 406 SER A N 1
ATOM 5611 C CA . SER A 1 379 ? 24.681 22.889 53.255 1.00 13.41 406 SER A CA 1
ATOM 5612 C C . SER A 1 379 ? 26.098 22.465 53.621 1.00 15.73 406 SER A C 1
ATOM 5613 O O . SER A 1 379 ? 26.460 22.434 54.807 1.00 17.52 406 SER A O 1
ATOM 5621 N N . ASP A 1 380 ? 26.909 22.170 52.614 1.00 13.70 407 ASP A N 1
ATOM 5622 C CA . ASP A 1 380 ? 28.315 21.883 52.847 1.00 13.91 407 ASP A CA 1
ATOM 5623 C C . ASP A 1 380 ? 29.124 22.124 51.593 1.00 15.19 407 ASP A C 1
ATOM 5624 O O . ASP A 1 380 ? 28.577 22.485 50.554 1.00 14.96 407 ASP A O 1
ATOM 5633 N N . GLY A 1 381 ? 30.427 21.926 51.710 1.00 15.57 408 GLY A N 1
ATOM 5634 C CA . GLY A 1 381 ? 31.309 21.980 50.565 1.00 13.52 408 GLY A CA 1
ATOM 5635 C C . GLY A 1 381 ? 31.924 23.337 50.291 1.00 12.80 408 GLY A C 1
ATOM 5636 O O . GLY A 1 381 ? 31.589 24.359 50.914 1.00 13.42 408 GLY A O 1
ATOM 5640 N N . ARG A 1 382 ? 32.850 23.336 49.337 1.00 12.57 409 ARG A N 1
ATOM 5641 C CA . ARG A 1 382 ? 33.623 24.532 49.032 1.00 12.27 409 ARG A CA 1
ATOM 5642 C C . ARG A 1 382 ? 32.795 25.580 48.302 1.00 11.45 409 ARG A C 1
ATOM 5643 O O . ARG A 1 382 ? 33.088 26.761 48.408 1.00 11.95 409 ARG A O 1
ATOM 5664 N N . GLY A 1 383 ? 31.770 25.166 47.572 1.00 12.17 410 GLY A N 1
ATOM 5665 C CA . GLY A 1 383 ? 30.877 26.128 46.947 1.00 11.77 410 GLY A CA 1
ATOM 5666 C C . GLY A 1 383 ? 30.213 27.019 47.983 1.00 11.83 410 GLY A C 1
ATOM 5667 O O . GLY A 1 383 ? 30.146 28.240 47.811 1.00 13.15 410 GLY A O 1
ATOM 5671 N N . LEU A 1 384 ? 29.733 26.425 49.065 1.00 11.24 411 LEU A N 1
ATOM 5672 C CA . LEU A 1 384 ? 29.129 27.181 50.156 1.00 11.20 411 LEU A CA 1
ATOM 5673 C C . LEU A 1 384 ? 30.167 28.090 50.819 1.00 12.26 411 LEU A C 1
ATOM 5674 O O . LEU A 1 384 ? 29.864 29.233 51.188 1.00 11.83 411 LEU A O 1
ATOM 5690 N N . TYR A 1 385 ? 31.394 27.601 50.961 1.00 10.50 412 TYR A N 1
ATOM 5691 C CA . TYR A 1 385 ? 32.471 28.411 51.511 1.00 11.20 412 TYR A CA 1
ATOM 5692 C C . TYR A 1 385 ? 32.645 29.683 50.700 1.00 10.76 412 TYR A C 1
ATOM 5693 O O . TYR A 1 385 ? 32.744 30.770 51.263 1.00 10.96 412 TYR A O 1
ATOM 5711 N N . PHE A 1 386 ? 32.672 29.566 49.378 1.00 10.67 413 PHE A N 1
ATOM 5712 C CA . PHE A 1 386 ? 32.931 30.740 48.554 1.00 9.92 413 PHE A CA 1
ATOM 5713 C C . PHE A 1 386 ? 31.735 31.678 48.520 1.00 10.53 413 PHE A C 1
ATOM 5714 O O . PHE A 1 386 ? 31.922 32.893 48.469 1.00 10.98 413 PHE A O 1
ATOM 5731 N N . PHE A 1 387 ? 30.516 31.146 48.611 1.00 10.31 414 PHE A N 1
ATOM 5732 C CA . PHE A 1 387 ? 29.346 31.988 48.819 1.00 9.05 414 PHE A CA 1
ATOM 5733 C C . PHE A 1 387 ? 29.540 32.802 50.101 1.00 10.90 414 PHE A C 1
ATOM 5734 O O . PHE A 1 387 ? 29.322 34.028 50.140 1.00 10.02 414 PHE A O 1
ATOM 5751 N N . ASN A 1 388 ? 29.978 32.119 51.153 1.00 10.84 415 ASN A N 1
ATOM 5752 C CA . ASN A 1 388 ? 30.126 32.773 52.440 1.00 10.60 415 ASN A CA 1
ATOM 5753 C C . ASN A 1 388 ? 31.294 33.745 52.516 1.00 10.71 415 ASN A C 1
ATOM 5754 O O . ASN A 1 388 ? 31.282 34.649 53.364 1.00 11.29 415 ASN A O 1
ATOM 5765 N N . ARG A 1 389 ? 32.275 33.622 51.617 1.00 10.63 416 ARG A N 1
ATOM 5766 C CA . ARG A 1 389 ? 33.325 34.623 51.516 1.00 10.92 416 ARG A CA 1
ATOM 5767 C C . ARG A 1 389 ? 32.737 35.952 51.034 1.00 10.13 416 ARG A C 1
ATOM 5768 O O . ARG A 1 389 ? 33.172 37.018 51.467 1.00 10.46 416 ARG A O 1
ATOM 5789 N N . VAL A 1 390 ? 31.753 35.882 50.134 1.00 9.72 417 VAL A N 1
ATOM 5790 C CA . VAL A 1 390 ? 31.097 37.099 49.653 1.00 9.08 417 VAL A CA 1
ATOM 5791 C C . VAL A 1 390 ? 30.322 37.767 50.808 1.00 9.52 417 VAL A C 1
ATOM 5792 O O . VAL A 1 390 ? 30.369 38.994 50.995 1.00 9.71 417 VAL A O 1
ATOM 5805 N N . ARG A 1 391 ? 29.611 36.958 51.584 1.00 9.43 418 ARG A N 1
ATOM 5806 C CA . ARG A 1 391 ? 28.912 37.450 52.777 1.00 9.93 418 ARG A CA 1
ATOM 5807 C C . ARG A 1 391 ? 29.900 38.088 53.762 1.00 9.79 418 ARG A C 1
ATOM 5808 O O . ARG A 1 391 ? 29.657 39.182 54.307 1.00 10.69 418 ARG A O 1
ATOM 5829 N N . GLU A 1 392 ? 30.981 37.368 54.038 1.00 10.66 419 GLU A N 1
ATOM 5830 C CA . GLU A 1 392 ? 31.997 37.809 54.988 1.00 10.76 419 GLU A CA 1
ATOM 5831 C C . GLU A 1 392 ? 32.618 39.140 54.558 1.00 10.26 419 GLU A C 1
ATOM 5832 O O . GLU A 1 392 ? 32.838 40.035 55.377 1.00 12.31 419 GLU A O 1
ATOM 5844 N N . ARG A 1 393 ? 32.906 39.288 53.264 1.00 10.53 420 ARG A N 1
ATOM 5845 C CA . ARG A 1 393 ? 33.494 40.527 52.786 1.00 10.39 420 ARG A CA 1
ATOM 5846 C C . ARG A 1 393 ? 32.542 41.712 52.979 1.00 10.50 420 ARG A C 1
ATOM 5847 O O . ARG A 1 393 ? 32.986 42.828 53.274 1.00 10.62 420 ARG A O 1
ATOM 5868 N N . ALA A 1 394 ? 31.242 41.447 52.848 1.00 11.19 421 ALA A N 1
ATOM 5869 C CA . ALA A 1 394 ? 30.207 42.454 53.100 1.00 10.64 421 ALA A CA 1
ATOM 5870 C C . ALA A 1 394 ? 29.985 42.710 54.595 1.00 12.85 421 ALA A C 1
ATOM 5871 O O . ALA A 1 394 ? 29.209 43.589 54.955 1.00 12.29 421 ALA A O 1
ATOM 5878 N N . LYS A 1 395 ? 30.667 41.934 55.437 1.00 12.85 422 LYS A N 1
ATOM 5879 C CA . LYS A 1 395 ? 30.586 42.035 56.902 1.00 13.38 422 LYS A CA 1
ATOM 5880 C C . LYS A 1 395 ? 29.188 41.690 57.434 1.00 14.24 422 LYS A C 1
ATOM 5881 O O . LYS A 1 395 ? 28.723 42.264 58.420 1.00 14.78 422 LYS A O 1
ATOM 5900 N N . ILE A 1 396 ? 28.525 40.736 56.790 1.00 12.28 423 ILE A N 1
ATOM 5901 C CA . ILE A 1 396 ? 27.270 40.198 57.280 1.00 11.39 423 ILE A CA 1
ATOM 5902 C C . ILE A 1 396 ? 27.386 38.695 57.562 1.00 12.34 423 ILE A C 1
ATOM 5903 O O . ILE A 1 396 ? 28.383 38.045 57.219 1.00 12.99 423 ILE A O 1
ATOM 5919 N N . ASN A 1 397 ? 26.373 38.149 58.213 1.00 12.09 424 ASN A N 1
ATOM 5920 C CA . ASN A 1 397 ? 26.441 36.776 58.680 1.00 12.24 424 ASN A CA 1
ATOM 5921 C C . ASN A 1 397 ? 26.563 35.761 57.558 1.00 13.84 424 ASN A C 1
ATOM 5922 O O . ASN A 1 397 ? 25.974 35.913 56.488 1.00 13.37 424 ASN A O 1
ATOM 5933 N N . LYS A 1 398 ? 27.332 34.716 57.819 1.00 14.35 425 LYS A N 1
ATOM 5934 C CA . LYS A 1 398 ? 27.394 33.577 56.922 1.00 13.93 425 LYS A CA 1
ATOM 5935 C C . LYS A 1 398 ? 26.121 32.749 57.052 1.00 17.24 425 LYS A C 1
ATOM 5936 O O . LYS A 1 398 ? 25.426 32.798 58.080 1.00 16.44 425 LYS A O 1
ATOM 5955 N N . LYS A 1 399 ? 25.805 32.002 56.005 1.00 13.78 426 LYS A N 1
ATOM 5956 C CA . LYS A 1 399 ? 24.654 31.112 55.994 1.00 14.43 426 LYS A CA 1
ATOM 5957 C C . LYS A 1 399 ? 25.111 29.656 56.095 1.00 16.28 426 LYS A C 1
ATOM 5958 O O . LYS A 1 399 ? 26.077 29.253 55.455 1.00 16.03 426 LYS A O 1
ATOM 5977 N N . SER A 1 400 ? 24.411 28.866 56.913 1.00 15.84 427 SER A N 1
ATOM 5978 C CA . SER A 1 400 ? 24.757 27.458 57.101 1.00 16.79 427 SER A CA 1
ATOM 5979 C C . SER A 1 400 ? 24.191 26.590 55.990 1.00 16.69 427 SER A C 1
ATOM 5980 O O . SER A 1 400 ? 24.601 25.446 55.821 1.00 17.33 427 SER A O 1
ATOM 5988 N N . SER A 1 401 ? 23.242 27.138 55.240 1.00 15.20 428 SER A N 1
ATOM 5989 C CA . SER A 1 401 ? 22.701 26.470 54.061 1.00 14.59 428 SER A CA 1
ATOM 5990 C C . SER A 1 401 ? 22.145 27.533 53.121 1.00 15.44 428 SER A C 1
ATOM 5991 O O . SER A 1 401 ? 21.709 28.594 53.571 1.00 16.30 428 SER A O 1
ATOM 5999 N N . ILE A 1 402 ? 22.188 27.262 51.816 1.00 12.93 429 ILE A N 1
ATOM 6000 C CA . ILE A 1 402 ? 21.633 28.183 50.832 1.00 13.84 429 ILE A CA 1
ATOM 6001 C C . ILE A 1 402 ? 20.715 27.476 49.863 1.00 12.99 429 ILE A C 1
ATOM 6002 O O . ILE A 1 402 ? 20.874 26.273 49.587 1.00 14.03 429 ILE A O 1
ATOM 6018 N N . THR A 1 403 ? 19.753 28.240 49.360 1.00 12.10 430 THR A N 1
ATOM 6019 C CA . THR A 1 403 ? 18.875 27.818 48.289 1.00 11.49 430 THR A CA 1
ATOM 6020 C C . THR A 1 403 ? 19.080 28.740 47.079 1.00 11.44 430 THR A C 1
ATOM 6021 O O . THR A 1 403 ? 19.831 29.728 47.144 1.00 11.02 430 THR A O 1
ATOM 6032 N N . LEU A 1 404 ? 18.404 28.434 45.979 1.00 10.97 431 LEU A N 1
ATOM 6033 C CA . LEU A 1 404 ? 18.471 29.296 44.807 1.00 11.06 431 LEU A CA 1
ATOM 6034 C C . LEU A 1 404 ? 17.976 30.706 45.172 1.00 11.44 431 LEU A C 1
ATOM 6035 O O . LEU A 1 404 ? 18.515 31.706 44.686 1.00 10.64 431 LEU A O 1
ATOM 6051 N N . ASP A 1 405 ? 16.967 30.812 46.029 1.00 10.13 432 ASP A N 1
ATOM 6052 C CA . ASP A 1 405 ? 16.482 32.125 46.432 1.00 9.97 432 ASP A CA 1
ATOM 6053 C C . ASP A 1 405 ? 17.554 32.943 47.150 1.00 9.49 432 ASP A C 1
ATOM 6054 O O . ASP A 1 405 ? 17.635 34.163 46.970 1.00 9.53 432 ASP A O 1
ATOM 6063 N N . ASP A 1 406 ? 18.392 32.290 47.939 1.00 10.31 433 ASP A N 1
ATOM 6064 C CA . ASP A 1 406 ? 19.490 32.978 48.608 1.00 9.63 433 ASP A CA 1
ATOM 6065 C C . ASP A 1 406 ? 20.503 33.471 47.582 1.00 10.13 433 ASP A C 1
ATOM 6066 O O . ASP A 1 406 ? 21.051 34.560 47.725 1.00 10.36 433 ASP A O 1
ATOM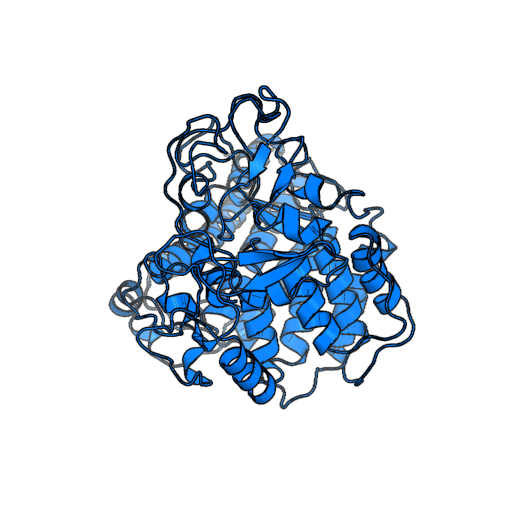 6075 N N . ILE A 1 407 ? 20.741 32.673 46.547 1.00 10.48 434 ILE A N 1
ATOM 6076 C CA . ILE A 1 407 ? 21.696 33.044 45.507 1.00 10.70 434 ILE A CA 1
ATOM 6077 C C . ILE A 1 407 ? 21.186 34.215 44.678 1.00 9.28 434 ILE A C 1
ATOM 6078 O O . ILE A 1 407 ? 21.953 35.140 44.370 1.00 8.79 434 ILE A O 1
ATOM 6094 N N . ILE A 1 408 ? 19.903 34.211 44.345 1.00 8.36 435 ILE A N 1
ATOM 6095 C CA . ILE A 1 408 ? 19.316 35.310 43.587 1.00 8.58 435 ILE A CA 1
ATOM 6096 C C . ILE A 1 408 ? 19.487 36.618 44.364 1.00 9.00 435 ILE A C 1
ATOM 6097 O O . ILE A 1 408 ? 19.903 37.635 43.809 1.00 10.22 435 ILE A O 1
ATOM 6113 N N . ARG A 1 409 ? 19.168 36.607 45.658 1.00 8.54 436 ARG A N 1
ATOM 6114 C CA . ARG A 1 409 ? 19.250 37.817 46.453 1.00 8.61 436 ARG A CA 1
ATOM 6115 C C . ARG A 1 409 ? 20.688 38.269 46.574 1.00 8.64 436 ARG A C 1
ATOM 6116 O O . ARG A 1 409 ? 20.975 39.450 46.451 1.00 8.96 436 ARG A O 1
ATOM 6137 N N . GLU A 1 410 ? 21.587 37.324 46.810 1.00 8.78 437 GLU A N 1
ATOM 6138 C CA . GLU A 1 410 ? 22.987 37.636 47.022 1.00 8.86 437 GLU A CA 1
ATOM 6139 C C . GLU A 1 410 ? 23.597 38.252 45.770 1.00 9.15 437 GLU A C 1
ATOM 6140 O O . GLU A 1 410 ? 24.354 39.224 45.855 1.00 8.97 437 GLU A O 1
ATOM 6152 N N . ARG A 1 411 ? 23.266 37.706 44.598 1.00 8.21 438 ARG A N 1
ATOM 6153 C CA . ARG A 1 411 ? 23.782 38.275 43.365 1.00 8.19 438 ARG A CA 1
ATOM 6154 C C . ARG A 1 411 ? 23.235 39.681 43.134 1.00 8.37 438 ARG A C 1
ATOM 6155 O O . ARG A 1 411 ? 23.983 40.577 42.733 1.00 9.07 438 ARG A O 1
ATOM 6176 N N . ARG A 1 412 ? 21.949 39.903 43.367 1.00 7.87 439 ARG A N 1
ATOM 6177 C CA . ARG A 1 412 ? 21.394 41.237 43.165 1.00 7.75 439 ARG A CA 1
ATOM 6178 C C . ARG A 1 412 ? 22.139 42.279 43.985 1.00 8.26 439 ARG A C 1
ATOM 6179 O O . ARG A 1 412 ? 22.484 43.349 43.458 1.00 8.70 439 ARG A O 1
ATOM 6200 N N . VAL A 1 413 ? 22.383 41.993 45.271 1.00 8.39 440 VAL A N 1
ATOM 6201 C CA . VAL A 1 413 ? 23.037 42.958 46.133 1.00 8.60 440 VAL A CA 1
ATOM 6202 C C . VAL A 1 413 ? 24.545 43.058 45.884 1.00 9.32 440 VAL A C 1
ATOM 6203 O O . VAL A 1 413 ? 25.119 44.126 46.049 1.00 9.96 440 VAL A O 1
ATOM 6216 N N . GLU A 1 414 ? 25.185 41.980 45.474 1.00 7.61 441 GLU A N 1
ATOM 6217 C CA . GLU A 1 414 ? 26.603 42.054 45.154 1.00 8.24 441 GLU A CA 1
ATOM 6218 C C . GLU A 1 414 ? 26.831 42.881 43.894 1.00 8.65 441 GLU A C 1
ATOM 6219 O O . GLU A 1 414 ? 27.818 43.626 43.820 1.00 8.54 441 GLU A O 1
ATOM 6231 N N . PHE A 1 415 ? 25.915 42.790 42.930 1.00 7.73 442 PHE A N 1
ATOM 6232 C CA . PHE A 1 415 ? 26.164 43.346 41.585 1.00 8.26 442 PHE A CA 1
ATOM 6233 C C . PHE A 1 415 ? 25.232 44.486 41.181 1.00 9.06 442 PHE A C 1
ATOM 6234 O O . PHE A 1 415 ? 25.172 44.857 40.012 1.00 8.77 442 PHE A O 1
ATOM 6251 N N . GLY A 1 416 ? 24.522 45.068 42.140 1.00 8.02 443 GLY A N 1
ATOM 6252 C CA . GLY A 1 416 ? 23.649 46.189 41.836 1.00 8.21 443 GLY A CA 1
ATOM 6253 C C . GLY A 1 416 ? 24.383 47.320 41.139 1.00 8.63 443 GLY A C 1
ATOM 6254 O O . GLY A 1 416 ? 25.496 47.683 41.527 1.00 8.23 443 GLY A O 1
ATOM 6258 N N . MET A 1 417 ? 23.762 47.864 40.090 1.00 9.02 444 MET A N 1
ATOM 6259 C CA . MET A 1 417 ? 24.332 48.982 39.320 1.00 7.98 444 MET A CA 1
ATOM 6260 C C . MET A 1 417 ? 25.665 48.633 38.659 1.00 9.41 444 MET A C 1
ATOM 6261 O O . MET A 1 417 ? 26.454 49.509 38.342 1.00 10.38 444 MET A O 1
ATOM 6275 N N . GLU A 1 418 ? 25.885 47.351 38.382 1.00 8.10 445 GLU A N 1
ATOM 6276 C CA . GLU A 1 418 ? 27.018 46.911 37.552 1.00 7.97 445 GLU A CA 1
ATOM 6277 C C . GLU A 1 418 ? 26.557 46.383 36.198 1.00 7.86 445 GLU A C 1
ATOM 6278 O O . GLU A 1 418 ? 27.352 45.827 35.445 1.00 8.90 445 GLU A O 1
ATOM 6290 N N . TYR A 1 419 ? 25.290 46.589 35.878 1.00 8.47 446 TYR A N 1
ATOM 6291 C CA . TYR A 1 419 ? 24.772 46.296 34.538 1.00 8.47 446 TYR A CA 1
ATOM 6292 C C . TYR A 1 419 ? 24.873 44.820 34.197 1.00 9.08 446 TYR A C 1
ATOM 6293 O O . TYR A 1 419 ? 25.088 44.465 33.042 1.00 10.18 446 TYR A O 1
ATOM 6311 N N . SER A 1 420 ? 24.690 43.974 35.209 1.00 9.22 447 SER A N 1
ATOM 6312 C CA . SER A 1 420 ? 24.796 42.534 35.052 1.00 9.73 447 SER A CA 1
ATOM 6313 C C . SER A 1 420 ? 23.557 41.762 35.512 1.00 8.65 447 SER A C 1
ATOM 6314 O O . SER A 1 420 ? 23.319 40.654 35.052 1.00 9.64 447 SER A O 1
ATOM 6322 N N . ASN A 1 421 ? 22.779 42.314 36.426 1.00 8.18 448 ASN A N 1
ATOM 6323 C CA . ASN A 1 421 ? 21.697 41.550 37.018 1.00 7.69 448 ASN A CA 1
ATOM 6324 C C . ASN A 1 421 ? 20.667 41.092 36.002 1.00 9.53 448 ASN A C 1
ATOM 6325 O O . ASN A 1 421 ? 20.134 40.002 36.144 1.00 8.93 448 ASN A O 1
ATOM 6336 N N . TRP A 1 422 ? 20.379 41.881 34.972 1.00 8.40 449 TRP A N 1
ATOM 6337 C CA . TRP A 1 422 ? 19.346 41.460 34.026 1.00 8.21 449 TRP A CA 1
ATOM 6338 C C . TRP A 1 422 ? 19.756 40.185 33.295 1.00 7.16 449 TRP A C 1
ATOM 6339 O O . TRP A 1 422 ? 18.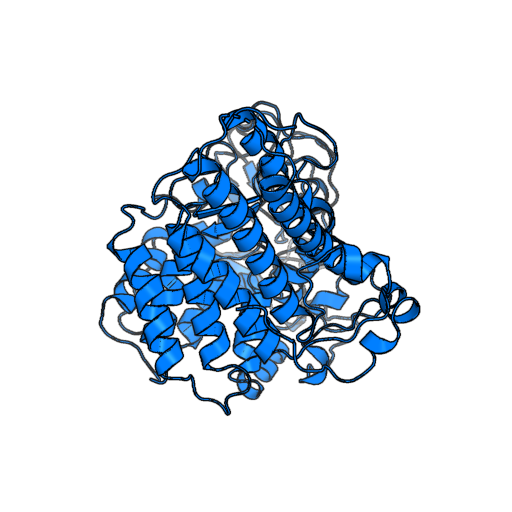945 39.291 33.075 1.00 8.46 449 TRP A O 1
ATOM 6360 N N . TYR A 1 423 ? 21.020 40.111 32.887 1.00 7.65 450 TYR A N 1
ATOM 6361 C CA . TYR A 1 423 ? 21.488 38.943 32.146 1.00 8.38 450 TYR A CA 1
ATOM 6362 C C . TYR A 1 423 ? 21.344 37.682 32.982 1.00 8.94 450 TYR A C 1
ATOM 6363 O O . TYR A 1 423 ? 20.982 36.625 32.459 1.00 8.85 450 TYR A O 1
ATOM 6381 N N . ASP A 1 424 ? 21.621 37.785 34.278 1.00 9.00 451 ASP A N 1
ATOM 6382 C CA . ASP A 1 424 ? 21.438 36.660 35.182 1.00 8.52 451 ASP A CA 1
ATOM 6383 C C . ASP A 1 424 ? 19.955 36.288 35.298 1.00 9.72 451 ASP A C 1
ATOM 6384 O O . ASP A 1 424 ? 19.621 35.107 35.361 1.00 8.98 451 ASP A O 1
ATOM 6393 N N . MET A 1 425 ? 19.070 37.278 35.325 1.00 9.15 452 MET A N 1
ATOM 6394 C CA . MET A 1 425 ? 17.637 37.011 35.401 1.00 8.30 452 MET A CA 1
ATOM 6395 C C . MET A 1 425 ? 17.123 36.306 34.141 1.00 9.17 452 MET A C 1
ATOM 6396 O O . MET A 1 425 ? 16.247 35.448 34.246 1.00 8.81 452 MET A O 1
ATOM 6410 N N . VAL A 1 426 ? 17.651 36.643 32.963 1.00 7.93 453 VAL A N 1
ATOM 6411 C CA . VAL A 1 426 ? 17.254 35.935 31.746 1.00 7.68 453 VAL A CA 1
ATOM 6412 C C . VAL A 1 426 ? 17.697 34.472 31.807 1.00 9.15 453 VAL A C 1
ATOM 6413 O O . VAL A 1 426 ? 16.928 33.568 31.446 1.00 9.12 453 VAL A O 1
ATOM 6426 N N . THR A 1 427 ? 18.930 34.234 32.259 1.00 8.13 454 THR A N 1
ATOM 6427 C CA . THR A 1 427 ? 19.404 32.867 32.448 1.00 8.25 454 THR A CA 1
ATOM 6428 C C . THR A 1 427 ? 18.464 32.076 33.366 1.00 9.30 454 THR A C 1
ATOM 6429 O O . THR A 1 427 ? 18.086 30.948 33.061 1.00 9.41 454 THR A O 1
ATOM 6440 N N . TRP A 1 428 ? 18.091 32.665 34.495 1.00 7.85 455 TRP A N 1
ATOM 6441 C CA . TRP A 1 428 ? 17.173 31.997 35.406 1.00 8.74 455 TRP A CA 1
ATOM 6442 C C . TRP A 1 428 ? 15.797 31.771 34.764 1.00 9.87 455 TRP A C 1
ATOM 6443 O O . TRP A 1 428 ? 15.180 30.726 34.991 1.00 10.56 455 TRP A O 1
ATOM 6464 N N . PHE A 1 429 ? 15.315 32.720 33.956 1.00 8.73 456 PHE A N 1
ATOM 6465 C CA . PHE A 1 429 ? 14.037 32.576 33.268 1.00 9.06 456 PHE A CA 1
ATOM 6466 C C . PHE A 1 429 ? 14.056 31.435 32.260 1.00 10.75 456 PHE A C 1
ATOM 6467 O O . PHE A 1 429 ? 13.054 30.731 32.077 1.00 11.15 456 PHE A O 1
ATOM 6484 N N . ARG A 1 430 ? 15.195 31.230 31.617 1.00 8.78 457 ARG A N 1
ATOM 6485 C CA . ARG A 1 430 ? 15.314 30.128 30.676 1.00 9.15 457 ARG A CA 1
ATOM 6486 C C . ARG A 1 430 ? 15.340 28.766 31.367 1.00 10.72 457 ARG A C 1
ATOM 6487 O O . ARG A 1 430 ? 15.061 27.741 30.730 1.00 12.26 457 ARG A O 1
ATOM 6508 N N . TYR A 1 431 ? 15.674 28.769 32.653 1.00 10.66 458 TYR A N 1
ATOM 6509 C CA . TYR A 1 431 ? 15.716 27.567 33.493 1.00 9.84 458 TYR A CA 1
ATOM 6510 C C . TYR A 1 431 ? 14.379 27.270 34.195 1.00 10.01 458 TYR A C 1
ATOM 6511 O O . TYR A 1 431 ? 13.839 26.160 34.081 1.00 11.00 458 TYR A O 1
ATOM 6529 N N . LEU A 1 432 ? 13.848 28.265 34.908 1.00 9.65 459 LEU A N 1
ATOM 6530 C CA . LEU A 1 432 ? 12.602 28.145 35.675 1.00 9.59 459 LEU A CA 1
ATOM 6531 C C . LEU A 1 432 ? 11.681 29.297 35.282 1.00 9.10 459 LEU A C 1
ATOM 6532 O O . LEU A 1 432 ? 11.520 30.262 36.019 1.00 10.27 459 LEU A O 1
ATOM 6548 N N . PRO A 1 433 ? 11.072 29.211 34.095 1.00 9.67 460 PRO A N 1
ATOM 6549 C CA . PRO A 1 433 ? 10.299 30.358 33.606 1.00 11.77 460 PRO A CA 1
ATOM 6550 C C . PRO A 1 433 ? 9.111 30.751 34.472 1.00 12.23 460 PRO A C 1
ATOM 6551 O O . PRO A 1 433 ? 8.878 31.932 34.678 1.00 12.01 460 PRO A O 1
ATOM 6562 N N . ASP A 1 434 ? 8.373 29.785 34.992 1.00 11.45 461 ASP A N 1
ATOM 6563 C CA . ASP A 1 434 ? 7.211 30.125 35.787 1.00 12.74 461 ASP A CA 1
ATOM 6564 C C . ASP A 1 434 ? 7.637 30.811 37.079 1.00 12.06 461 ASP A C 1
ATOM 6565 O O . ASP A 1 434 ? 7.043 31.816 37.468 1.00 11.47 461 ASP A O 1
ATOM 6574 N N . LYS A 1 435 ? 8.658 30.289 37.746 1.00 11.29 462 LYS A N 1
ATOM 6575 C CA . LYS A 1 435 ? 9.171 30.945 38.943 1.00 11.34 462 LYS A CA 1
ATOM 6576 C C . LYS A 1 435 ? 9.583 32.384 38.629 1.00 10.34 462 LYS A C 1
ATOM 6577 O O . LYS A 1 435 ? 9.267 33.318 39.369 1.00 11.41 462 LYS A O 1
ATOM 6596 N N . MET A 1 436 ? 10.353 32.572 37.569 1.00 10.50 463 MET A N 1
ATOM 6597 C CA . MET A 1 436 ? 10.868 33.907 37.306 1.00 9.70 463 MET A CA 1
ATOM 6598 C C . MET A 1 436 ? 9.824 34.899 36.802 1.00 8.48 463 MET A C 1
ATOM 6599 O O . MET A 1 436 ? 9.913 36.074 37.106 1.00 9.47 463 MET A O 1
ATOM 6613 N N . LEU A 1 437 ? 8.823 34.453 36.049 1.00 9.78 464 LEU A N 1
ATOM 6614 C CA . LEU A 1 437 ? 7.748 35.359 35.677 1.00 10.61 464 LEU A CA 1
ATOM 6615 C C . LEU A 1 437 ? 7.011 35.828 36.935 1.00 8.97 464 LEU A C 1
ATOM 6616 O O . LEU A 1 437 ? 6.657 37.000 37.059 1.00 10.49 464 LEU A O 1
ATOM 6632 N N . ASN A 1 438 ? 6.783 34.922 37.879 1.00 10.51 465 ASN A N 1
ATOM 6633 C CA . ASN A 1 438 ? 6.148 35.315 39.138 1.00 11.51 465 ASN A CA 1
ATOM 6634 C C . ASN A 1 438 ? 7.034 36.301 39.893 1.00 11.11 465 ASN A C 1
ATOM 6635 O O . ASN A 1 438 ? 6.561 37.307 40.422 1.00 11.68 465 ASN A O 1
ATOM 6646 N N . TYR A 1 439 ? 8.340 36.029 39.896 1.00 10.01 466 TYR A N 1
ATOM 6647 C CA . TYR A 1 439 ? 9.312 36.933 40.507 1.00 9.59 466 TYR A CA 1
ATOM 6648 C C . TYR A 1 439 ? 9.207 38.333 39.868 1.00 9.08 466 TYR A C 1
ATOM 6649 O O . TYR A 1 439 ? 9.059 39.334 40.559 1.00 9.58 466 TYR A O 1
ATOM 6667 N N . PHE A 1 440 ? 9.273 38.415 38.541 1.00 8.55 467 PHE A N 1
ATOM 6668 C CA . PHE A 1 440 ? 9.264 39.724 37.871 1.00 9.52 467 PHE A CA 1
ATOM 6669 C C . PHE A 1 440 ? 7.978 40.504 38.161 1.00 9.11 467 PHE A C 1
ATOM 6670 O O . PHE A 1 440 ? 8.017 41.721 38.346 1.00 10.21 467 PHE A O 1
ATOM 6687 N N . ASN A 1 441 ? 6.852 39.798 38.195 1.00 9.92 468 ASN A N 1
ATOM 6688 C CA . ASN A 1 441 ? 5.564 40.417 38.479 1.00 11.22 468 ASN A CA 1
ATOM 6689 C C . ASN A 1 441 ? 5.391 40.816 39.929 1.00 13.26 468 ASN A C 1
ATOM 6690 O O . ASN A 1 441 ? 4.444 41.528 40.253 1.00 16.19 468 ASN A O 1
ATOM 6701 N N . ASN A 1 442 ? 6.285 40.371 40.791 1.00 10.96 469 ASN A N 1
ATOM 6702 C CA . ASN A 1 442 ? 6.252 40.742 42.194 1.00 11.44 469 ASN A CA 1
ATOM 6703 C C . ASN A 1 442 ? 7.337 41.714 42.607 1.00 10.21 469 ASN A C 1
ATOM 6704 O O . ASN A 1 442 ? 7.548 41.933 43.792 1.00 13.08 469 ASN A O 1
ATOM 6715 N N . GLN A 1 443 ? 7.967 42.357 41.626 1.00 11.61 470 GLN A N 1
ATOM 6716 C CA . GLN A 1 443 ? 9.022 43.335 41.892 1.00 10.69 470 GLN A CA 1
ATOM 6717 C C . GLN A 1 443 ? 8.490 44.765 42.005 1.00 11.52 470 GLN A C 1
ATOM 6718 O O . GLN A 1 443 ? 9.246 45.688 42.233 1.00 12.22 470 GLN A O 1
ATOM 6732 N N . TRP A 1 444 ? 7.188 44.941 41.821 1.00 11.81 471 TRP A N 1
ATOM 6733 C CA . TRP A 1 444 ? 6.563 46.272 41.892 1.00 13.71 471 TRP A CA 1
ATOM 6734 C C . TRP A 1 444 ? 7.246 47.235 40.925 1.00 11.21 471 TRP A C 1
ATOM 6735 O O . TRP A 1 444 ? 7.543 48.382 41.261 1.00 11.60 471 TRP A O 1
ATOM 6756 N N . ARG A 1 445 ? 7.511 46.747 39.725 1.00 11.94 472 ARG A N 1
ATOM 6757 C CA . ARG A 1 445 ? 8.213 47.541 38.732 1.00 12.64 472 ARG A CA 1
ATOM 6758 C C . ARG A 1 445 ? 7.412 48.783 38.351 1.00 13.12 472 ARG A C 1
ATOM 6759 O O . ARG A 1 445 ? 6.220 48.708 38.065 1.00 14.00 472 ARG A O 1
ATOM 6780 N N . GLY A 1 446 ? 8.086 49.927 38.366 1.00 12.60 473 GLY A N 1
ATOM 6781 C CA . GLY A 1 446 ? 7.451 51.195 38.026 1.00 13.62 473 GLY A CA 1
ATOM 6782 C C . GLY A 1 446 ? 6.853 51.928 39.213 1.00 13.63 473 GLY A C 1
ATOM 6783 O O . GLY A 1 446 ? 6.518 53.106 39.087 1.00 14.58 473 GLY A O 1
ATOM 6787 N N . TYR A 1 447 ? 6.703 51.246 40.343 1.00 12.92 474 TYR A N 1
ATOM 6788 C CA . TYR A 1 447 ? 6.330 51.921 41.583 1.00 13.24 474 TYR A CA 1
ATOM 6789 C C . TYR A 1 447 ? 7.560 52.591 42.159 1.00 18.07 474 TYR A C 1
ATOM 6790 O O . TYR A 1 447 ? 8.640 52.011 42.183 1.00 22.67 474 TYR A O 1
ATOM 6808 N N . ARG A 1 448 ? 7.392 53.816 42.623 1.00 16.08 475 ARG A N 1
ATOM 6809 C CA . ARG A 1 448 ? 8.472 54.584 43.228 1.00 15.86 475 ARG A CA 1
ATOM 6810 C C . ARG A 1 448 ? 7.787 55.398 44.309 1.00 17.27 475 ARG A C 1
ATOM 6811 O O . ARG A 1 448 ? 6.565 55.351 44.434 1.00 16.34 475 ARG A O 1
ATOM 6832 N N . THR A 1 449 ? 8.551 56.127 45.107 1.00 13.64 476 THR A N 1
ATOM 6833 C CA . THR A 1 449 ? 7.938 56.844 46.218 1.00 14.18 476 THR A CA 1
ATOM 6834 C C . THR A 1 449 ? 8.756 58.083 46.545 1.00 14.99 476 THR A C 1
ATOM 6835 O O . THR A 1 449 ? 9.956 58.120 46.298 1.00 15.21 476 THR A O 1
ATOM 6846 N N . ASP A 1 450 ? 8.085 59.101 47.079 1.00 15.47 477 ASP A N 1
ATOM 6847 C CA . ASP A 1 450 ? 8.695 60.407 47.271 1.00 17.28 477 ASP A CA 1
ATOM 6848 C C . ASP A 1 450 ? 9.752 60.443 48.353 1.00 15.19 477 ASP A C 1
ATOM 6849 O O . ASP A 1 450 ? 10.737 61.182 48.234 1.00 17.03 477 ASP A O 1
ATOM 6858 N N . ALA A 1 451 ? 9.550 59.678 49.422 1.00 14.64 478 ALA A N 1
ATOM 6859 C CA . ALA A 1 451 ? 10.433 59.746 50.568 1.00 13.56 478 ALA A CA 1
ATOM 6860 C C . ALA A 1 451 ? 10.835 58.386 51.090 1.00 12.80 478 ALA A C 1
ATOM 6861 O O . ALA A 1 451 ? 10.000 57.531 51.387 1.00 14.36 478 ALA A O 1
ATOM 6868 N N . ILE A 1 452 ? 12.142 58.219 51.206 1.00 13.33 479 ILE A N 1
ATOM 6869 C CA . ILE A 1 452 ? 12.740 57.061 51.831 1.00 13.58 479 ILE A CA 1
ATOM 6870 C C . ILE A 1 452 ? 13.593 57.594 52.969 1.00 14.25 479 ILE A C 1
ATOM 6871 O O . ILE A 1 452 ? 14.500 58.394 52.747 1.00 14.91 479 ILE A O 1
ATOM 6887 N N . ILE A 1 453 ? 13.278 57.189 54.189 1.00 16.93 480 ILE A N 1
ATOM 6888 C CA . ILE A 1 453 ? 13.994 57.679 55.367 1.00 15.85 480 ILE A CA 1
ATOM 6889 C C . ILE A 1 453 ? 14.394 56.515 56.261 1.00 18.26 480 ILE A C 1
ATOM 6890 O O . ILE A 1 453 ? 13.979 55.381 56.025 1.00 19.27 480 ILE A O 1
ATOM 6906 N N . LYS A 1 454 ? 15.207 56.794 57.277 1.00 17.66 481 LYS A N 1
ATOM 6907 C CA . LYS A 1 454 ? 15.654 55.762 58.215 1.00 21.24 481 LYS A CA 1
ATOM 6908 C C . LYS A 1 454 ? 15.175 55.993 59.632 1.00 25.32 481 LYS A C 1
ATOM 6909 O O . LYS A 1 454 ? 15.005 57.135 60.054 1.00 25.74 481 LYS A O 1
ATOM 6928 N N . ASP A 1 455 ? 14.962 54.897 60.357 1.00 24.94 482 ASP A N 1
ATOM 6929 C CA . ASP A 1 455 ? 14.697 54.971 61.792 1.00 30.76 482 ASP A CA 1
ATOM 6930 C C . ASP A 1 455 ? 15.992 54.836 62.593 1.00 36.01 482 ASP A C 1
ATOM 6931 O O . ASP A 1 455 ? 17.074 54.685 62.022 1.00 33.45 482 ASP A O 1
ATOM 6940 N N . GLU A 1 456 ? 15.865 54.886 63.918 1.00 39.01 483 GLU A N 1
ATOM 6941 C CA . GLU A 1 456 ? 17.012 54.821 64.821 1.00 39.09 483 GLU A CA 1
ATOM 6942 C C . GLU A 1 456 ? 17.894 53.608 64.560 1.00 33.59 483 GLU A C 1
ATOM 6943 O O . GLU A 1 456 ? 19.114 53.676 64.704 1.00 45.94 483 GLU A O 1
ATOM 6949 N N . ASP A 1 457 ? 17.273 52.497 64.186 1.00 32.52 484 ASP A N 1
ATOM 6950 C CA . ASP A 1 457 ? 18.011 51.263 63.951 1.00 35.72 484 ASP A CA 1
ATOM 6951 C C . ASP A 1 457 ? 18.572 51.190 62.535 1.00 31.15 484 ASP A C 1
ATOM 6952 O O . ASP A 1 457 ? 19.161 50.182 62.150 1.00 36.81 484 ASP A O 1
ATOM 6957 N N . GLY A 1 458 ? 18.382 52.261 61.767 1.00 36.04 485 GLY A N 1
ATOM 6958 C CA . GLY A 1 458 ? 18.914 52.355 60.414 1.00 29.04 485 GLY A CA 1
ATOM 6959 C C . GLY A 1 458 ? 18.093 51.634 59.363 1.00 34.62 485 GLY A C 1
ATOM 6960 O O . GLY A 1 458 ? 18.547 51.450 58.234 1.00 32.20 485 GLY A O 1
ATOM 6963 N N . LYS A 1 459 ? 16.878 51.233 59.717 1.00 24.45 486 LYS A N 1
ATOM 6964 C CA . LYS A 1 459 ? 16.022 50.526 58.782 1.00 25.71 486 LYS A CA 1
ATOM 6965 C C . LYS A 1 459 ? 15.350 51.534 57.852 1.00 23.66 486 LYS A C 1
ATOM 6966 O O . LYS A 1 459 ? 14.973 52.627 58.280 1.00 20.18 486 LYS A O 1
ATOM 6985 N N . LEU A 1 460 ? 15.201 51.158 56.582 1.00 21.51 487 LEU A N 1
ATOM 6986 C CA . LEU A 1 460 ? 14.568 52.025 55.596 1.00 16.76 487 LEU A CA 1
ATOM 6987 C C . LEU A 1 460 ? 13.049 51.999 55.702 1.00 18.30 487 LEU A C 1
ATOM 6988 O O . LEU A 1 460 ? 12.461 50.943 55.916 1.00 20.45 487 LEU A O 1
ATOM 7004 N N . HIS A 1 461 ? 12.427 53.167 55.532 1.00 17.05 488 HIS A N 1
ATOM 7005 C CA . HIS A 1 461 ? 10.975 53.295 55.507 1.00 19.33 488 HIS A CA 1
ATOM 7006 C C . HIS A 1 461 ? 10.579 54.047 54.249 1.00 15.85 488 HIS A C 1
ATOM 7007 O O . HIS A 1 461 ? 11.251 55.005 53.851 1.00 15.55 488 HIS A O 1
ATOM 7022 N N . PHE A 1 462 ? 9.507 53.586 53.616 1.00 14.57 489 PHE A N 1
ATOM 7023 C CA . PHE A 1 462 ? 9.098 54.039 52.290 1.00 14.85 489 PHE A CA 1
ATOM 7024 C C . PHE A 1 462 ? 7.729 54.703 52.363 1.00 18.53 489 PHE A C 1
ATOM 7025 O O . PHE A 1 462 ? 6.793 54.148 52.950 1.00 16.86 489 PHE A O 1
ATOM 7042 N N . GLY A 1 463 ? 7.614 55.886 51.770 1.00 15.10 490 GLY A N 1
ATOM 7043 C CA . GLY A 1 463 ? 6.355 56.605 51.753 1.00 16.94 490 GLY A CA 1
ATOM 7044 C C . GLY A 1 463 ? 6.496 57.982 51.137 1.00 15.01 490 GLY A C 1
ATOM 7045 O O . GLY A 1 463 ? 7.147 58.167 50.117 1.00 15.32 490 GLY A O 1
ATOM 7049 N N . LYS A 1 464 ? 5.878 58.978 51.765 1.00 17.31 491 LYS A N 1
ATOM 7050 C CA . LYS A 1 464 ? 5.925 60.337 51.249 1.00 17.33 491 LYS A CA 1
ATOM 7051 C C . LYS A 1 464 ? 5.759 61.310 52.397 1.00 18.58 491 LYS A C 1
ATOM 7052 O O . LYS A 1 464 ? 5.481 60.903 53.524 1.00 20.90 491 LYS A O 1
ATOM 7071 N N . TYR A 1 465 ? 5.955 62.588 52.117 1.00 22.61 492 TYR A N 1
ATOM 7072 C CA . TYR A 1 465 ? 5.636 63.621 53.099 1.00 21.65 492 TYR A CA 1
ATOM 7073 C C . TYR A 1 465 ? 4.235 64.178 52.853 1.00 29.84 492 TYR A C 1
ATOM 7074 O O . TYR A 1 465 ? 3.709 64.110 51.745 1.00 25.02 492 TYR A O 1
ATOM 7092 N N . ASP A 1 466 ? 3.625 64.709 53.907 1.00 29.31 493 ASP A N 1
ATOM 7093 C CA . ASP A 1 466 ? 2.337 65.385 53.784 1.00 36.04 493 ASP A CA 1
ATOM 7094 C C . ASP A 1 466 ? 2.604 66.724 53.107 1.00 35.50 493 ASP A C 1
ATOM 7095 O O . ASP A 1 466 ? 3.739 67.013 52.717 1.00 28.12 493 ASP A O 1
ATOM 7104 N N . THR A 1 467 ? 1.564 67.544 52.983 1.00 34.42 494 THR A N 1
ATOM 7105 C CA . THR A 1 467 ? 1.691 68.856 52.351 1.00 35.21 494 THR A CA 1
ATOM 7106 C C . THR A 1 467 ? 2.811 69.697 52.974 1.00 31.00 494 THR A C 1
ATOM 7107 O O . THR A 1 467 ? 3.442 70.495 52.287 1.00 27.45 494 THR A O 1
ATOM 7118 N N . ASP A 1 468 ? 3.065 69.505 54.267 1.00 34.31 495 ASP A N 1
ATOM 7119 C CA . ASP A 1 468 ? 4.085 70.282 54.975 1.00 33.10 495 ASP A CA 1
ATOM 7120 C C . ASP A 1 468 ? 5.526 69.884 54.632 1.00 33.90 495 ASP A C 1
ATOM 7121 O O . ASP A 1 468 ? 6.474 70.569 55.019 1.00 30.99 495 ASP A O 1
ATOM 7130 N N . GLY A 1 469 ? 5.692 68.777 53.913 1.00 32.86 496 GLY A N 1
ATOM 7131 C CA . GLY A 1 469 ? 7.012 68.333 53.502 1.00 27.16 496 GLY A CA 1
ATOM 7132 C C . GLY A 1 469 ? 7.889 67.831 54.639 1.00 33.69 496 GLY A C 1
ATOM 7133 O O . GLY A 1 469 ? 9.089 67.613 54.446 1.00 27.36 496 GLY A O 1
ATOM 7137 N N . THR A 1 470 ? 7.298 67.640 55.820 1.00 29.67 497 THR A N 1
ATOM 7138 C CA . THR A 1 470 ? 8.053 67.219 57.003 1.00 26.81 497 THR A CA 1
ATOM 7139 C C . THR A 1 470 ? 7.419 66.025 57.717 1.00 22.87 497 THR A C 1
ATOM 7140 O O . THR A 1 470 ? 8.113 65.241 58.358 1.00 27.13 497 THR A O 1
ATOM 7151 N N . THR A 1 471 ? 6.102 65.900 57.610 1.00 24.08 498 THR A N 1
ATOM 7152 C CA . THR A 1 471 ? 5.376 64.810 58.247 1.00 23.10 498 THR A CA 1
ATOM 7153 C C . THR A 1 471 ? 5.357 63.580 57.344 1.00 21.38 498 THR A C 1
ATOM 7154 O O . THR A 1 471 ? 4.722 63.575 56.292 1.00 20.73 498 THR A O 1
ATOM 7165 N N . PHE A 1 472 ? 6.038 62.533 57.786 1.00 22.09 499 PHE A N 1
ATOM 7166 C CA . PHE A 1 472 ? 6.203 61.333 56.976 1.00 20.05 499 PHE A CA 1
ATOM 7167 C C . PHE A 1 472 ? 4.964 60.436 57.036 1.00 22.09 499 PHE A C 1
ATOM 7168 O O . PHE A 1 472 ? 4.428 60.161 58.114 1.00 25.38 499 PHE A O 1
ATOM 7185 N N . LEU A 1 473 ? 4.503 60.007 55.863 1.00 17.82 500 LEU A N 1
ATOM 7186 C CA . LEU A 1 473 ? 3.376 59.089 55.727 1.00 18.32 500 LEU A CA 1
ATOM 7187 C C . LEU A 1 473 ? 3.889 57.800 55.118 1.00 21.49 500 LEU A C 1
ATOM 7188 O O . LEU A 1 473 ? 4.407 57.812 53.998 1.00 20.19 500 LEU A O 1
ATOM 7204 N N . GLU A 1 474 ? 3.751 56.701 55.851 1.00 17.75 501 GLU A N 1
ATOM 7205 C CA . GLU A 1 474 ? 4.422 55.453 55.498 1.00 16.53 501 GLU A CA 1
ATOM 7206 C C . GLU A 1 474 ? 3.530 54.421 54.808 1.00 22.60 501 GLU A C 1
ATOM 7207 O O . GLU A 1 474 ? 2.382 54.218 55.189 1.00 28.30 501 GLU A O 1
ATOM 7219 N N . GLY A 1 475 ? 4.076 53.765 53.788 1.00 22.39 502 GLY A N 1
ATOM 7220 C CA . GLY A 1 475 ? 3.495 52.537 53.275 1.00 20.54 502 GLY A CA 1
ATOM 7221 C C . GLY A 1 475 ? 3.082 52.603 51.816 1.00 19.66 502 GLY A C 1
ATOM 7222 O O . GLY A 1 475 ? 3.038 53.686 51.232 1.00 20.16 502 GLY A O 1
ATOM 7226 N N . PRO A 1 476 ? 2.761 51.437 51.219 1.00 19.80 503 PRO A N 1
ATOM 7227 C CA . PRO A 1 476 ? 2.442 51.325 49.793 1.00 20.73 503 PRO A CA 1
ATOM 7228 C C . PRO A 1 476 ? 1.300 52.198 49.302 1.00 22.51 503 PRO A C 1
ATOM 7229 O O . PRO A 1 476 ? 1.270 52.529 48.119 1.00 23.45 503 PRO A O 1
ATOM 7240 N N . GLU A 1 477 ? 0.371 52.576 50.173 1.00 25.00 504 GLU A N 1
ATOM 7241 C CA . GLU A 1 477 ? -0.724 53.427 49.736 1.00 23.18 504 GLU A CA 1
ATOM 7242 C C . GLU A 1 477 ? -0.212 54.814 49.333 1.00 24.84 504 GLU A C 1
ATOM 7243 O O . GLU A 1 477 ? -0.899 55.567 48.638 1.00 24.01 504 GLU A O 1
ATOM 7255 N N . TYR A 1 478 ? 1.010 55.140 49.755 1.00 20.96 505 TYR A N 1
ATOM 7256 C CA . TYR A 1 478 ? 1.605 56.443 49.458 1.00 21.18 505 TYR A CA 1
ATOM 7257 C C . TYR A 1 478 ? 2.645 56.390 48.341 1.00 17.62 505 TYR A C 1
ATOM 7258 O O . TYR A 1 478 ? 3.237 57.413 48.001 1.00 19.53 505 TYR A O 1
ATOM 7276 N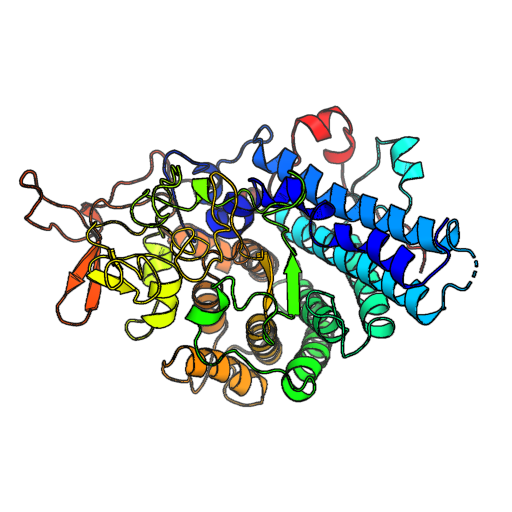 N . TYR A 1 479 ? 2.870 55.211 47.773 1.00 19.13 506 TYR A N 1
ATOM 7277 C CA . TYR A 1 479 ? 3.761 55.090 46.625 1.00 19.28 506 TYR A CA 1
ATOM 7278 C C . TYR A 1 479 ? 3.110 55.726 45.410 1.00 22.02 506 TYR A C 1
ATOM 7279 O O . TYR A 1 479 ? 1.884 55.837 45.335 1.00 23.58 506 TYR A O 1
ATOM 7297 N N . THR A 1 480 ? 3.935 56.138 44.458 1.00 18.71 507 THR A N 1
ATOM 7298 C CA . THR A 1 480 ? 3.457 56.587 43.164 1.00 21.80 507 THR A CA 1
ATOM 7299 C C . THR A 1 480 ? 3.378 55.360 42.273 1.00 23.99 507 THR A C 1
ATOM 7300 O O . THR A 1 480 ? 4.394 54.720 41.989 1.00 18.70 507 THR A O 1
ATOM 7311 N N . ALA A 1 481 ? 2.170 54.995 41.861 1.00 23.42 508 ALA A N 1
ATOM 7312 C CA . ALA A 1 481 ? 1.999 53.844 40.983 1.00 24.40 508 ALA A CA 1
ATOM 7313 C C . ALA A 1 481 ? 2.323 54.200 39.535 1.00 28.43 508 ALA A C 1
ATOM 7314 O O . ALA A 1 481 ? 2.187 55.350 39.123 1.00 33.53 508 ALA A O 1
ATOM 7316 N N . PRO A 1 482 ? 2.782 53.218 38.758 1.00 30.75 509 PRO A N 1
ATOM 7317 C CA . PRO A 1 482 ? 3.074 53.478 37.347 1.00 32.72 509 PRO A CA 1
ATOM 7318 C C . PRO A 1 482 ? 1.799 53.728 36.541 1.00 36.74 509 PRO A C 1
ATOM 7319 O O . PRO A 1 482 ? 0.719 53.333 36.974 1.00 32.32 509 PRO A O 1
ATOM 7323 N N . GLU A 1 483 ? 1.931 54.394 35.397 1.00 41.38 510 GLU A N 1
ATOM 7324 C CA . GLU A 1 483 ? 0.791 54.648 34.524 1.00 49.30 510 GLU A CA 1
ATOM 7325 C C . GLU A 1 483 ? 0.122 53.331 34.170 1.00 50.26 510 GLU A C 1
ATOM 7326 O O . GLU A 1 483 ? -1.104 53.213 34.192 1.00 52.37 510 GLU A O 1
ATOM 7332 N N . PHE A 1 484 ? 0.949 52.340 33.858 1.00 46.16 511 PHE A N 1
ATOM 7333 C CA . PHE A 1 484 ? 0.468 51.018 33.493 1.00 48.71 511 PHE A CA 1
ATOM 7334 C C . PHE A 1 484 ? 1.312 49.936 34.138 1.00 47.05 511 PHE A C 1
ATOM 7335 O O . PHE A 1 484 ? 2.544 50.005 34.123 1.00 45.46 511 PHE A O 1
ATOM 7351 N N . THR A 1 485 ? 0.637 48.952 34.724 1.00 47.77 512 THR A N 1
ATOM 7352 C CA . THR A 1 485 ? 1.287 47.726 35.161 1.00 41.20 512 THR A CA 1
ATOM 7353 C C . THR A 1 485 ? 0.953 46.624 34.158 1.00 39.77 512 THR A C 1
ATOM 7354 O O . THR A 1 485 ? -0.204 46.233 33.998 1.00 36.97 512 THR A O 1
ATOM 7365 N N . ILE A 1 486 ? 1.983 46.157 33.467 1.00 33.94 513 ILE A N 1
ATOM 7366 C CA . ILE A 1 486 ? 1.864 45.086 32.496 1.00 27.74 513 ILE A CA 1
ATOM 7367 C C . ILE A 1 486 ? 2.015 43.760 33.228 1.00 19.69 513 ILE A C 1
ATOM 7368 O O . ILE A 1 486 ? 2.867 43.646 34.105 1.00 20.21 513 ILE A O 1
ATOM 7384 N N . ASN A 1 487 ? 1.176 42.776 32.891 1.00 13.80 514 ASN A N 1
ATOM 7385 C CA . ASN A 1 487 ? 1.401 41.397 33.316 1.00 14.32 514 ASN A CA 1
ATOM 7386 C C . ASN A 1 487 ? 2.548 40.824 32.481 1.00 13.96 514 ASN A C 1
ATOM 7387 O O . ASN A 1 487 ? 2.434 40.645 31.267 1.00 15.12 514 ASN A O 1
ATOM 7398 N N . ILE A 1 488 ? 3.669 40.571 33.135 1.00 11.94 515 ILE A N 1
ATOM 7399 C CA . ILE A 1 488 ? 4.888 40.167 32.439 1.00 12.15 515 ILE A CA 1
ATOM 7400 C C . ILE A 1 488 ? 4.769 38.694 32.106 1.00 10.79 515 ILE A C 1
ATOM 7401 O O . ILE A 1 488 ? 4.536 37.859 32.990 1.00 11.87 515 ILE A O 1
ATOM 7417 N N . GLU A 1 489 ? 4.934 38.392 30.823 1.00 11.04 516 GLU A N 1
ATOM 7418 C CA . GLU A 1 489 ? 4.793 37.044 30.295 1.00 12.10 516 GLU A CA 1
ATOM 7419 C C . GLU A 1 489 ? 6.058 36.595 29.573 1.00 11.70 516 GLU A C 1
ATOM 7420 O O . GLU A 1 489 ? 6.969 37.392 29.353 1.00 11.49 516 GLU A O 1
ATOM 7432 N N . ALA A 1 490 ? 6.100 35.328 29.180 1.00 12.51 517 ALA A N 1
ATOM 7433 C CA . ALA A 1 490 ? 7.282 34.778 28.528 1.00 11.58 517 ALA A CA 1
ATOM 7434 C C . ALA A 1 490 ? 7.693 35.593 27.304 1.00 11.74 517 ALA A C 1
ATOM 7435 O O . ALA A 1 490 ? 8.886 35.845 27.092 1.00 12.59 517 ALA A O 1
ATOM 7442 N N . GLU A 1 491 ? 6.719 36.021 26.504 1.00 11.84 518 GLU A N 1
ATOM 7443 C CA . GLU A 1 491 ? 7.005 36.752 25.276 1.00 12.01 518 GLU A CA 1
ATOM 7444 C C . GLU A 1 491 ? 7.652 38.117 25.529 1.00 13.48 518 GLU A C 1
ATOM 7445 O O . GLU A 1 491 ? 8.247 38.697 24.624 1.00 14.97 518 GLU A O 1
ATOM 7457 N N . ASP A 1 492 ? 7.566 38.621 26.756 1.00 11.38 519 ASP A N 1
ATOM 7458 C CA . ASP A 1 492 ? 8.126 39.926 27.090 1.00 10.02 519 ASP A CA 1
ATOM 7459 C C . ASP A 1 492 ? 9.616 39.919 27.400 1.00 10.57 519 ASP A C 1
ATOM 7460 O O . ASP A 1 492 ? 10.260 40.970 27.373 1.00 11.60 519 ASP A O 1
ATOM 7469 N N . ILE A 1 493 ? 10.166 38.755 27.692 1.00 10.18 520 ILE A N 1
ATOM 7470 C CA . ILE A 1 493 ? 11.485 38.715 28.316 1.00 9.52 520 ILE A CA 1
ATOM 7471 C C . ILE A 1 493 ? 12.612 39.071 27.353 1.00 9.48 520 ILE A C 1
ATOM 7472 O O . ILE A 1 493 ? 13.402 39.973 27.649 1.00 9.86 520 ILE A O 1
ATOM 7488 N N . PHE A 1 494 ? 12.687 38.377 26.223 1.00 8.79 521 PHE A N 1
ATOM 7489 C CA . PHE A 1 494 ? 13.680 38.690 25.208 1.00 9.27 521 PHE A CA 1
ATOM 7490 C C . PHE A 1 494 ? 13.220 39.904 24.416 1.00 11.29 521 PHE A C 1
ATOM 7491 O O . PHE A 1 494 ? 12.035 40.055 24.103 1.00 13.36 521 PHE A O 1
ATOM 7508 N N . LEU A 1 495 ? 14.160 40.795 24.123 1.00 10.61 522 LEU A N 1
ATOM 7509 C CA . LEU A 1 495 ? 13.868 42.050 23.444 1.00 11.82 522 LEU A CA 1
ATOM 7510 C C . LEU A 1 495 ? 13.753 41.869 21.931 1.00 11.26 522 LEU A C 1
ATOM 7511 O O . LEU A 1 495 ? 14.289 40.931 21.377 1.00 11.95 522 LEU A O 1
ATOM 7527 N N . PRO A 1 496 ? 13.015 42.766 21.256 1.00 12.09 523 PRO A N 1
ATOM 7528 C CA . PRO A 1 496 ? 12.871 42.671 19.804 1.00 13.21 523 PRO A CA 1
ATOM 7529 C C . PRO A 1 496 ? 14.156 43.076 19.096 1.00 11.84 523 PRO A C 1
ATOM 7530 O O . PRO A 1 496 ? 14.965 43.828 19.646 1.00 10.98 523 PRO A O 1
ATOM 7541 N N . TYR A 1 497 ? 14.354 42.562 17.884 1.00 12.13 524 TYR A N 1
ATOM 7542 C CA . TYR A 1 497 ? 15.477 42.999 17.053 1.00 11.39 524 TYR A CA 1
ATOM 7543 C C . TYR A 1 497 ? 15.247 44.462 16.691 1.00 14.32 524 TYR A C 1
ATOM 7544 O O . TYR A 1 497 ? 14.104 44.890 16.547 1.00 14.27 524 TYR A O 1
ATOM 7562 N N . PRO A 1 498 ? 16.325 45.247 16.577 1.00 12.80 525 PRO A N 1
ATOM 7563 C CA . PRO A 1 498 ? 16.128 46.679 16.332 1.00 13.45 525 PRO A CA 1
ATOM 7564 C C . PRO A 1 498 ? 15.505 46.915 14.963 1.00 14.56 525 PRO A C 1
ATOM 7565 O O . PRO A 1 498 ? 15.942 46.308 13.992 1.00 14.33 525 PRO A O 1
ATOM 7576 N N . GLU A 1 499 ? 14.504 47.780 14.887 1.00 14.91 526 GLU A N 1
ATOM 7577 C CA . GLU A 1 499 ? 13.720 47.944 13.666 1.00 16.56 526 GLU A CA 1
ATOM 7578 C C . GLU A 1 499 ? 14.576 48.303 12.460 1.00 14.93 526 GLU A C 1
ATOM 7579 O O . GLU A 1 499 ? 14.373 47.745 11.386 1.00 17.36 526 GLU A O 1
ATOM 7591 N N . SER A 1 500 ? 15.546 49.195 12.637 1.00 16.66 527 SER A N 1
ATOM 7592 C CA . SER A 1 500 ? 16.378 49.616 11.515 1.00 17.99 527 SER A CA 1
ATOM 7593 C C . SER A 1 500 ? 17.192 48.445 10.962 1.00 19.01 527 SER A C 1
ATOM 7594 O O . SER A 1 500 ? 17.413 48.347 9.753 1.00 19.33 527 SER A O 1
ATOM 7602 N N . ASP A 1 501 ? 17.630 47.553 11.846 1.00 15.64 528 ASP A N 1
ATOM 7603 C CA . ASP A 1 501 ? 18.385 46.382 11.430 1.00 15.58 528 ASP A CA 1
ATOM 7604 C C . ASP A 1 501 ? 17.494 45.359 10.740 1.00 14.92 528 ASP A C 1
ATOM 7605 O O . ASP A 1 501 ? 17.930 44.702 9.795 1.00 15.32 528 ASP A O 1
ATOM 7614 N N . VAL A 1 502 ? 16.247 45.229 11.186 1.00 14.77 529 VAL A N 1
ATOM 7615 C CA . VAL A 1 502 ? 15.299 44.318 10.541 1.00 16.16 529 VAL A CA 1
ATOM 7616 C C . VAL A 1 502 ? 14.960 44.801 9.120 1.00 16.75 529 VAL A C 1
ATOM 7617 O O . VAL A 1 502 ? 14.776 43.991 8.210 1.00 17.56 529 VAL A O 1
ATOM 7630 N N . ILE A 1 503 ? 14.868 46.115 8.934 1.00 15.83 530 ILE A N 1
ATOM 7631 C CA . ILE A 1 503 ? 14.623 46.667 7.602 1.00 18.76 530 ILE A CA 1
ATOM 7632 C C . ILE A 1 503 ? 15.767 46.296 6.655 1.00 18.14 530 ILE A C 1
ATOM 7633 O O . ILE A 1 503 ? 15.526 45.892 5.513 1.00 21.75 530 ILE A O 1
ATOM 7649 N N . GLN A 1 504 ? 17.001 46.407 7.135 1.00 16.12 531 GLN A N 1
ATOM 7650 C CA . GLN A 1 504 ? 18.167 46.078 6.327 1.00 17.63 531 GLN A CA 1
ATOM 7651 C C . GLN A 1 504 ? 18.341 44.575 6.128 1.00 18.07 531 GLN A C 1
ATOM 7652 O O . GLN A 1 504 ? 18.834 44.146 5.089 1.00 17.94 531 GLN A O 1
ATOM 7666 N N . ASN A 1 505 ? 17.935 43.784 7.121 1.00 15.55 532 ASN A N 1
ATOM 7667 C CA . ASN A 1 505 ? 18.065 42.325 7.055 1.00 14.29 532 ASN A CA 1
ATOM 7668 C C . ASN A 1 505 ? 16.760 41.644 7.467 1.00 15.55 532 ASN A C 1
ATOM 7669 O O . ASN A 1 505 ? 16.566 41.321 8.644 1.00 14.00 532 ASN A O 1
ATOM 7680 N N . PRO A 1 506 ? 15.857 41.419 6.510 1.00 13.98 533 PRO A N 1
ATOM 7681 C CA . PRO A 1 506 ? 14.568 40.811 6.870 1.00 15.78 533 PRO A CA 1
ATOM 7682 C C . PRO A 1 506 ? 14.660 39.398 7.448 1.00 15.62 533 PRO A C 1
ATOM 7683 O O . PRO A 1 506 ? 13.656 38.901 7.974 1.00 16.21 533 PRO A O 1
ATOM 7694 N N . LEU A 1 507 ? 15.822 38.756 7.375 1.00 15.02 534 LEU A N 1
ATOM 7695 C CA . LEU A 1 507 ? 15.939 37.425 7.954 1.00 14.43 534 LEU A CA 1
ATOM 7696 C C . LEU A 1 507 ? 15.948 37.485 9.473 1.00 12.56 534 LEU A C 1
ATOM 7697 O O . LEU A 1 507 ? 15.805 36.456 10.126 1.00 13.16 534 LEU A O 1
ATOM 7713 N N . LEU A 1 508 ? 16.092 38.679 10.043 1.00 13.09 535 LEU A N 1
ATOM 7714 C CA . LEU A 1 508 ? 15.945 38.835 11.485 1.00 12.38 535 LEU A CA 1
ATOM 7715 C C . LEU A 1 508 ? 14.510 38.511 11.927 1.00 13.07 535 LEU A C 1
ATOM 7716 O O . LEU A 1 508 ? 14.277 38.226 13.099 1.00 15.02 535 LEU A O 1
ATOM 7732 N N . ASN A 1 509 ? 13.569 38.510 10.986 1.00 13.27 536 ASN A N 1
ATOM 7733 C CA . ASN A 1 509 ? 12.183 38.110 11.262 1.00 15.83 536 ASN A CA 1
ATOM 7734 C C . ASN A 1 509 ? 11.874 36.660 10.892 1.00 16.72 536 ASN A C 1
ATOM 7735 O O . ASN A 1 509 ? 10.721 36.228 10.978 1.00 20.52 536 ASN A O 1
ATOM 7746 N N . GLU A 1 510 ? 12.895 35.900 10.509 1.00 14.46 537 GLU A N 1
ATOM 7747 C CA . GLU A 1 510 ? 12.717 34.521 10.071 1.00 16.22 537 GLU A CA 1
ATOM 7748 C C . GLU A 1 510 ? 13.373 33.577 11.060 1.00 14.68 537 GLU A C 1
ATOM 7749 O O . GLU A 1 510 ? 14.178 33.996 11.889 1.00 14.33 537 GLU A O 1
ATOM 7761 N N . PRO A 1 511 ? 13.025 32.286 10.987 1.00 13.82 538 PRO A N 1
ATOM 7762 C CA . PRO A 1 511 ? 13.551 31.332 11.964 1.00 14.66 538 PRO A CA 1
ATOM 7763 C C . PRO A 1 511 ? 15.075 31.225 11.925 1.00 11.40 538 PRO A C 1
ATOM 7764 O O . PRO A 1 511 ? 15.658 31.358 10.843 1.00 12.96 538 PRO A O 1
ATOM 7775 N N . PRO A 1 512 ? 15.709 30.979 13.079 1.00 12.26 539 PRO A N 1
ATOM 7776 C CA . PRO A 1 512 ? 17.151 30.710 13.065 1.00 12.31 539 PRO A CA 1
ATOM 7777 C C . PRO A 1 512 ? 17.486 29.364 12.443 1.00 13.53 539 PRO A C 1
ATOM 7778 O O . PRO A 1 512 ? 16.655 28.434 12.401 1.00 14.97 539 PRO A O 1
ATOM 7789 N N . VAL A 1 513 ? 18.709 29.273 11.949 1.00 12.01 540 VAL A N 1
ATOM 7790 C CA . VAL A 1 513 ? 19.180 28.089 11.248 1.00 13.47 540 VAL A CA 1
ATOM 7791 C C . VAL A 1 513 ? 20.473 27.615 11.878 1.00 14.38 540 VAL A C 1
ATOM 7792 O O . VAL A 1 513 ? 21.119 28.352 12.621 1.00 12.42 540 VAL A O 1
ATOM 7805 N N . PRO A 1 514 ? 20.861 26.368 11.603 1.00 13.50 541 PRO A N 1
ATOM 7806 C CA . PRO A 1 514 ? 22.119 25.889 12.179 1.00 11.91 541 PRO A CA 1
ATOM 7807 C C . PRO A 1 514 ? 23.337 26.630 11.653 1.00 12.62 541 PRO A C 1
ATOM 7808 O O . PRO A 1 514 ? 23.383 27.005 10.485 1.00 15.56 541 PRO A O 1
ATOM 7819 N N . TYR A 1 515 ? 24.325 26.803 12.518 1.00 10.61 542 TYR A N 1
ATOM 7820 C CA . TYR A 1 515 ? 25.605 27.382 12.119 1.00 12.37 542 TYR A CA 1
ATOM 7821 C C . TYR A 1 515 ? 26.531 26.296 11.578 1.00 14.19 542 TYR A C 1
ATOM 7822 O O . TYR A 1 515 ? 26.557 25.182 12.089 1.00 14.27 542 TYR A O 1
ATOM 7840 N N . THR A 1 516 ? 27.292 26.628 10.541 1.00 14.67 543 THR A N 1
ATOM 7841 C CA . THR A 1 516 ? 28.344 25.737 10.071 1.00 15.96 543 THR A CA 1
ATOM 7842 C C . THR A 1 516 ? 29.647 26.038 10.788 1.00 14.53 543 THR A C 1
ATOM 7843 O O . THR A 1 516 ? 30.329 27.024 10.498 1.00 15.45 543 THR A O 1
ATOM 7854 N N . PHE A 1 517 ? 29.975 25.186 11.746 1.00 14.34 544 PHE A N 1
ATOM 7855 C CA . PHE A 1 517 ? 31.157 25.378 12.569 1.00 14.35 544 PHE A CA 1
ATOM 7856 C C . PHE A 1 517 ? 32.419 25.045 11.790 1.00 17.77 544 PHE A C 1
ATOM 7857 O O . PHE A 1 517 ? 32.412 24.180 10.912 1.00 17.40 544 PHE A O 1
ATOM 7874 N N . ASN A 1 518 ? 33.492 25.759 12.114 1.00 15.84 545 ASN A N 1
ATOM 7875 C CA . ASN A 1 518 ? 34.795 25.589 11.491 1.00 15.76 545 ASN A CA 1
ATOM 7876 C C . ASN A 1 518 ? 35.769 24.843 12.399 1.00 19.89 545 ASN A C 1
ATOM 7877 O O . ASN A 1 518 ? 36.968 24.766 12.122 1.00 23.71 545 ASN A O 1
ATOM 7888 N N . GLU A 1 519 ? 35.247 24.289 13.488 1.00 18.28 546 GLU A N 1
ATOM 7889 C CA . GLU A 1 519 ? 36.043 23.478 14.396 1.00 22.49 546 GLU A CA 1
ATOM 7890 C C . GLU A 1 519 ? 35.112 22.622 15.233 1.00 27.31 546 GLU A C 1
ATOM 7891 O O . GLU A 1 519 ? 35.560 21.742 15.974 1.00 29.53 546 GLU A O 1
#

Radius of gyration: 22.35 Å; Cα contacts (8 Å, |Δi|>4): 1026; chains: 1; bounding box: 60×54×64 Å

InterPro domains:
  IPR011990 Tetratricopeptide-like helical domain superfamily [SSF48452] (21-536)
  IPR012944 RagB/SusD domain [PF07980] (350-537)
  IPR033985 SusD-like, N-terminal [PF14322] (26-219)

Sequence (506 aa):
FYTSDEALEAATAPLYNRAWFDYNQRSIVPIGSGRANDMYSPWNYPQFVTFQVTALDENLSGAWSGFYSVVTMANSVINAVETQTQSVSEAAKTKAIAEARLMRACAYFYMLRIWGPVILIEDNQKLVDNPVRPLNREEDVFQFIINDLNYAVDNLSEQSDKGRATSWAAKGILAKVYLARSGWNNGGTRDEGDLELARQYASDVCENSGLDLMTNYEDLFKYKNNNNQESLLAMQWVPLGEWYECCNTLLSDLAFSTEVTGGVNCWSSYNGSIDMLQQYELADTLRRNATFFTKGSYYSYICIKDGGYTYKGTASPIKKGVPGGPDDDNDGKVKQMNSPLNTYILRLADVYLTYAEACLGNNSTTLSDGRGLYFFNRVRERAKINKKSSITLDDIIRERRVEFGMEYSNWYDMVTWFRYLPDKMLNYFNNQWRGYRTDAIIKDEDGKLHFGKYDTDGTTFLEGPEYYTAPEFTINIEAEDIFLPYPESDVIQNPLLNEPPVPYTFNE

Nearest PDB structures (foldseek):
  5e75-assembly1_A  TM=1.002E+00  e=1.282E-93  Bacteroides ovatus ATCC 8483
  5e76-assembly1_A  TM=9.928E-01  e=2.220E-82  Bacteroides ovatus ATCC 8483
  3i4g-assembly1_A  TM=7.489E-01  e=1.086E-16  Bacteroides fragilis NCTC 9343
  3jq1-assembly1_A  TM=7.441E-01  e=2.708E-16  Phocaeicola vulgatus ATCC 8482
  3jq1-assembly2_B  TM=7.553E-01  e=1.066E-15  Phocaeicola vulgatus ATCC 8482

Secondary structure (DSSP, 8-state):
-B-SHHHHHHHHGGGGTGGGHHHHTTTHIIIIIITTTSEE-SSSSHHHHHT---TT-HHHHHHHHHHHHHHHHHHHHHHHHHHSB----HHHHHHHHHHHHHHHHHHHHHHHTTTSSB---S-HHHHHH------B-HHHHHHHHHHHHHHHHHHS-SS-STTS--HHHHHHHHHHHHHHHHTTTSTT---HHHHHHHHHHHHHHHHHS-----SSGGGGGSGGGTT-TTEEEEE---TTS-GGGSBTTHHHH---GGGTTT-------EE-HHHHHHS-TT-HHHHHHHB--TT-EETTSSGGGT-EE--SSS--B-TT----TTTTSTT--BTTBB---EEEEEHHHHHHHHHHHHHTTSS-B-SSHHHHHHHHHHHHTT----SSB-HHHHHHHHHHHHTTTT-HHHHHHHHHHHSHHHHHHHHHTS-TT-B-SEEEE-TT--EEEEEE-TTSSSEEESGGGSB--S------HHHHSPPPPHHHHHH-GGGGS--B------

Organism: Bacteroides ovatus (strain ATCC 8483 / DSM 1896 / JCM 5824 / BCRC 10623 / CCUG 4943 / NCTC 11153) (NCBI:txid411476)

Solvent-accessible surface area: 19768 Å² total; per-residue (Å²): 95,53,81,41,38,123,38,2,46,71,28,1,38,36,0,6,11,121,1,0,15,50,1,1,66,95,1,4,4,3,0,0,0,2,2,0,2,0,3,21,1,33,192,57,33,30,47,0,4,14,12,71,24,87,32,131,12,100,2,0,40,22,0,20,48,0,0,25,39,0,0,39,42,0,7,58,10,28,77,11,5,124,84,71,29,107,118,19,45,116,76,9,60,26,42,3,25,0,1,0,29,0,0,6,0,4,0,0,7,22,0,0,11,1,8,0,25,0,15,10,12,64,64,38,96,126,48,108,106,65,75,57,72,47,5,8,105,22,91,7,0,0,68,7,0,5,21,1,0,55,54,0,24,115,44,14,62,106,156,46,91,165,17,38,2,19,6,15,0,0,33,0,7,0,0,24,0,19,12,5,54,1,1,9,99,64,85,33,77,5,66,107,41,10,0,75,60,0,61,96,51,0,27,35,0,11,75,97,17,78,50,63,7,32,101,70,2,62,29,5,13,46,31,118,40,31,35,19,92,0,19,13,5,2,1,31,16,55,20,141,34,96,175,50,40,9,9,26,4,0,0,27,3,0,53,24,64,87,0,0,60,50,23,86,23,118,13,33,13,48,4,7,10,16,0,2,94,29,16,43,101,68,1,50,82,0,16,33,3,0,0,0,0,70,49,6,123,4,70,34,0,27,64,158,124,57,12,17,45,8,162,29,34,32,1,4,0,3,5,12,0,8,0,4,34,82,13,88,3,86,39,50,2,139,82,77,22,2,2,12,20,7,31,18,1,3,0,0,5,0,6,0,2,21,0,4,0,30,5,7,67,103,95,69,18,72,103,51,116,0,14,89,9,0,13,40,0,1,70,7,1,116,12,94,112,53,101,49,0,46,24,82,35,0,3,90,3,8,3,4,0,5,0,2,16,21,23,3,1,2,12,0,0,13,7,6,47,20,46,56,119,74,0,28,94,50,1,60,93,4,117,16,2,61,89,18,86,0,5,34,58,58,182,120,25,111,22,36,18,0,74,46,67,144,82,43,106,66,48,48,93,11,73,130,74,31,52,59,22,164,130,103,51,103,10,88,45,152,42,1,38,8,52,36,1,68,65,39,26,117,132,10,75,55,6,112,90,99,51,56,83,36,112,68,116,147

CATH classification: 1.25.40.390

Foldseek 3Di:
DAEELVSLVVLLLCLQFLLQLLLLLALLQLQQFVLLLQWADPPRPLCSLQLNDDLQDPSQVSLVSSLVSLLVSLLVSLVCLVPVYDNYDPLSSLQSNLQSLQSNLLSLLLQCLFFNWDDDDNDVVVCVVPVQDFTAHNVQSLVSSLVSLVSNLVRFDLDDDQQGAHSLLSLLVQLVSLQLVQQFLPPQAGPLVSLVSSLVSLVCSVPPSPADDDLALLLLQALVCRSPRQQNHWRQADLPDDPSRFSQCQQQQDCDCQFAVNAHHHHPMFRAPLLLVLQDLLLVRLQVQFWAAAQDWACLAPVVVRTDGDHFFTIGGNRQRNHYLPSPVVNRGHNSGGSHIQGPGGSLSSLLSSLVSQCGRPQKDQDDVSLVSLQSLCVSSVHDRDRMDGVVNSLSSCSSSCRPSSHNLSVLSSVCSRVVVVSLVVSLPSLRQKGERGWHADPSRDIFGAAADPVRPHGDGDDVRIDHHPDRDSDDPVSSHDQNNPVSCVSHVSSVPDHDHDDDPD